Protein AF-0000000075732328 (afdb_homodimer)

Secondary structure (DSSP, 8-state):
---PPP-TTTTT-BTTTB-HHHHHHIIIIIIHHHHHHHHHHHTTSTTTTS-HHHHHHH--HHHHHHHHHHHHHHHHHHTB-SS--PPPHHHHHHHHHHHSSHHHHHHHHHHHHHH--SSEEEEEEE-TTT--EEEEEEETT--GGGGT-EEEEEEE-SGGGTHHHHTT-HHHHHHHHTTSB-HHHHHHHHHHHHT----------------------/---PPP-TTTTT-BTTTB-HHHHHHIIIIIIHHHHHHHHHHHTTSTTTTS-HHHHHHH--HHHHHHHHHHHHHHHHHHTB-SS--PPPHHHHHHHHHHHSSHHHHHHHHHHHHHH--SSEEEEEEE-TTT--EEEEEEETT--GGGGT-EEEEEEE-SGGGTHHHHTT-HHHHHHHHTTSB-HHHHHHHHHHHHT----------------------

Nearest PDB structures (foldseek):
  3cei-assembly1_B  TM=9.603E-01  e=2.614E-21  Helicobacter pylori
  2bkb-assembly1_A  TM=9.572E-01  e=1.253E-20  Escherichia coli
  3tqj-assembly1_B  TM=9.616E-01  e=2.452E-20  Coxiella burnetii
  1za5-assembly1_B  TM=9.565E-01  e=3.627E-20  Escherichia coli
  1isc-assembly1_B  TM=9.568E-01  e=5.367E-20  Escherichia coli

InterPro domains:
  IPR001189 Manganese/iron superoxide dismutase [PIRSF000349] (4-195)
  IPR001189 Manganese/iron superoxide dismutase [PR01703] (26-39)
  IPR001189 Manganese/iron superoxide dismutase [PR01703] (64-77)
  IPR001189 Manganese/iron superoxide dismutase [PR01703] (116-124)
  IPR001189 Manganese/iron superoxide dismutase [PR01703] (154-166)
  IPR019831 Manganese/iron superoxide dismutase, N-terminal [PF00081] (4-81)
  IPR019832 Manganese/iron superoxide dismutase, C-terminal [PF02777] (90-188)
  IPR036314 Manganese/iron superoxide dismutase, C-terminal domain superfamily [G3DSA:3.55.40.20] (82-210)
  IPR036314 Manganese/iron superoxide dismutase, C-terminal domain superfamily [SSF54719] (88-195)
  IPR036324 Manganese/iron superoxide dismutase, N-terminal domain superfamily [G3DSA:1.10.287.990] (20-81)
  IPR036324 Manganese/iron superoxide dismutase, N-terminal domain superfamily [SSF46609] (3-81)

Structure (mmCIF, N/CA/C/O backbone):
data_AF-0000000075732328-model_v1
#
loop_
_entity.id
_entity.type
_entity.pdbx_description
1 polymer 'Superoxide dismutase'
#
loop_
_atom_site.group_PDB
_atom_site.id
_atom_site.type_symbol
_atom_site.label_atom_id
_atom_site.label_alt_id
_atom_site.label_comp_id
_atom_site.label_asym_id
_atom_site.label_entity_id
_atom_site.label_seq_id
_atom_site.pdbx_PDB_ins_code
_atom_site.Cartn_x
_atom_site.Cartn_y
_atom_site.Cartn_z
_atom_site.occupancy
_atom_site.B_iso_or_equiv
_atom_site.auth_seq_id
_atom_site.auth_comp_id
_atom_site.auth_asym_id
_atom_site.auth_atom_id
_atom_site.pdbx_PDB_model_num
ATOM 1 N N . MET A 1 1 ? -21.906 12.523 11.375 1 89.44 1 MET A N 1
ATOM 2 C CA . MET A 1 1 ? -21.5 11.984 10.07 1 89.44 1 MET A CA 1
ATOM 3 C C . MET A 1 1 ? -20.25 12.68 9.555 1 89.44 1 MET A C 1
ATOM 5 O O . MET A 1 1 ? -20.109 13.898 9.688 1 89.44 1 MET A O 1
ATOM 9 N N . LEU A 1 2 ? -19.375 11.906 9.07 1 97.31 2 LEU A N 1
ATOM 10 C CA . LEU A 1 2 ? -18.141 12.469 8.516 1 97.31 2 LEU A CA 1
ATOM 11 C C . LEU A 1 2 ? -18.375 13.016 7.113 1 97.31 2 LEU A C 1
ATOM 13 O O . LEU A 1 2 ? -19.141 12.438 6.336 1 97.31 2 LEU A O 1
ATOM 17 N N . THR A 1 3 ? -17.734 14.172 6.832 1 97.75 3 THR A N 1
ATOM 18 C CA . THR A 1 3 ? -17.891 14.805 5.531 1 97.75 3 THR A CA 1
ATOM 19 C C . THR A 1 3 ? -16.531 15.219 4.965 1 97.75 3 THR A C 1
ATOM 21 O O . THR A 1 3 ? -15.555 15.32 5.703 1 97.75 3 THR A O 1
ATOM 24 N N . MET A 1 4 ? -16.562 15.414 3.707 1 98.31 4 MET A N 1
ATOM 25 C CA . MET A 1 4 ? -15.344 15.875 3.027 1 98.31 4 MET A CA 1
ATOM 26 C C . MET A 1 4 ? -15.047 17.328 3.381 1 98.31 4 MET A C 1
ATOM 28 O O . MET A 1 4 ? -15.953 18.156 3.43 1 98.31 4 MET A O 1
ATOM 32 N N . ILE A 1 5 ? -13.805 17.625 3.594 1 97.62 5 ILE A N 1
ATOM 33 C CA . ILE A 1 5 ? -13.398 19.016 3.785 1 97.62 5 ILE A CA 1
ATOM 34 C C . ILE A 1 5 ? -13.258 19.703 2.43 1 97.62 5 ILE A C 1
ATOM 36 O O . ILE A 1 5 ? -13.242 19.031 1.389 1 97.62 5 ILE A O 1
ATOM 40 N N . THR A 1 6 ? -13.109 20.984 2.506 1 97.5 6 THR A N 1
ATOM 41 C CA . THR A 1 6 ? -12.828 21.719 1.276 1 97.5 6 THR A CA 1
ATOM 42 C C . THR A 1 6 ? -11.367 21.547 0.864 1 97.5 6 THR A C 1
ATOM 44 O O . THR A 1 6 ? -10.461 21.766 1.67 1 97.5 6 THR A O 1
ATOM 47 N N . VAL A 1 7 ? -11.211 21.156 -0.324 1 98.19 7 VAL A N 1
ATOM 48 C CA . VAL A 1 7 ? -9.883 21.078 -0.93 1 98.19 7 VAL A CA 1
ATOM 49 C C . VAL A 1 7 ? -9.727 22.156 -1.985 1 98.19 7 VAL A C 1
ATOM 51 O O . VAL A 1 7 ? -10.25 22.031 -3.098 1 98.19 7 VAL A O 1
ATOM 54 N N . PRO A 1 8 ? -9.055 23.219 -1.655 1 96.75 8 PRO A N 1
ATOM 55 C CA . PRO A 1 8 ? -9.062 24.422 -2.479 1 96.75 8 PRO A CA 1
ATOM 56 C C . PRO A 1 8 ? -8.547 24.172 -3.895 1 96.75 8 PRO A C 1
ATOM 58 O O . PRO A 1 8 ? -8.891 24.922 -4.82 1 96.75 8 PRO A O 1
ATOM 61 N N . TYR A 1 9 ? -7.805 23.219 -4.152 1 97.94 9 TYR A N 1
ATOM 62 C CA . TYR A 1 9 ? -7.191 22.953 -5.449 1 97.94 9 TYR A CA 1
ATOM 63 C C . TYR A 1 9 ? -7.809 21.734 -6.121 1 97.94 9 TYR A C 1
ATOM 65 O O . TYR A 1 9 ? -7.195 21.125 -6.996 1 97.94 9 TYR A O 1
ATOM 73 N N . LEU A 1 10 ? -9.008 21.328 -5.73 1 98 10 LEU A N 1
ATOM 74 C CA . LEU A 1 10 ? -9.711 20.172 -6.285 1 98 10 LEU A CA 1
ATOM 75 C C . LEU A 1 10 ? -9.922 20.344 -7.789 1 98 10 LEU A C 1
ATOM 77 O O . LEU A 1 10 ? -9.805 19.375 -8.547 1 98 10 LEU A O 1
ATOM 81 N N . ASN A 1 11 ? -10.148 21.594 -8.219 1 97.06 11 ASN A N 1
ATOM 82 C CA . ASN A 1 11 ? -10.492 21.812 -9.617 1 97.06 11 ASN A CA 1
ATOM 83 C C . ASN A 1 11 ? -9.289 22.328 -10.414 1 97.06 11 ASN A C 1
ATOM 85 O O . ASN A 1 11 ? -9.383 22.531 -11.625 1 97.06 11 ASN A O 1
ATOM 89 N N . THR A 1 12 ? -8.125 22.516 -9.75 1 97.56 12 THR A N 1
ATOM 90 C CA . THR A 1 12 ? -6.98 23.078 -10.453 1 97.56 12 THR A CA 1
ATOM 91 C C . THR A 1 12 ? -5.77 22.156 -10.352 1 97.56 12 THR A C 1
ATOM 93 O O . THR A 1 12 ? -4.828 22.266 -11.141 1 97.56 12 THR A O 1
ATOM 96 N N . GLY A 1 13 ? -5.859 21.281 -9.398 1 98.06 13 GLY A N 1
ATOM 97 C CA . GLY A 1 13 ? -4.625 20.594 -9.047 1 98.06 13 GLY A CA 1
ATOM 98 C C . GLY A 1 13 ? -3.619 21.484 -8.352 1 98.06 13 GLY A C 1
ATOM 99 O O . GLY A 1 13 ? -3.965 22.578 -7.895 1 98.06 13 GLY A O 1
ATOM 100 N N . LEU A 1 14 ? -2.486 20.953 -8.141 1 98.38 14 LEU A N 1
ATOM 101 C CA . LEU A 1 14 ? -1.318 21.672 -7.645 1 98.38 14 LEU A CA 1
ATOM 102 C C . LEU A 1 14 ? -0.257 21.797 -8.734 1 98.38 14 LEU A C 1
ATOM 104 O O . LEU A 1 14 ? 0.604 20.922 -8.875 1 98.38 14 LEU A O 1
ATOM 108 N N . PRO A 1 15 ? -0.322 22.953 -9.445 1 96.56 15 PRO A N 1
ATOM 109 C CA . PRO A 1 15 ? 0.607 23.094 -10.562 1 96.56 15 PRO A CA 1
ATOM 110 C C . PRO A 1 15 ? 2.057 22.828 -10.172 1 96.56 15 PRO A C 1
ATOM 112 O O . PRO A 1 15 ? 2.551 23.391 -9.188 1 96.56 15 PRO A O 1
ATOM 115 N N . GLY A 1 16 ? 2.715 21.922 -10.938 1 96.12 16 GLY A N 1
ATOM 116 C CA . GLY A 1 16 ? 4.102 21.578 -10.664 1 96.12 16 GLY A CA 1
ATOM 117 C C . GLY A 1 16 ? 4.246 20.391 -9.734 1 96.12 16 GLY A C 1
ATOM 118 O O . GLY A 1 16 ? 5.355 19.906 -9.523 1 96.12 16 GLY A O 1
ATOM 119 N N . PHE A 1 17 ? 3.066 19.859 -9.25 1 97.94 17 PHE A N 1
ATOM 120 C CA . PHE A 1 17 ? 3.131 18.766 -8.281 1 97.94 17 PHE A CA 1
ATOM 121 C C . PHE A 1 17 ? 2.104 17.688 -8.609 1 97.94 17 PHE A C 1
ATOM 123 O O . PHE A 1 17 ? 2.451 16.641 -9.148 1 97.94 17 PHE A O 1
ATOM 130 N N . LEU A 1 18 ? 0.825 17.953 -8.469 1 98.56 18 LEU A N 1
ATOM 131 C CA . LEU A 1 18 ? -0.246 17 -8.781 1 98.56 18 LEU A CA 1
ATOM 132 C C . LEU A 1 18 ? -1.21 17.609 -9.805 1 98.56 18 LEU A C 1
ATOM 134 O O . LEU A 1 18 ? -1.697 18.719 -9.625 1 98.56 18 LEU A O 1
ATOM 138 N N . THR A 1 19 ? -1.489 16.844 -10.805 1 98.62 19 THR A N 1
ATOM 139 C CA . THR A 1 19 ? -2.477 17.281 -11.781 1 98.62 19 THR A CA 1
ATOM 140 C C . THR A 1 19 ? -3.871 17.312 -11.164 1 98.62 19 THR A C 1
ATOM 142 O O . THR A 1 19 ? -4.117 16.688 -10.133 1 98.62 19 THR A O 1
ATOM 145 N N . GLN A 1 20 ? -4.707 18.062 -11.828 1 98.56 20 GLN A N 1
ATOM 146 C CA . GLN A 1 20 ? -6.094 18.125 -11.375 1 98.56 20 GLN A CA 1
ATOM 147 C C . GLN A 1 20 ? -6.73 16.734 -11.352 1 98.56 20 GLN A C 1
ATOM 149 O O . GLN A 1 20 ? -7.48 16.406 -10.43 1 98.56 20 GLN A O 1
ATOM 154 N N . HIS A 1 21 ? -6.445 15.961 -12.328 1 98.69 21 HIS A N 1
ATOM 155 C CA . HIS A 1 21 ? -6.98 14.609 -12.398 1 98.69 21 HIS A CA 1
ATOM 156 C C . HIS A 1 21 ? -6.531 13.773 -11.203 1 98.69 21 HIS A C 1
ATOM 158 O O . HIS A 1 21 ? -7.34 13.07 -10.586 1 98.69 21 HIS A O 1
ATOM 164 N N . ALA A 1 22 ? -5.281 13.836 -10.836 1 98.56 22 ALA A N 1
ATOM 165 C CA . ALA A 1 22 ? -4.746 13.102 -9.695 1 98.56 22 ALA A CA 1
ATOM 166 C C . ALA A 1 22 ? -5.441 13.508 -8.398 1 98.56 22 ALA A C 1
ATOM 168 O O . ALA A 1 22 ? -5.836 12.656 -7.605 1 98.56 22 ALA A O 1
ATOM 169 N N . VAL A 1 23 ? -5.629 14.805 -8.242 1 98.81 23 VAL A N 1
ATOM 170 C CA . VAL A 1 23 ? -6.277 15.305 -7.035 1 98.81 23 VAL A CA 1
ATOM 171 C C . VAL A 1 23 ? -7.738 14.859 -7.008 1 98.81 23 VAL A C 1
ATOM 173 O O . VAL A 1 23 ? -8.234 14.414 -5.973 1 98.81 23 VAL A O 1
ATOM 176 N N . GLU A 1 24 ? -8.359 14.969 -8.125 1 98.75 24 GLU A N 1
ATOM 177 C CA . GLU A 1 24 ? -9.773 14.617 -8.219 1 98.75 24 GLU A CA 1
ATOM 178 C C . GLU A 1 24 ? -10 13.148 -7.855 1 98.75 24 GLU A C 1
ATOM 180 O O . GLU A 1 24 ? -10.875 12.828 -7.047 1 98.75 24 GLU A O 1
ATOM 185 N N . ILE A 1 25 ? -9.234 12.227 -8.422 1 98.75 25 ILE A N 1
ATOM 186 C CA . ILE A 1 25 ? -9.367 10.797 -8.141 1 98.75 25 ILE A CA 1
ATOM 187 C C . ILE A 1 25 ? -9.055 10.531 -6.668 1 98.75 25 ILE A C 1
ATOM 189 O O . ILE A 1 25 ? -9.766 9.773 -6 1 98.75 25 ILE A O 1
ATOM 193 N N . HIS A 1 26 ? -8.023 11.148 -6.16 1 98.88 26 HIS A N 1
ATOM 194 C CA . HIS A 1 26 ? -7.59 10.969 -4.781 1 98.88 26 HIS A CA 1
ATOM 195 C C . HIS A 1 26 ? -8.656 11.43 -3.799 1 98.88 26 HIS A C 1
ATOM 197 O O . HIS A 1 26 ? -8.945 10.742 -2.816 1 98.88 26 HIS A O 1
ATOM 203 N N . VAL A 1 27 ? -9.344 12.531 -4.102 1 98.81 27 VAL A N 1
ATOM 204 C CA . VAL A 1 27 ? -10.336 13.125 -3.211 1 98.81 27 VAL A CA 1
ATOM 205 C C . VAL A 1 27 ? -11.688 12.438 -3.418 1 98.81 27 VAL A C 1
ATOM 207 O O . VAL A 1 27 ? -12.258 11.891 -2.475 1 98.81 27 VAL A O 1
ATOM 210 N N . LYS A 1 28 ? -12.117 12.352 -4.602 1 98.62 28 LYS A N 1
ATOM 211 C CA . LYS A 1 28 ? -13.5 11.984 -4.895 1 98.62 28 LYS A CA 1
ATOM 212 C C . LYS A 1 28 ? -13.68 10.469 -4.918 1 98.62 28 LYS A C 1
ATOM 214 O O . LYS A 1 28 ? -14.805 9.969 -4.844 1 98.62 28 LYS A O 1
ATOM 219 N N . LYS A 1 29 ? -12.586 9.789 -5.074 1 98.62 29 LYS A N 1
ATOM 220 C CA . LYS A 1 29 ? -12.711 8.336 -5.121 1 98.62 29 LYS A CA 1
ATOM 221 C C . LYS A 1 29 ? -12.094 7.691 -3.881 1 98.62 29 LYS A C 1
ATOM 223 O O . LYS A 1 29 ? -12.805 7.078 -3.078 1 98.62 29 LYS A O 1
ATOM 228 N N . HIS A 1 30 ? -10.836 7.914 -3.607 1 98.69 30 HIS A N 1
ATOM 229 C CA . HIS A 1 30 ? -10.18 7.25 -2.49 1 98.69 30 HIS A CA 1
ATOM 230 C C . HIS A 1 30 ? -10.633 7.828 -1.156 1 98.69 30 HIS A C 1
ATOM 232 O O . HIS A 1 30 ? -11.188 7.109 -0.32 1 98.69 30 HIS A O 1
ATOM 238 N N . HIS A 1 31 ? -10.453 9.148 -0.95 1 98.88 31 HIS A N 1
ATOM 239 C CA . HIS A 1 31 ? -10.852 9.758 0.312 1 98.88 31 HIS A CA 1
ATOM 240 C C . HIS A 1 31 ? -12.352 9.617 0.542 1 98.88 31 HIS A C 1
ATOM 242 O O . HIS A 1 31 ? -12.789 9.258 1.64 1 98.88 31 HIS A O 1
ATOM 248 N N . GLN A 1 32 ? -13.133 9.844 -0.498 1 98.81 32 GLN A N 1
ATOM 249 C CA . GLN A 1 32 ? -14.586 9.734 -0.375 1 98.81 32 GLN A CA 1
ATOM 250 C C . GLN A 1 32 ? -15 8.328 0.051 1 98.81 32 GLN A C 1
ATOM 252 O O . GLN A 1 32 ? -15.938 8.164 0.833 1 98.81 32 GLN A O 1
ATOM 257 N N . ALA A 1 33 ? -14.336 7.352 -0.489 1 98.44 33 ALA A N 1
ATOM 258 C CA . ALA A 1 33 ? -14.664 5.977 -0.116 1 98.44 33 ALA A CA 1
ATOM 259 C C . ALA A 1 33 ? -14.461 5.754 1.38 1 98.44 33 ALA A C 1
ATOM 261 O O . ALA A 1 33 ? -15.266 5.07 2.025 1 98.44 33 ALA A O 1
ATOM 262 N N . TYR A 1 34 ? -13.383 6.301 1.96 1 98.69 34 TYR A N 1
ATOM 263 C CA . TYR A 1 34 ? -13.156 6.172 3.395 1 98.69 34 TYR A CA 1
ATOM 264 C C . TYR A 1 34 ? -14.266 6.84 4.188 1 98.69 34 TYR A C 1
ATOM 266 O O . TYR A 1 34 ? -14.695 6.324 5.223 1 98.69 34 TYR A O 1
ATOM 274 N N . ILE A 1 35 ? -14.734 7.992 3.701 1 98.75 35 ILE A N 1
ATOM 275 C CA . ILE A 1 35 ? -15.82 8.711 4.359 1 98.75 35 ILE A CA 1
ATOM 276 C C . ILE A 1 35 ? -17.094 7.859 4.332 1 98.75 35 ILE A C 1
ATOM 278 O O . ILE A 1 35 ? -17.734 7.664 5.363 1 98.75 35 ILE A O 1
ATOM 282 N N . ASP A 1 36 ? -17.438 7.363 3.146 1 98.69 36 ASP A N 1
ATOM 283 C CA . ASP A 1 36 ? -18.641 6.566 2.982 1 98.69 36 ASP A CA 1
ATOM 284 C C . ASP A 1 36 ? -18.609 5.328 3.871 1 98.69 36 ASP A C 1
ATOM 286 O O . ASP A 1 36 ? -19.578 5.035 4.574 1 98.69 36 ASP A O 1
ATOM 290 N N . ASN A 1 37 ? -17.516 4.66 3.857 1 98.44 37 ASN A N 1
ATOM 291 C CA . ASN A 1 37 ? -17.375 3.453 4.668 1 98.44 37 ASN A CA 1
ATOM 292 C C . ASN A 1 37 ? -17.391 3.775 6.16 1 98.44 37 ASN A C 1
ATOM 294 O O . ASN A 1 37 ? -18 3.049 6.945 1 98.44 37 ASN A O 1
ATOM 298 N N . ALA A 1 38 ? -16.734 4.828 6.551 1 98.62 38 ALA A N 1
ATOM 299 C CA . ALA A 1 38 ? -16.75 5.242 7.953 1 98.62 38 ALA A CA 1
ATOM 300 C C . ALA A 1 38 ? -18.156 5.539 8.422 1 98.62 38 ALA A C 1
ATOM 302 O O . ALA A 1 38 ? -18.578 5.09 9.5 1 98.62 38 ALA A O 1
ATOM 303 N N . ASN A 1 39 ? -18.859 6.289 7.629 1 98.69 39 ASN A N 1
ATOM 304 C CA . ASN A 1 39 ? -20.234 6.652 7.996 1 98.69 39 ASN A CA 1
ATOM 305 C C . ASN A 1 39 ? -21.125 5.418 8.117 1 98.69 39 ASN A C 1
ATOM 307 O O . ASN A 1 39 ? -21.953 5.332 9.031 1 98.69 39 ASN A O 1
ATOM 311 N N . LYS A 1 40 ? -20.969 4.465 7.238 1 98.31 40 LYS A N 1
ATOM 312 C CA . LYS A 1 40 ? -21.719 3.215 7.316 1 98.31 40 LYS A CA 1
ATOM 313 C C . LYS A 1 40 ? -21.406 2.475 8.617 1 98.31 40 LYS A C 1
ATOM 315 O O . LYS A 1 40 ? -22.328 1.985 9.281 1 98.31 40 LYS A O 1
ATOM 320 N N . LEU A 1 41 ? -20.172 2.445 9.008 1 98.12 41 LEU A N 1
ATOM 321 C CA . LEU A 1 41 ? -19.734 1.693 10.18 1 98.12 41 LEU A CA 1
ATOM 322 C C . LEU A 1 41 ? -20.094 2.428 11.461 1 98.12 41 LEU A C 1
ATOM 324 O O . LEU A 1 41 ? -20.328 1.801 12.5 1 98.12 41 LEU A O 1
ATOM 328 N N . LEU A 1 42 ? -20.172 3.734 11.391 1 97.94 42 LEU A N 1
ATOM 329 C CA . LEU A 1 42 ? -20.469 4.555 12.562 1 97.94 42 LEU A CA 1
ATOM 330 C C . LEU A 1 42 ? -21.953 4.504 12.898 1 97.94 42 LEU A C 1
ATOM 332 O O . LEU A 1 42 ? -22.328 4.598 14.07 1 97.94 42 LEU A O 1
ATOM 336 N N . ASN A 1 43 ? -22.703 4.363 11.867 1 97.12 43 ASN A N 1
ATOM 337 C CA . ASN A 1 43 ? -24.156 4.359 12.07 1 97.12 43 ASN A CA 1
ATOM 338 C C . ASN A 1 43 ? -24.578 3.246 13.023 1 97.12 43 ASN A C 1
ATOM 340 O O . ASN A 1 43 ? -24.359 2.066 12.75 1 97.12 43 ASN A O 1
ATOM 344 N N . GLY A 1 44 ? -25.109 3.605 14.172 1 95.75 44 GLY A N 1
ATOM 345 C CA . GLY A 1 44 ? -25.609 2.643 15.148 1 95.75 44 GLY A CA 1
ATOM 346 C C . GLY A 1 44 ? -24.5 2.096 16.047 1 95.75 44 GLY A C 1
ATOM 347 O O . GLY A 1 44 ? -24.766 1.239 16.891 1 95.75 44 GLY A O 1
ATOM 348 N N . SER A 1 45 ? -23.344 2.531 15.898 1 96.56 45 SER A N 1
ATOM 349 C CA . SER A 1 45 ? -22.234 2.049 16.719 1 96.56 45 SER A CA 1
ATOM 350 C C . SER A 1 45 ? -22.125 2.846 18.016 1 96.56 45 SER A C 1
ATOM 352 O O . SER A 1 45 ? -22.766 3.887 18.172 1 96.56 45 SER A O 1
ATOM 354 N N . ASP A 1 46 ? -21.266 2.41 18.859 1 96.56 46 ASP A N 1
ATOM 355 C CA . ASP A 1 46 ? -21 3.084 20.125 1 96.56 46 ASP A CA 1
ATOM 356 C C . ASP A 1 46 ? -20.188 4.363 19.922 1 96.56 46 ASP A C 1
ATOM 358 O O . ASP A 1 46 ? -20.078 5.191 20.828 1 96.56 46 ASP A O 1
ATOM 362 N N . TYR A 1 47 ? -19.734 4.492 18.703 1 97.31 47 TYR A N 1
ATOM 363 C CA . TYR A 1 47 ? -18.828 5.613 18.438 1 97.31 47 TYR A CA 1
ATOM 364 C C . TYR A 1 47 ? -19.562 6.73 17.703 1 97.31 47 TYR A C 1
ATOM 366 O O . TYR A 1 47 ? -18.969 7.773 17.406 1 97.31 47 TYR A O 1
ATOM 374 N N . GLU A 1 48 ? -20.75 6.527 17.406 1 95.88 48 GLU A N 1
ATOM 375 C CA . GLU A 1 48 ? -21.531 7.543 16.703 1 95.88 48 GLU A CA 1
ATOM 376 C C . GLU A 1 48 ? -21.562 8.852 17.484 1 95.88 48 GLU A C 1
ATOM 378 O O . GLU A 1 48 ? -21.844 8.867 18.688 1 95.88 48 GLU A O 1
ATOM 383 N N . GLY A 1 49 ? -21.141 9.945 16.859 1 94.56 49 GLY A N 1
ATOM 384 C CA . GLY A 1 49 ? -21.188 11.266 17.469 1 94.56 49 GLY A CA 1
ATOM 385 C C . GLY A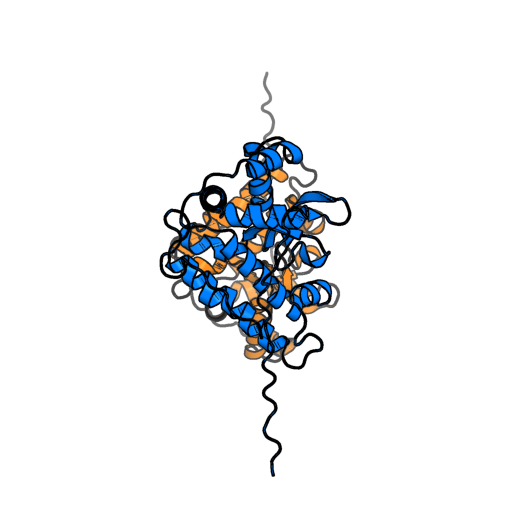 1 49 ? -19.938 11.602 18.25 1 94.56 49 GLY A C 1
ATOM 386 O O . GLY A 1 49 ? -19.766 12.734 18.703 1 94.56 49 GLY A O 1
ATOM 387 N N . LYS A 1 50 ? -19.125 10.641 18.469 1 96.75 50 LYS A N 1
ATOM 388 C CA . LYS A 1 50 ? -17.891 10.898 19.203 1 96.75 50 LYS A CA 1
ATOM 389 C C . LYS A 1 50 ? -16.891 11.664 18.328 1 96.75 50 LYS A C 1
ATOM 391 O O . LYS A 1 50 ? -16.938 11.594 17.109 1 96.75 50 LYS A O 1
ATOM 396 N N . PRO A 1 51 ? -15.945 12.367 19.016 1 97.19 51 PRO A N 1
ATOM 397 C CA . PRO A 1 51 ? -14.898 13.047 18.25 1 97.19 51 PRO A CA 1
ATOM 398 C C . PRO A 1 51 ? -14 12.07 17.484 1 97.19 51 PRO A C 1
ATOM 400 O O . PRO A 1 51 ? -13.711 10.977 17.969 1 97.19 51 PRO A O 1
ATOM 403 N N . ILE A 1 52 ? -13.57 12.484 16.344 1 97.94 52 ILE A N 1
ATOM 404 C CA . ILE A 1 52 ? -12.766 11.648 15.445 1 97.94 52 ILE A CA 1
ATOM 405 C C . ILE A 1 52 ? -11.516 11.164 16.172 1 97.94 52 ILE A C 1
ATOM 407 O O . ILE A 1 52 ? -11.109 10.008 16.031 1 97.94 52 ILE A O 1
ATOM 411 N N . THR A 1 53 ? -10.898 12.008 16.953 1 97.81 53 THR A N 1
ATOM 412 C CA . THR A 1 53 ? -9.672 11.656 17.656 1 97.81 53 THR A CA 1
ATOM 413 C C . THR A 1 53 ? -9.938 10.539 18.656 1 97.81 53 THR A C 1
ATOM 415 O O . THR A 1 53 ? -9.102 9.641 18.844 1 97.81 53 THR A O 1
ATOM 418 N N . GLN A 1 54 ? -11.102 10.602 19.312 1 98 54 GLN A N 1
ATOM 419 C CA . GLN A 1 54 ? -11.469 9.547 20.25 1 98 54 GLN A CA 1
ATOM 420 C C . GLN A 1 54 ? -11.68 8.219 19.531 1 98 54 GLN A C 1
ATOM 422 O O . GLN A 1 54 ? -11.266 7.168 20.031 1 98 54 GLN A O 1
ATOM 427 N N . ILE A 1 55 ? -12.328 8.289 18.438 1 98.5 55 ILE A N 1
ATOM 428 C CA . ILE A 1 55 ? -12.578 7.078 17.656 1 98.5 55 ILE A CA 1
ATOM 429 C C . ILE A 1 55 ? -11.242 6.453 17.25 1 98.5 55 ILE A C 1
ATOM 431 O O . ILE A 1 55 ? -11.047 5.242 17.391 1 98.5 55 ILE A O 1
ATOM 435 N N . ILE A 1 56 ? -10.305 7.223 16.781 1 98.69 56 ILE A N 1
ATOM 436 C CA . ILE A 1 56 ? -8.992 6.746 16.359 1 98.69 56 ILE A CA 1
ATOM 437 C C . ILE A 1 56 ? -8.273 6.09 17.531 1 98.69 56 ILE A C 1
ATOM 439 O O . ILE A 1 56 ? -7.641 5.043 17.391 1 98.69 56 ILE A O 1
ATOM 443 N N . GLN A 1 57 ? -8.422 6.637 18.688 1 98.62 57 GLN A N 1
ATOM 444 C CA . GLN A 1 57 ? -7.711 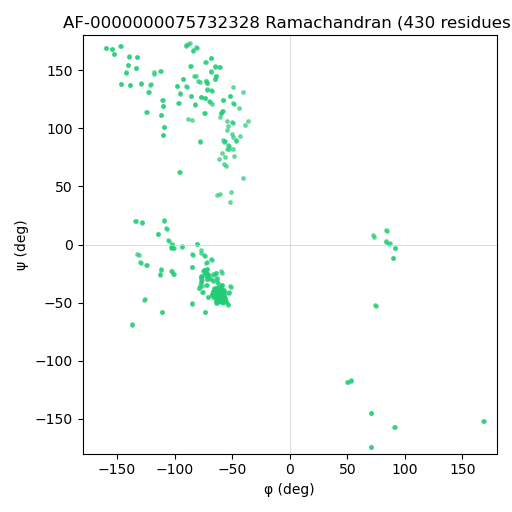6.148 19.859 1 98.62 57 GLN A CA 1
ATOM 445 C C . GLN A 1 57 ? -8.344 4.863 20.391 1 98.62 57 GLN A C 1
ATOM 447 O O . GLN A 1 57 ? -7.648 4 20.938 1 98.62 57 GLN A O 1
ATOM 452 N N . GLU A 1 58 ? -9.648 4.66 20.156 1 98.25 58 GLU A N 1
ATOM 453 C CA . GLU A 1 58 ? -10.344 3.611 20.891 1 98.25 58 GLU A CA 1
ATOM 454 C C . GLU A 1 58 ? -10.766 2.475 19.969 1 98.25 58 GLU A C 1
ATOM 456 O O . GLU A 1 58 ? -10.984 1.35 20.422 1 98.25 58 GLU A O 1
ATOM 461 N N . SER A 1 59 ? -10.93 2.795 18.75 1 97.94 59 SER A N 1
ATOM 462 C CA . SER A 1 59 ? -11.469 1.775 17.859 1 97.94 59 SER A CA 1
ATOM 463 C C . SER A 1 59 ? -10.359 0.949 17.219 1 97.94 59 SER A C 1
ATOM 465 O O . SER A 1 59 ? -9.172 1.213 17.453 1 97.94 59 SER A O 1
ATOM 467 N N . SER A 1 60 ? -10.781 -0.099 16.547 1 97.56 60 SER A N 1
ATOM 468 C CA . SER A 1 60 ? -9.898 -0.996 15.797 1 97.56 60 SER A CA 1
ATOM 469 C C . SER A 1 60 ? -10.594 -1.554 14.562 1 97.56 60 SER A C 1
ATOM 471 O O . SER A 1 60 ? -11.766 -1.246 14.305 1 97.56 60 SER A O 1
ATOM 473 N N . GLY A 1 61 ? -9.82 -2.217 13.719 1 97.06 61 GLY A N 1
ATOM 474 C CA . GLY A 1 61 ? -10.414 -2.881 12.57 1 97.06 61 GLY A CA 1
ATOM 475 C C . GLY A 1 61 ? -10.914 -1.913 11.516 1 97.06 61 GLY A C 1
ATOM 476 O O . GLY A 1 61 ? -10.297 -0.875 11.273 1 97.06 61 GLY A O 1
ATOM 477 N N . ALA A 1 62 ? -12 -2.303 10.906 1 97.81 62 ALA A N 1
ATOM 478 C CA . ALA A 1 62 ? -12.492 -1.573 9.742 1 97.81 62 ALA A CA 1
ATOM 479 C C . ALA A 1 62 ? -12.906 -0.154 10.117 1 97.81 62 ALA A C 1
ATOM 481 O O . ALA A 1 62 ? -12.68 0.789 9.352 1 97.81 62 ALA A O 1
ATOM 482 N N . LEU A 1 63 ? -13.508 -0.021 11.289 1 98.38 63 LEU A N 1
ATOM 483 C CA . LEU A 1 63 ? -13.922 1.313 11.711 1 98.38 63 LEU A CA 1
ATOM 484 C C . LEU A 1 63 ? -12.703 2.223 11.898 1 98.38 63 LEU A C 1
ATOM 486 O O . LEU A 1 63 ? -12.68 3.342 11.375 1 98.38 63 LEU A O 1
ATOM 490 N N . PHE A 1 64 ? -11.68 1.76 12.617 1 98.69 64 PHE A N 1
ATOM 491 C CA . PHE A 1 64 ? -10.445 2.51 12.789 1 98.69 64 PHE A CA 1
ATOM 492 C C . PHE A 1 64 ? -9.844 2.885 11.438 1 98.69 64 PHE A C 1
ATOM 494 O O . PHE A 1 64 ? -9.516 4.051 11.203 1 98.69 64 PHE A O 1
ATOM 501 N N . ASN A 1 65 ? -9.75 1.889 10.562 1 98.81 65 ASN A N 1
ATOM 502 C CA . ASN A 1 65 ? -9.117 2.088 9.266 1 98.81 65 ASN A CA 1
ATOM 503 C C . ASN A 1 65 ? -9.766 3.225 8.484 1 98.81 65 ASN A C 1
ATOM 505 O O . ASN A 1 65 ? -9.078 4.098 7.953 1 98.81 65 ASN A O 1
ATOM 509 N N . ASN A 1 66 ? -11.047 3.254 8.438 1 98.81 66 ASN A N 1
ATOM 510 C CA . ASN A 1 66 ? -11.742 4.215 7.59 1 98.81 66 ASN A CA 1
ATOM 511 C C . ASN A 1 66 ? -11.789 5.598 8.234 1 98.81 66 ASN A C 1
ATOM 513 O O . ASN A 1 66 ? -11.633 6.609 7.551 1 98.81 66 ASN A O 1
ATOM 517 N N . VAL A 1 67 ? -11.961 5.648 9.539 1 98.81 67 VAL A N 1
ATOM 518 C CA . VAL A 1 67 ? -12 6.934 10.227 1 98.81 67 VAL A CA 1
ATOM 519 C C . VAL A 1 67 ? -10.602 7.559 10.234 1 98.81 67 VAL A C 1
ATOM 521 O O . VAL A 1 67 ? -10.445 8.75 9.953 1 98.81 67 VAL A O 1
ATOM 524 N N . ALA A 1 68 ? -9.609 6.75 10.555 1 98.88 68 ALA A N 1
ATOM 525 C CA . ALA A 1 68 ? -8.234 7.246 10.586 1 98.88 68 ALA A CA 1
ATOM 526 C C . ALA A 1 68 ? -7.789 7.711 9.203 1 98.88 68 ALA A C 1
ATOM 528 O O . ALA A 1 68 ? -7.09 8.719 9.078 1 98.88 68 ALA A O 1
ATOM 529 N N . GLN A 1 69 ? -8.188 6.977 8.172 1 98.94 69 GLN A N 1
ATOM 530 C CA . GLN A 1 69 ? -7.836 7.379 6.816 1 98.94 69 GLN A CA 1
ATOM 531 C C . GLN A 1 69 ? -8.516 8.695 6.438 1 98.94 69 GLN A C 1
ATOM 533 O O . GLN A 1 69 ? -7.934 9.508 5.719 1 98.94 69 GLN A O 1
ATOM 538 N N . HIS A 1 70 ? -9.75 8.891 6.867 1 98.94 70 HIS A N 1
ATOM 539 C CA . HIS A 1 70 ? -10.383 10.195 6.672 1 98.94 70 HIS A CA 1
ATOM 540 C C . HIS A 1 70 ? -9.586 11.305 7.336 1 98.94 70 HIS A C 1
ATOM 542 O O . HIS A 1 70 ? -9.305 12.336 6.715 1 98.94 70 HIS A O 1
ATOM 548 N N . TYR A 1 71 ? -9.188 11.07 8.586 1 98.88 71 TYR A N 1
ATOM 549 C CA . TYR A 1 71 ? -8.391 12.047 9.312 1 98.88 71 TYR A CA 1
ATOM 550 C C . TYR A 1 71 ? -7.082 12.336 8.594 1 98.88 71 TYR A C 1
ATOM 552 O O . TYR A 1 71 ? -6.723 13.5 8.375 1 98.88 71 TYR A O 1
ATOM 560 N N . ASN A 1 72 ? -6.387 11.258 8.227 1 98.94 72 ASN A N 1
ATOM 561 C CA . ASN A 1 72 ? -5.094 11.383 7.555 1 98.94 72 ASN A CA 1
ATOM 562 C C . ASN A 1 72 ? -5.207 12.203 6.277 1 98.94 72 ASN A C 1
ATOM 564 O O . ASN A 1 72 ? -4.367 13.07 6.016 1 98.94 72 ASN A O 1
ATOM 568 N N . HIS A 1 73 ? -6.219 11.891 5.496 1 98.94 73 HIS A N 1
ATOM 569 C CA . HIS A 1 73 ? -6.375 12.594 4.227 1 98.94 73 HIS A CA 1
ATOM 570 C C . HIS A 1 73 ? -6.719 14.062 4.449 1 98.94 73 HIS A C 1
ATOM 572 O O . HIS A 1 73 ? -6.191 14.938 3.758 1 98.94 73 HIS A O 1
ATOM 578 N N . CYS A 1 74 ? -7.602 14.359 5.387 1 98.81 74 CYS A N 1
ATOM 579 C CA . CYS A 1 74 ? -7.906 15.75 5.703 1 98.81 74 CYS A CA 1
ATOM 580 C C . CYS A 1 74 ? -6.645 16.5 6.09 1 98.81 74 CYS A C 1
ATOM 582 O O . CYS A 1 74 ? -6.41 17.609 5.609 1 98.81 74 CYS A O 1
ATOM 584 N N . PHE A 1 75 ? -5.895 15.875 6.969 1 98.88 75 PHE A N 1
ATOM 585 C CA . PHE A 1 75 ? -4.66 16.5 7.418 1 98.88 75 PHE A CA 1
ATOM 586 C C . PHE A 1 75 ? -3.701 16.719 6.254 1 98.88 75 PHE A C 1
ATOM 588 O O . PHE A 1 75 ? -3.107 17.781 6.113 1 98.88 75 PHE A O 1
ATOM 595 N N . PHE A 1 76 ? -3.592 15.781 5.359 1 98.94 76 PHE A N 1
ATOM 596 C CA . PHE A 1 76 ? -2.709 15.82 4.199 1 98.94 76 PHE A CA 1
ATOM 597 C C . PHE A 1 76 ? -3.109 16.953 3.254 1 98.94 76 PHE A C 1
ATOM 599 O O . PHE A 1 76 ? -2.256 17.703 2.787 1 98.94 76 PHE A O 1
ATOM 606 N N . TRP A 1 77 ? -4.422 17.016 2.951 1 98.88 77 TRP A N 1
ATOM 607 C CA . TRP A 1 77 ? -4.875 18.078 2.062 1 98.88 77 TRP A CA 1
ATOM 608 C C . TRP A 1 77 ? -4.508 19.453 2.623 1 98.88 77 TRP A C 1
ATOM 610 O O . TRP A 1 77 ? -4.113 20.344 1.876 1 98.88 77 TRP A O 1
ATOM 620 N N . ASN A 1 78 ? -4.629 19.578 3.92 1 98.69 78 ASN A N 1
ATOM 621 C CA . ASN A 1 78 ? -4.316 20.859 4.551 1 98.69 78 ASN A CA 1
ATOM 622 C C . ASN A 1 78 ? -2.814 21.141 4.559 1 98.69 78 ASN A C 1
ATOM 624 O O . ASN A 1 78 ? -2.389 22.281 4.676 1 98.69 78 ASN A O 1
ATOM 628 N N . CYS A 1 79 ? -2.023 20.125 4.43 1 98.75 79 CYS A N 1
ATOM 629 C CA . CYS A 1 79 ? -0.57 20.266 4.422 1 98.75 79 CYS A CA 1
ATOM 630 C C . CYS A 1 79 ? -0.078 20.781 3.078 1 98.75 79 CYS A C 1
ATOM 632 O O . CYS A 1 79 ? 1.103 21.109 2.926 1 98.75 79 CYS A O 1
ATOM 634 N N . LEU A 1 80 ? -0.944 20.938 2.117 1 98.75 80 LEU A N 1
ATOM 635 C CA . LEU A 1 80 ? -0.532 21.281 0.763 1 98.75 80 LEU A CA 1
ATOM 636 C C . LEU A 1 80 ? -1.012 22.688 0.395 1 98.75 80 LEU A C 1
ATOM 638 O O . LEU A 1 80 ? -2.057 23.125 0.872 1 98.75 80 LEU A O 1
ATOM 642 N N . SER A 1 81 ? -0.208 23.297 -0.453 1 97.38 81 SER A N 1
ATOM 643 C CA . SER A 1 81 ? -0.554 24.609 -0.971 1 97.38 81 SER A CA 1
ATOM 644 C C . SER A 1 81 ? -0.234 24.734 -2.459 1 97.38 81 SER A C 1
ATOM 646 O O . SER A 1 81 ? 0.806 24.25 -2.912 1 97.38 81 SER A O 1
ATOM 648 N N . ALA A 1 82 ? -1.117 25.312 -3.211 1 94.94 82 ALA A N 1
ATOM 649 C CA . ALA A 1 82 ? -0.887 25.562 -4.629 1 94.94 82 ALA A CA 1
ATOM 650 C C . ALA A 1 82 ? 0.135 26.688 -4.828 1 94.94 82 ALA A C 1
ATOM 652 O O . ALA A 1 82 ? 0.789 26.75 -5.871 1 94.94 82 ALA A O 1
ATOM 653 N N . LYS A 1 83 ? 0.228 27.531 -3.84 1 94 83 LYS A N 1
ATOM 654 C CA . LYS A 1 83 ? 1.203 28.625 -3.871 1 94 83 LYS A CA 1
ATOM 655 C C . LYS A 1 83 ? 2.461 28.25 -3.088 1 94 83 LYS A C 1
ATOM 657 O O . LYS A 1 83 ? 2.377 27.656 -2.014 1 94 83 LYS A O 1
ATOM 662 N N . ILE A 1 84 ? 3.525 28.578 -3.693 1 92.56 84 ILE A N 1
ATOM 663 C CA . ILE A 1 84 ? 4.781 28.359 -2.979 1 92.56 84 ILE A CA 1
ATOM 664 C C . ILE A 1 84 ? 4.863 29.312 -1.793 1 92.56 84 ILE A C 1
ATOM 666 O O . ILE A 1 84 ? 4.59 30.516 -1.931 1 92.56 84 ILE A O 1
ATOM 670 N N . GLN A 1 85 ? 5.215 28.766 -0.677 1 95.06 85 GLN A N 1
ATOM 671 C CA . GLN A 1 85 ? 5.316 29.562 0.541 1 95.06 85 GLN A CA 1
ATOM 672 C C . GLN A 1 85 ? 6.742 29.562 1.088 1 95.06 85 GLN A C 1
ATOM 674 O O . GLN A 1 85 ? 7.449 28.562 0.971 1 95.06 85 GLN A O 1
ATOM 679 N N . GLN A 1 86 ? 7.051 30.703 1.673 1 95.56 86 GLN A N 1
ATOM 680 C CA . GLN A 1 86 ? 8.297 30.75 2.436 1 95.56 86 GLN A CA 1
ATOM 681 C C . GLN A 1 86 ? 8.109 30.156 3.826 1 95.56 86 GLN A C 1
ATOM 683 O O . GLN A 1 86 ? 7.055 30.312 4.441 1 95.56 86 GLN A O 1
ATOM 688 N N . ILE A 1 87 ? 9.156 29.516 4.273 1 97.31 87 ILE A N 1
ATOM 689 C CA . ILE A 1 87 ? 9.125 28.969 5.621 1 97.31 87 ILE A CA 1
ATOM 690 C C . ILE A 1 87 ? 9.164 30.094 6.645 1 97.31 87 ILE A C 1
ATOM 692 O O . ILE A 1 87 ? 10.078 30.922 6.641 1 97.31 87 ILE A O 1
ATOM 696 N N . PRO A 1 88 ? 8.211 30.172 7.512 1 97 88 PRO A N 1
ATOM 697 C CA . PRO A 1 88 ? 8.234 31.203 8.562 1 97 88 PRO A CA 1
ATOM 698 C C . PRO A 1 88 ? 9.445 31.078 9.477 1 97 88 PRO A C 1
ATOM 700 O O . PRO A 1 88 ? 9.93 29.969 9.727 1 97 88 PRO A O 1
ATOM 703 N N . MET A 1 89 ? 9.859 32.188 10.039 1 95.88 89 MET A N 1
ATOM 704 C CA . MET A 1 89 ? 11.055 32.25 10.867 1 95.88 89 MET A CA 1
ATOM 705 C C . MET A 1 89 ? 10.93 31.312 12.07 1 95.88 89 MET A C 1
ATOM 707 O O . MET A 1 89 ? 11.891 30.641 12.445 1 95.88 89 MET A O 1
ATOM 711 N N . ASP A 1 90 ? 9.758 31.281 12.633 1 95.62 90 ASP A N 1
ATOM 712 C CA . ASP A 1 90 ? 9.523 30.438 13.797 1 95.62 90 ASP A CA 1
ATOM 713 C C . ASP A 1 90 ? 9.789 28.969 13.461 1 95.62 90 ASP A C 1
ATOM 715 O O . ASP A 1 90 ? 10.32 28.219 14.289 1 95.62 90 ASP A O 1
ATOM 719 N N . LEU A 1 91 ? 9.461 28.578 12.266 1 97.62 91 LEU A N 1
ATOM 720 C CA . LEU A 1 91 ? 9.68 27.188 11.852 1 97.62 91 LEU A CA 1
ATOM 721 C C . LEU A 1 91 ? 11.148 26.953 11.516 1 97.62 91 LEU A C 1
ATOM 723 O O . LEU A 1 91 ? 11.664 25.859 11.742 1 97.62 91 LEU A O 1
ATOM 727 N N . GLU A 1 92 ? 11.75 27.938 10.977 1 96.56 92 GLU A N 1
ATOM 728 C CA . GLU A 1 92 ? 13.188 27.797 10.75 1 96.56 92 GLU A CA 1
ATOM 729 C C . GLU A 1 92 ? 13.93 27.5 12.047 1 96.56 92 GLU A C 1
ATOM 731 O O . GLU A 1 92 ? 14.797 26.625 12.086 1 96.56 92 GLU A O 1
ATOM 736 N N . GLU A 1 93 ? 13.617 28.266 13 1 96.38 93 GLU A N 1
ATOM 737 C CA . GLU A 1 93 ? 14.211 28.047 14.32 1 96.38 93 GLU A CA 1
ATOM 738 C C . GLU A 1 93 ? 13.859 26.672 14.867 1 96.38 93 GLU A C 1
ATOM 740 O O . GLU A 1 93 ? 14.711 26 15.453 1 96.38 93 GLU A O 1
ATOM 745 N N . PHE A 1 94 ? 12.617 26.312 14.648 1 97.12 94 PHE A N 1
ATOM 746 C CA . PHE A 1 94 ? 12.148 25 15.078 1 97.12 94 PHE A CA 1
ATOM 747 C C . PHE A 1 94 ? 12.992 23.906 14.445 1 97.12 94 PHE A C 1
ATOM 749 O O . PHE A 1 94 ? 13.453 23 15.148 1 97.12 94 PHE A O 1
ATOM 756 N N . PHE A 1 95 ? 13.211 23.922 13.117 1 98.12 95 PHE A N 1
ATOM 757 C CA . PHE A 1 95 ? 13.984 22.906 12.43 1 98.12 95 PHE A CA 1
ATOM 758 C C . PHE A 1 95 ? 15.438 22.906 12.898 1 98.12 95 PHE A C 1
ATOM 760 O O . PHE A 1 95 ? 16.047 21.844 13.07 1 98.12 95 PHE A O 1
ATOM 767 N N . THR A 1 96 ? 15.961 24.109 13.133 1 97.31 96 THR A N 1
ATOM 768 C CA . THR A 1 96 ? 17.328 24.219 13.609 1 97.31 96 THR A CA 1
ATOM 769 C C . THR A 1 96 ? 17.469 23.609 15 1 97.31 96 THR A C 1
ATOM 771 O O . THR A 1 96 ? 18.406 22.844 15.266 1 97.31 96 THR A O 1
ATOM 774 N N . ASN A 1 97 ? 16.562 23.828 15.859 1 96.94 97 ASN A N 1
ATOM 775 C CA . ASN A 1 97 ? 16.625 23.406 17.266 1 96.94 97 ASN A CA 1
ATOM 776 C C . ASN A 1 97 ? 16.359 21.922 17.422 1 96.94 97 ASN A C 1
ATOM 778 O O . ASN A 1 97 ? 16.891 21.281 18.328 1 96.94 97 ASN A O 1
ATOM 782 N N . ASN A 1 98 ? 15.555 21.391 16.531 1 97.5 98 ASN A N 1
ATOM 783 C CA . ASN A 1 98 ? 15.094 20.016 16.766 1 97.5 98 ASN A CA 1
ATOM 784 C C . ASN A 1 98 ? 15.672 19.047 15.75 1 97.5 98 ASN A C 1
ATOM 786 O O . ASN A 1 98 ? 15.711 17.844 15.992 1 97.5 98 ASN A O 1
ATOM 790 N N . PHE A 1 99 ? 16.125 19.562 14.57 1 98.19 99 PHE A N 1
ATOM 791 C CA . PHE A 1 99 ? 16.578 18.672 13.508 1 98.19 99 PHE A CA 1
ATOM 792 C C . PHE A 1 99 ? 17.891 19.172 12.922 1 98.19 99 PHE A C 1
ATOM 794 O O . PHE A 1 99 ? 18.25 18.812 11.797 1 98.19 99 PHE A O 1
ATOM 801 N N . LYS A 1 100 ? 18.625 20.016 13.672 1 97.88 100 LYS A N 1
ATOM 802 C CA . LYS A 1 100 ? 19.906 20.609 13.312 1 97.88 100 LYS A CA 1
ATOM 803 C C . LYS A 1 100 ? 19.734 21.703 12.266 1 97.88 100 LYS A C 1
ATOM 805 O O . LYS A 1 100 ? 20.281 22.812 12.414 1 97.88 100 LYS A O 1
ATOM 810 N N . SER A 1 101 ? 19.031 21.453 11.109 1 97.88 101 SER A N 1
ATOM 811 C CA . SER A 1 101 ? 18.719 22.422 10.07 1 97.88 101 SER A CA 1
ATOM 812 C C . SER A 1 101 ? 17.469 22.016 9.289 1 97.88 101 SER A C 1
ATOM 814 O O . SER A 1 101 ? 17 20.875 9.398 1 97.88 101 SER A O 1
ATOM 816 N N . TYR A 1 102 ? 17.016 22.984 8.523 1 97.81 102 TYR A N 1
ATOM 817 C CA . TYR A 1 102 ? 15.891 22.656 7.645 1 97.81 102 TYR A CA 1
ATOM 818 C C . TYR A 1 102 ? 16.281 21.578 6.637 1 97.81 102 TYR A C 1
ATOM 820 O O . TYR A 1 102 ? 15.5 20.672 6.367 1 97.81 102 TYR A O 1
ATOM 828 N N . ASP A 1 103 ? 17.422 21.719 6.07 1 98.06 103 ASP A N 1
ATOM 829 C CA . ASP A 1 103 ? 17.891 20.75 5.078 1 98.06 103 ASP A CA 1
ATOM 830 C C . ASP A 1 103 ? 17.984 19.359 5.68 1 98.06 103 ASP A C 1
ATOM 832 O O . ASP A 1 103 ? 17.641 18.375 5.023 1 98.06 103 ASP A O 1
ATOM 836 N N . ASN A 1 104 ? 18.453 19.281 6.883 1 98.5 104 ASN A N 1
ATOM 837 C CA . ASN A 1 104 ? 18.531 18 7.562 1 98.5 104 ASN A CA 1
ATOM 838 C C . ASN A 1 104 ? 17.141 17.422 7.836 1 98.5 104 ASN A C 1
ATOM 840 O O . ASN A 1 104 ? 16.922 16.219 7.68 1 98.5 104 ASN A O 1
ATOM 844 N N . PHE A 1 105 ? 16.25 18.297 8.336 1 98.75 105 PHE A N 1
ATOM 845 C CA . PHE A 1 105 ? 14.867 17.891 8.539 1 98.75 105 PHE A CA 1
ATOM 846 C C . PHE A 1 105 ? 14.281 17.312 7.262 1 98.75 105 PHE A C 1
ATOM 848 O O . PHE A 1 105 ? 13.711 16.219 7.27 1 98.75 105 PHE A O 1
ATOM 855 N N . LYS A 1 106 ? 14.398 18.031 6.16 1 98.5 106 LYS A N 1
ATOM 856 C CA . LYS A 1 106 ? 13.867 17.625 4.859 1 98.5 106 LYS A CA 1
ATOM 857 C C . LYS A 1 106 ? 14.422 16.266 4.438 1 98.5 106 LYS A C 1
ATOM 859 O O . LYS A 1 106 ? 13.664 15.391 4.031 1 98.5 106 LYS A O 1
ATOM 864 N N . ALA A 1 107 ? 15.672 16.094 4.578 1 98.5 107 ALA A N 1
ATOM 865 C CA . ALA A 1 107 ? 16.328 14.852 4.195 1 98.5 107 ALA A CA 1
ATOM 866 C C . ALA A 1 107 ? 15.805 13.68 5.023 1 98.5 107 ALA A C 1
ATOM 868 O O . ALA A 1 107 ? 15.5 12.617 4.48 1 98.5 107 ALA A O 1
ATOM 869 N N . GLU A 1 108 ? 15.711 13.891 6.297 1 98.62 108 GLU A N 1
ATOM 870 C CA . GLU A 1 108 ? 15.219 12.844 7.184 1 98.62 108 GLU A CA 1
ATOM 871 C C . GLU A 1 108 ? 13.766 12.492 6.867 1 98.62 108 GLU A C 1
ATOM 873 O O . GLU A 1 108 ? 13.398 11.312 6.832 1 98.62 108 GLU A O 1
ATOM 878 N N . PHE A 1 109 ? 12.961 13.539 6.691 1 98.81 109 PHE A N 1
ATOM 879 C CA . PHE A 1 109 ? 11.547 13.344 6.391 1 98.81 109 PHE A CA 1
ATOM 880 C C . PHE A 1 109 ? 11.367 12.562 5.098 1 98.81 109 PHE A C 1
ATOM 882 O O . PHE A 1 109 ? 10.617 11.586 5.055 1 98.81 109 PHE A O 1
ATOM 889 N N . ILE A 1 110 ? 12.094 12.906 4.047 1 98.56 110 ILE A N 1
ATOM 890 C CA . ILE A 1 110 ? 12 12.242 2.752 1 98.56 110 ILE A CA 1
ATOM 891 C C . ILE A 1 110 ? 12.492 10.797 2.873 1 98.56 110 ILE A C 1
ATOM 893 O O . ILE A 1 110 ? 11.898 9.883 2.295 1 98.56 110 ILE A O 1
ATOM 897 N N . ASN A 1 111 ? 13.539 10.641 3.621 1 98.31 111 ASN A N 1
ATOM 898 C CA . ASN A 1 111 ? 14.062 9.297 3.822 1 98.31 111 ASN A CA 1
ATOM 899 C C . ASN A 1 111 ? 13.039 8.383 4.492 1 98.31 111 ASN A C 1
ATOM 901 O O . ASN A 1 111 ? 12.805 7.266 4.039 1 98.31 111 ASN A O 1
ATOM 905 N N . LYS A 1 112 ? 12.391 8.875 5.559 1 98.5 112 LYS A N 1
ATOM 906 C CA . LYS A 1 112 ? 11.375 8.094 6.258 1 98.5 112 LYS A CA 1
ATOM 907 C C . LYS A 1 112 ? 10.188 7.805 5.352 1 98.5 112 LYS A C 1
ATOM 909 O O . LYS A 1 112 ? 9.703 6.672 5.297 1 98.5 112 LYS A O 1
ATOM 914 N N . ALA A 1 113 ? 9.805 8.805 4.66 1 98.5 113 ALA A N 1
ATOM 915 C CA . ALA A 1 113 ? 8.664 8.633 3.764 1 98.5 113 ALA A CA 1
ATOM 916 C C . ALA A 1 113 ? 8.977 7.617 2.668 1 98.5 113 ALA A C 1
ATOM 918 O O . ALA A 1 113 ? 8.164 6.73 2.387 1 98.5 113 ALA A O 1
ATOM 919 N N . SER A 1 114 ? 10.148 7.684 2.09 1 97.06 114 SER A N 1
ATOM 920 C CA . SER A 1 114 ? 10.523 6.887 0.928 1 97.06 114 SER A CA 1
ATOM 921 C C . SER A 1 114 ? 10.773 5.43 1.314 1 97.06 114 SER A C 1
ATOM 923 O O . SER A 1 114 ? 10.625 4.531 0.486 1 97.06 114 SER A O 1
ATOM 925 N N . THR A 1 115 ? 11.109 5.25 2.574 1 96.94 115 THR A N 1
ATOM 926 C CA . THR A 1 115 ? 11.539 3.908 2.953 1 96.94 115 THR A CA 1
ATOM 927 C C . THR A 1 115 ? 10.406 3.16 3.654 1 96.94 115 THR A C 1
ATOM 929 O O . THR A 1 115 ? 10.586 2.02 4.086 1 96.94 115 THR A O 1
ATOM 932 N N . LEU A 1 116 ? 9.312 3.826 3.857 1 97.94 116 LEU A N 1
ATOM 933 C CA . LEU A 1 116 ? 8.164 3.09 4.367 1 97.94 116 LEU A CA 1
ATOM 934 C C . LEU A 1 116 ? 7.77 1.969 3.41 1 97.94 116 LEU A C 1
ATOM 936 O O . LEU A 1 116 ? 7.387 2.227 2.266 1 97.94 116 LEU A O 1
ATOM 940 N N . PHE A 1 117 ? 7.938 0.744 3.852 1 97.88 117 PHE A N 1
ATOM 941 C CA . PHE A 1 117 ? 7.602 -0.406 3.021 1 97.88 117 PHE A CA 1
ATOM 942 C C . PHE A 1 117 ? 6.109 -0.705 3.086 1 97.88 117 PHE A C 1
ATOM 944 O O . PHE A 1 117 ? 5.566 -0.954 4.164 1 97.88 117 PHE A O 1
ATOM 951 N N . GLY A 1 118 ? 5.492 -0.64 1.915 1 97.69 118 GLY A N 1
ATOM 952 C CA . GLY A 1 118 ? 4.047 -0.804 1.878 1 97.69 118 GLY A CA 1
ATOM 953 C C . GLY A 1 118 ? 3.297 0.508 1.998 1 97.69 118 GLY A C 1
ATOM 954 O O . GLY A 1 118 ? 3.824 1.566 1.654 1 97.69 118 GLY A O 1
ATOM 955 N N . SER A 1 119 ? 2.049 0.459 2.438 1 98.5 119 SER A N 1
ATOM 956 C CA . SER A 1 119 ? 1.168 1.621 2.506 1 98.5 119 SER A CA 1
ATOM 957 C C . SER A 1 119 ? 1.238 2.287 3.877 1 98.5 119 SER A C 1
ATOM 959 O O . SER A 1 119 ? 1.331 1.605 4.898 1 98.5 119 SER A O 1
ATOM 961 N N . GLY A 1 120 ? 1.18 3.596 3.84 1 98.75 120 GLY A N 1
ATOM 962 C CA . GLY A 1 120 ? 1.143 4.301 5.113 1 98.75 120 GLY A CA 1
ATOM 963 C C . GLY A 1 120 ? 1.347 5.797 4.973 1 98.75 120 GLY A C 1
ATOM 964 O O . GLY A 1 120 ? 0.886 6.402 4 1 98.75 120 GLY A O 1
ATOM 965 N N . TRP A 1 121 ? 1.896 6.355 6.047 1 98.94 121 TRP A N 1
ATOM 966 C CA . TRP A 1 121 ? 2.07 7.801 6.176 1 98.94 121 TRP A CA 1
ATOM 967 C C . TRP A 1 121 ? 3.385 8.133 6.871 1 98.94 121 TRP A C 1
ATOM 969 O O . TRP A 1 121 ? 3.857 7.363 7.715 1 98.94 121 TRP A O 1
ATOM 979 N N . CYS A 1 122 ? 3.951 9.203 6.516 1 98.94 122 CYS A N 1
ATOM 980 C CA . CYS A 1 122 ? 5.062 9.781 7.262 1 98.94 122 CYS A CA 1
ATOM 981 C C . CYS A 1 122 ? 4.645 11.07 7.957 1 98.94 122 CYS A C 1
ATOM 983 O O . CYS A 1 122 ? 4.109 11.984 7.316 1 98.94 122 CYS A O 1
ATOM 985 N N . TYR A 1 123 ? 4.84 11.109 9.266 1 98.94 123 TYR A N 1
ATOM 986 C CA . TYR A 1 123 ? 4.406 12.266 10.047 1 98.94 123 TYR A CA 1
ATOM 987 C C . TYR A 1 123 ? 5.582 12.906 10.773 1 98.94 123 TYR A C 1
ATOM 989 O O . TYR A 1 123 ? 6.453 12.211 11.297 1 98.94 123 TYR A O 1
ATOM 997 N N . LEU A 1 124 ? 5.613 14.203 10.75 1 98.94 124 LEU A N 1
ATOM 998 C CA . LEU A 1 124 ? 6.195 15 11.82 1 98.94 124 LEU A CA 1
ATOM 999 C C . LEU A 1 124 ? 5.176 15.258 12.93 1 98.94 124 LEU A C 1
ATOM 1001 O O . LEU A 1 124 ? 4.051 15.688 12.656 1 98.94 124 LEU A O 1
ATOM 1005 N N . TYR A 1 125 ? 5.531 14.969 14.141 1 98.81 125 TYR A N 1
ATOM 1006 C CA . TYR A 1 125 ? 4.566 15.109 15.227 1 98.81 125 TYR A CA 1
ATOM 1007 C C . TYR A 1 125 ? 5.27 15.375 16.547 1 98.81 125 TYR A C 1
ATOM 1009 O O . TYR A 1 125 ? 6.488 15.234 16.656 1 98.81 125 TYR A O 1
ATOM 1017 N N . LYS A 1 126 ? 4.531 15.836 17.5 1 98.62 126 LYS A N 1
ATOM 1018 C CA . LYS A 1 126 ? 5.02 15.969 18.875 1 98.62 126 LYS A CA 1
ATOM 1019 C C . LYS A 1 126 ? 4.609 14.766 19.719 1 98.62 126 LYS A C 1
ATOM 1021 O O . LYS A 1 126 ? 3.42 14.453 19.828 1 98.62 126 LYS A O 1
ATOM 1026 N N . ASP A 1 127 ? 5.574 14.086 20.266 1 98.31 127 ASP A N 1
ATOM 1027 C CA . ASP A 1 127 ? 5.32 13.039 21.25 1 98.31 127 ASP A CA 1
ATOM 1028 C C . ASP A 1 127 ? 4.922 13.648 22.594 1 98.31 127 ASP A C 1
ATOM 1030 O O . ASP A 1 127 ? 5.75 14.258 23.281 1 98.31 127 ASP A O 1
ATOM 1034 N N . THR A 1 128 ? 3.742 13.438 22.969 1 97.12 128 THR A N 1
ATOM 1035 C CA . THR A 1 128 ? 3.219 14.117 24.141 1 97.12 128 THR A CA 1
ATOM 1036 C C . THR A 1 128 ? 3.785 13.508 25.422 1 97.12 128 THR A C 1
ATOM 1038 O O . THR A 1 128 ? 3.766 14.141 26.484 1 97.12 128 THR A O 1
ATOM 1041 N N . LYS A 1 129 ? 4.203 12.359 25.375 1 97.06 129 LYS A N 1
ATOM 1042 C CA . LYS A 1 129 ? 4.781 11.711 26.547 1 97.06 129 LYS A CA 1
ATOM 1043 C C . LYS A 1 129 ? 6.191 12.227 26.828 1 97.06 129 LYS A C 1
ATOM 1045 O O . LYS A 1 129 ? 6.527 12.539 27.969 1 97.06 129 LYS A O 1
ATOM 1050 N N . THR A 1 130 ? 6.969 12.414 25.812 1 97.06 130 THR A N 1
ATOM 1051 C CA . THR A 1 130 ? 8.367 12.805 25.969 1 97.06 130 THR A CA 1
ATOM 1052 C C . THR A 1 130 ? 8.539 14.305 25.734 1 97.06 130 THR A C 1
ATOM 1054 O O . THR A 1 130 ? 9.531 14.891 26.156 1 97.06 130 THR A O 1
ATOM 1057 N N . GLY A 1 131 ? 7.66 14.859 24.984 1 96.38 131 GLY A N 1
ATOM 1058 C CA . GLY A 1 131 ? 7.762 16.266 24.609 1 96.38 131 GLY A CA 1
ATOM 1059 C C . GLY A 1 131 ? 8.617 16.484 23.375 1 96.38 131 GLY A C 1
ATOM 1060 O O . GLY A 1 131 ? 8.75 17.625 22.906 1 96.38 131 GLY A O 1
ATOM 1061 N N . GLU A 1 132 ? 9.109 15.43 22.844 1 97.62 132 GLU A N 1
ATOM 1062 C CA . GLU A 1 132 ? 10.016 15.531 21.703 1 97.62 132 GLU A CA 1
ATOM 1063 C C . GLU A 1 132 ? 9.25 15.594 20.391 1 97.62 132 GLU A C 1
ATOM 1065 O O . GLU A 1 132 ? 8.117 15.117 20.297 1 97.62 132 GLU A O 1
ATOM 1070 N N . PHE A 1 133 ? 9.891 16.219 19.406 1 98.62 133 PHE A N 1
ATOM 1071 C CA . PHE A 1 133 ? 9.398 16.203 18.031 1 98.62 133 PHE A CA 1
ATOM 1072 C C . PHE A 1 133 ? 10.078 15.094 17.234 1 98.62 133 PHE A C 1
ATOM 1074 O O . PHE A 1 133 ? 11.297 14.961 17.266 1 98.62 133 PHE A O 1
ATOM 1081 N N . LYS A 1 134 ? 9.195 14.305 16.562 1 98.62 134 LYS A N 1
ATOM 1082 C CA . LYS A 1 134 ? 9.711 13.117 15.891 1 98.62 134 LYS A CA 1
ATOM 1083 C C . LYS A 1 134 ? 9.164 13.008 14.469 1 98.62 134 LYS A C 1
ATOM 1085 O O . LYS A 1 134 ? 8.117 13.57 14.156 1 98.62 134 LYS A O 1
ATOM 1090 N N . ILE A 1 135 ? 9.906 12.391 13.625 1 98.88 135 ILE A N 1
ATOM 1091 C CA . ILE A 1 135 ? 9.469 11.945 12.312 1 98.88 135 ILE A CA 1
ATOM 1092 C C . ILE A 1 135 ? 9.391 10.414 12.281 1 98.88 135 ILE A C 1
ATOM 1094 O O . ILE A 1 135 ? 10.391 9.734 12.516 1 98.88 135 ILE A O 1
ATOM 1098 N N . ASP A 1 136 ? 8.195 9.891 12.031 1 98.81 136 ASP A N 1
ATOM 1099 C CA . ASP A 1 136 ? 8.07 8.43 12.016 1 98.81 136 ASP A CA 1
ATOM 1100 C C . ASP A 1 136 ? 7.156 7.969 10.891 1 98.81 136 ASP A C 1
ATOM 1102 O O . ASP A 1 136 ? 6.445 8.773 10.281 1 98.81 136 ASP A O 1
ATOM 1106 N N . GLN A 1 137 ? 7.32 6.719 10.602 1 98.81 137 GLN A N 1
ATOM 1107 C CA . GLN A 1 137 ? 6.469 6.016 9.648 1 98.81 137 GLN A CA 1
ATOM 1108 C C . GLN A 1 137 ? 5.258 5.402 10.344 1 98.81 137 GLN A C 1
ATOM 1110 O O . GLN A 1 137 ? 5.375 4.855 11.438 1 98.81 137 GLN A O 1
ATOM 1115 N N . PHE A 1 138 ? 4.137 5.551 9.758 1 98.81 138 PHE A N 1
ATOM 1116 C CA . PHE A 1 138 ? 2.902 4.961 10.258 1 98.81 138 PHE A CA 1
ATOM 1117 C C . PHE A 1 138 ? 2.246 4.09 9.195 1 98.81 138 PHE A C 1
ATOM 1119 O O . PHE A 1 138 ? 1.764 4.598 8.18 1 98.81 138 PHE A O 1
ATOM 1126 N N . THR A 1 139 ? 2.193 2.809 9.461 1 98.5 139 THR A N 1
ATOM 1127 C CA . THR A 1 139 ? 1.721 1.844 8.477 1 98.5 139 THR A CA 1
ATOM 1128 C C . THR A 1 139 ? 0.208 1.946 8.297 1 98.5 139 THR A C 1
ATOM 1130 O O . THR A 1 139 ? -0.525 2.109 9.281 1 98.5 139 THR A O 1
ATOM 1133 N N . ASN A 1 140 ? -0.225 1.824 7.082 1 98.5 140 ASN A N 1
ATOM 1134 C CA . ASN A 1 140 ? -1.642 1.813 6.73 1 98.5 140 ASN A CA 1
ATOM 1135 C C . ASN A 1 140 ? -2.367 3.033 7.289 1 98.5 140 ASN A C 1
ATOM 1137 O O . ASN A 1 140 ? -1.985 4.172 7.008 1 98.5 140 ASN A O 1
ATOM 1141 N N . ALA A 1 141 ? -3.309 2.809 8.156 1 98.81 141 ALA A N 1
ATOM 1142 C CA . ALA A 1 141 ? -4.148 3.926 8.578 1 98.81 141 ALA A CA 1
ATOM 1143 C C . ALA A 1 141 ? -3.6 4.574 9.852 1 98.81 141 ALA A C 1
ATOM 1145 O O . ALA A 1 141 ? -4.129 5.59 10.312 1 98.81 141 ALA A O 1
ATOM 1146 N N . ASN A 1 142 ? -2.539 4.043 10.367 1 98.88 142 ASN A N 1
ATOM 1147 C CA . ASN A 1 142 ? -2.014 4.531 11.641 1 98.88 142 ASN A CA 1
ATOM 1148 C C . ASN A 1 142 ? -1.536 5.977 11.531 1 98.88 142 ASN A C 1
ATOM 1150 O O . ASN A 1 142 ? -1.189 6.441 10.445 1 98.88 142 ASN A O 1
ATOM 1154 N N . ASN A 1 143 ? -1.578 6.633 12.617 1 98.88 143 ASN A N 1
ATOM 1155 C CA . ASN A 1 143 ? -1.117 8.016 12.727 1 98.88 143 ASN A CA 1
ATOM 1156 C C . ASN A 1 143 ? -0.817 8.383 14.18 1 98.88 143 ASN A C 1
ATOM 1158 O O . ASN A 1 143 ? -1.112 7.617 15.094 1 98.88 143 ASN A O 1
ATOM 1162 N N . PRO A 1 144 ? -0.204 9.492 14.422 1 98.81 144 PRO A N 1
ATOM 1163 C CA . PRO A 1 144 ? 0.228 9.844 15.773 1 98.81 144 PRO A CA 1
ATOM 1164 C C . PRO A 1 144 ? -0.943 10.023 16.734 1 98.81 144 PRO A C 1
ATOM 1166 O O . PRO A 1 144 ? -0.777 9.867 17.953 1 98.81 144 PRO A O 1
ATOM 1169 N N . VAL A 1 145 ? -2.115 10.328 16.281 1 98.62 145 VAL A N 1
ATOM 1170 C CA . VAL A 1 145 ? -3.277 10.609 17.125 1 98.62 145 VAL A CA 1
ATOM 1171 C C . VAL A 1 145 ? -3.648 9.367 17.922 1 98.62 145 VAL A C 1
ATOM 1173 O O . VAL A 1 145 ? -4.129 9.477 19.062 1 98.62 145 VAL A O 1
ATOM 1176 N N . LYS A 1 146 ? -3.404 8.195 17.328 1 98.5 146 LYS A N 1
ATOM 1177 C CA . LYS A 1 146 ? -3.752 6.926 17.953 1 98.5 146 LYS A CA 1
ATOM 1178 C C . LYS A 1 146 ? -3.193 6.852 19.375 1 98.5 146 LYS A C 1
ATOM 1180 O O . LYS A 1 146 ? -3.861 6.359 20.297 1 98.5 146 LYS A O 1
ATOM 1185 N N . ASP A 1 147 ? -1.993 7.422 19.594 1 97.94 147 ASP A N 1
ATOM 1186 C CA . ASP A 1 147 ? -1.324 7.336 20.891 1 97.94 147 ASP A CA 1
ATOM 1187 C C . ASP A 1 147 ? -1.377 8.68 21.609 1 97.94 147 ASP A C 1
ATOM 1189 O O . ASP A 1 147 ? -0.573 8.93 22.516 1 97.94 147 ASP A O 1
ATOM 1193 N N . GLY A 1 148 ? -2.211 9.578 21.141 1 97.81 148 GLY A N 1
ATOM 1194 C CA . GLY A 1 148 ? -2.402 10.852 21.812 1 97.81 148 GLY A CA 1
ATOM 1195 C C . GLY A 1 148 ? -1.359 11.891 21.438 1 97.81 148 GLY A C 1
ATOM 1196 O O . GLY A 1 148 ? -1.215 12.906 22.125 1 97.81 148 GLY A O 1
ATOM 1197 N N . ASN A 1 149 ? -0.607 11.633 20.422 1 98.5 149 ASN A N 1
ATOM 1198 C CA . ASN A 1 149 ? 0.408 12.578 19.969 1 98.5 149 ASN A CA 1
ATOM 1199 C C . ASN A 1 149 ? -0.186 13.641 19.047 1 98.5 149 ASN A C 1
ATOM 1201 O O . ASN A 1 149 ? -1.335 13.523 18.625 1 98.5 149 ASN A O 1
ATOM 1205 N N . ILE A 1 150 ? 0.556 14.695 18.781 1 98.44 150 ILE A N 1
ATOM 1206 C CA . ILE A 1 150 ? 0.025 15.852 18.078 1 98.44 150 ILE A CA 1
ATOM 1207 C C . ILE A 1 150 ? 0.676 15.961 16.703 1 98.44 150 ILE A C 1
ATOM 1209 O O . ILE A 1 150 ? 1.865 16.266 16.594 1 98.44 150 ILE A O 1
ATOM 1213 N N . PRO A 1 151 ? -0.057 15.742 15.625 1 98.81 151 PRO A N 1
ATOM 1214 C CA . PRO A 1 151 ? 0.495 15.844 14.273 1 98.81 151 PRO A CA 1
ATOM 1215 C C . PRO A 1 151 ? 0.863 17.281 13.891 1 98.81 151 PRO A C 1
ATOM 1217 O O . PRO A 1 151 ? 0.18 18.219 14.297 1 98.81 151 PRO A O 1
ATOM 1220 N N . ILE A 1 152 ? 1.928 17.422 13.023 1 98.88 152 ILE A N 1
ATOM 1221 C CA . ILE A 1 152 ? 2.385 18.734 12.594 1 98.88 152 ILE A CA 1
ATOM 1222 C C . ILE A 1 152 ? 2.42 18.797 11.07 1 98.8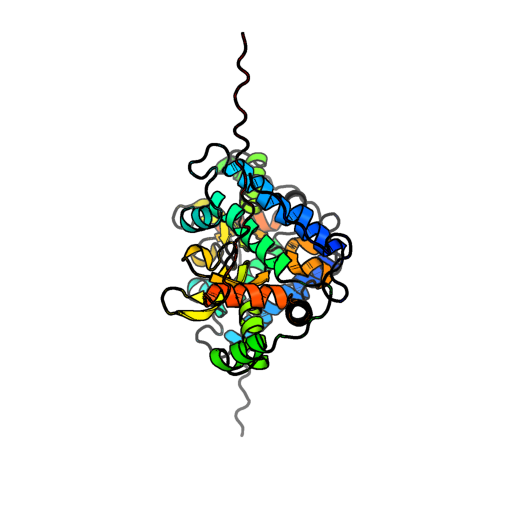8 152 ILE A C 1
ATOM 1224 O O . ILE A 1 152 ? 1.955 19.766 10.469 1 98.88 152 ILE A O 1
ATOM 1228 N N . LEU A 1 153 ? 2.977 17.812 10.414 1 98.94 153 LEU A N 1
ATOM 1229 C CA . LEU A 1 153 ? 3.121 17.672 8.969 1 98.94 153 LEU A CA 1
ATOM 1230 C C . LEU A 1 153 ? 3.029 16.203 8.547 1 98.94 153 LEU A C 1
ATOM 1232 O O . LEU A 1 153 ? 3.539 15.32 9.242 1 98.94 153 LEU A O 1
ATOM 1236 N N . THR A 1 154 ? 2.311 15.922 7.434 1 98.94 154 THR A N 1
ATOM 1237 C CA . THR A 1 154 ? 2.258 14.539 6.965 1 98.94 154 THR A CA 1
ATOM 1238 C C . THR A 1 154 ? 2.338 14.484 5.441 1 98.94 154 THR A C 1
ATOM 1240 O O . THR A 1 154 ? 2.025 15.469 4.762 1 98.94 154 THR A O 1
ATOM 1243 N N . VAL A 1 155 ? 2.818 13.375 4.941 1 98.94 155 VAL A N 1
ATOM 1244 C CA . VAL A 1 155 ? 2.73 13.07 3.52 1 98.94 155 VAL A CA 1
ATOM 1245 C C . VAL A 1 155 ? 2.139 11.672 3.326 1 98.94 155 VAL A C 1
ATOM 1247 O O . VAL A 1 155 ? 2.404 10.766 4.113 1 98.94 155 VAL A O 1
ATOM 1250 N N . ASP A 1 156 ? 1.271 11.609 2.336 1 98.88 156 ASP A N 1
ATOM 1251 C CA . ASP A 1 156 ? 0.664 10.344 1.933 1 98.88 156 ASP A CA 1
ATOM 1252 C C . ASP A 1 156 ? 1.664 9.469 1.181 1 98.88 156 ASP A C 1
ATOM 1254 O O . ASP A 1 156 ? 2.254 9.898 0.189 1 98.88 156 ASP A O 1
ATOM 1258 N N . THR A 1 157 ? 1.826 8.234 1.661 1 98.62 157 THR A N 1
ATOM 1259 C CA . THR A 1 157 ? 2.777 7.34 1.003 1 98.62 157 THR A CA 1
ATOM 1260 C C . THR A 1 157 ? 2.059 6.152 0.375 1 98.62 157 THR A C 1
ATOM 1262 O O . THR A 1 157 ? 2.686 5.141 0.051 1 98.62 157 THR A O 1
ATOM 1265 N N . TRP A 1 158 ? 0.727 6.156 0.333 1 98.62 158 TRP A N 1
ATOM 1266 C CA . TRP A 1 158 ? 0.003 5.215 -0.511 1 98.62 158 TRP A CA 1
ATOM 1267 C C . TRP A 1 158 ? 0.29 5.469 -1.986 1 98.62 158 TRP A C 1
ATOM 1269 O O . TRP A 1 158 ? 0.323 6.621 -2.428 1 98.62 158 TRP A O 1
ATOM 1279 N N . GLU A 1 159 ? 0.389 4.414 -2.766 1 98.25 159 GLU A N 1
ATOM 1280 C CA . GLU A 1 159 ? 0.846 4.562 -4.145 1 98.25 159 GLU A CA 1
ATOM 1281 C C . GLU A 1 159 ? -0.122 5.414 -4.957 1 98.25 159 GLU A C 1
ATOM 1283 O O . GLU A 1 159 ? 0.292 6.137 -5.867 1 98.25 159 GLU A O 1
ATOM 1288 N N . HIS A 1 160 ? -1.374 5.395 -4.609 1 98.56 160 HIS A N 1
ATOM 1289 C CA . HIS A 1 160 ? -2.33 6.16 -5.402 1 98.56 160 HIS A CA 1
ATOM 1290 C C . HIS A 1 160 ? -2.1 7.66 -5.246 1 98.56 160 HIS A C 1
ATOM 1292 O O . HIS A 1 160 ? -2.627 8.461 -6.027 1 98.56 160 HIS A O 1
ATOM 1298 N N . SER A 1 161 ? -1.301 8.078 -4.273 1 98.44 161 SER A N 1
ATOM 1299 C CA . SER A 1 161 ? -1.084 9.5 -4.035 1 98.44 161 SER A CA 1
ATOM 1300 C C . SER A 1 161 ? -0.18 10.109 -5.105 1 98.44 161 SER A C 1
ATOM 1302 O O . SER A 1 161 ? -0.183 11.328 -5.309 1 98.44 161 SER A O 1
ATOM 1304 N N . TRP A 1 162 ? 0.632 9.227 -5.777 1 98.19 162 TRP A N 1
ATOM 1305 C CA . TRP A 1 162 ? 1.551 9.836 -6.734 1 98.19 162 TRP A CA 1
ATOM 1306 C C . TRP A 1 162 ? 1.492 9.125 -8.078 1 98.19 162 TRP A C 1
ATOM 1308 O O . TRP A 1 162 ? 2.01 9.625 -9.078 1 98.19 162 TRP A O 1
ATOM 1318 N N . TYR A 1 163 ? 0.791 7.98 -8.164 1 98.12 163 TYR A N 1
ATOM 1319 C CA . TYR A 1 163 ? 1.043 7.062 -9.266 1 98.12 163 TYR A CA 1
ATOM 1320 C C . TYR A 1 163 ? 0.514 7.629 -10.578 1 98.12 163 TYR A C 1
ATOM 1322 O O . TYR A 1 163 ? 1.063 7.355 -11.648 1 98.12 163 TYR A O 1
ATOM 1330 N N . ILE A 1 164 ? -0.531 8.422 -10.516 1 98.19 164 ILE A N 1
ATOM 1331 C CA . ILE A 1 164 ? -1.079 9.016 -11.734 1 98.19 164 ILE A CA 1
ATOM 1332 C C . ILE A 1 164 ? -0.035 9.922 -12.375 1 98.19 164 ILE A C 1
ATOM 1334 O O . ILE A 1 164 ? 0.117 9.938 -13.602 1 98.19 164 ILE A O 1
ATOM 1338 N N . ASP A 1 165 ? 0.727 10.609 -11.609 1 98.44 165 ASP A N 1
ATOM 1339 C CA . ASP A 1 165 ? 1.599 11.648 -12.141 1 98.44 165 ASP A CA 1
ATOM 1340 C C . ASP A 1 165 ? 3.043 11.164 -12.234 1 98.44 165 ASP A C 1
ATOM 1342 O O . ASP A 1 165 ? 3.805 11.625 -13.086 1 98.44 165 ASP A O 1
ATOM 1346 N N . TYR A 1 166 ? 3.375 10.148 -11.438 1 98.38 166 TYR A N 1
ATOM 1347 C CA . TYR A 1 166 ? 4.805 9.883 -11.297 1 98.38 166 TYR A CA 1
ATOM 1348 C C . TYR A 1 166 ? 5.109 8.414 -11.531 1 98.38 166 TYR A C 1
ATOM 1350 O O . TYR A 1 166 ? 6.27 8.031 -11.719 1 98.38 166 TYR A O 1
ATOM 1358 N N . GLU A 1 167 ? 4.07 7.52 -11.508 1 97.56 167 GLU A N 1
ATOM 1359 C CA . GLU A 1 167 ? 4.273 6.078 -11.625 1 97.56 167 GLU A CA 1
ATOM 1360 C C . GLU A 1 167 ? 5.34 5.59 -10.656 1 97.56 167 GLU A C 1
ATOM 1362 O O . GLU A 1 167 ? 5.219 5.789 -9.445 1 97.56 167 GLU A O 1
ATOM 1367 N N . ASN A 1 168 ? 6.449 5.02 -11.148 1 97.19 168 ASN A N 1
ATOM 1368 C CA . ASN A 1 168 ? 7.445 4.402 -10.281 1 97.19 168 ASN A CA 1
ATOM 1369 C C . ASN A 1 168 ? 8.367 5.449 -9.656 1 97.19 168 ASN A C 1
ATOM 1371 O O . ASN A 1 168 ? 9.227 5.113 -8.836 1 97.19 168 ASN A O 1
ATOM 1375 N N . ARG A 1 169 ? 8.172 6.715 -9.945 1 97.56 169 ARG A N 1
ATOM 1376 C CA . ARG A 1 169 ? 9.109 7.762 -9.547 1 97.56 169 ARG A CA 1
ATOM 1377 C C . ARG A 1 169 ? 8.664 8.422 -8.242 1 97.56 169 ARG A C 1
ATOM 1379 O O . ARG A 1 169 ? 8.477 9.641 -8.195 1 97.56 169 ARG A O 1
ATOM 1386 N N . LYS A 1 170 ? 8.609 7.652 -7.199 1 96.56 170 LYS A N 1
ATOM 1387 C CA . LYS A 1 170 ? 8.133 8.148 -5.91 1 96.56 170 LYS A CA 1
ATOM 1388 C C . LYS A 1 170 ? 9.094 9.188 -5.336 1 96.56 170 LYS A C 1
ATOM 1390 O O . LYS A 1 170 ? 8.664 10.109 -4.637 1 96.56 170 LYS A O 1
ATOM 1395 N N . ALA A 1 171 ? 10.398 9.047 -5.652 1 96.12 171 ALA A N 1
ATOM 1396 C CA . ALA A 1 171 ? 11.375 10.008 -5.168 1 96.12 171 ALA A CA 1
ATOM 1397 C C . ALA A 1 171 ? 11.055 11.414 -5.664 1 96.12 171 ALA A C 1
ATOM 1399 O O . ALA A 1 171 ? 11.172 12.391 -4.914 1 96.12 171 ALA A O 1
ATOM 1400 N N . GLU A 1 172 ? 10.664 11.508 -6.875 1 97.75 172 GLU A N 1
ATOM 1401 C CA . GLU A 1 172 ? 10.289 12.797 -7.445 1 97.75 172 GLU A CA 1
ATOM 1402 C C . GLU A 1 172 ? 9.062 13.375 -6.738 1 97.75 172 GLU A C 1
ATOM 1404 O O . GLU A 1 172 ? 9 14.578 -6.473 1 97.75 172 GLU A O 1
ATOM 1409 N N . TYR A 1 173 ? 8.117 12.562 -6.434 1 98.56 173 TYR A N 1
ATOM 1410 C CA . TYR A 1 173 ? 6.914 12.945 -5.707 1 98.56 173 TYR A CA 1
ATOM 1411 C C . TYR A 1 173 ? 7.266 13.562 -4.355 1 98.56 173 TYR A C 1
ATOM 1413 O O . TYR A 1 173 ? 6.789 14.641 -4.016 1 98.56 173 TYR A O 1
ATOM 1421 N N . PHE A 1 174 ? 8.156 12.969 -3.607 1 98.25 174 PHE A N 1
ATOM 1422 C CA . PHE A 1 174 ? 8.484 13.445 -2.268 1 98.25 174 PHE A CA 1
ATOM 1423 C C . PHE A 1 174 ? 9.297 14.734 -2.336 1 98.25 174 PHE A C 1
ATOM 1425 O O . PHE A 1 174 ? 9.133 15.617 -1.492 1 98.25 174 PHE A O 1
ATOM 1432 N N . ASN A 1 175 ? 10.125 14.836 -3.332 1 97 175 ASN A N 1
ATOM 1433 C CA . ASN A 1 175 ? 10.883 16.078 -3.492 1 97 175 ASN A CA 1
ATOM 1434 C C . ASN A 1 175 ? 9.969 17.25 -3.844 1 97 175 ASN A C 1
ATOM 1436 O O . ASN A 1 175 ? 10.102 18.328 -3.281 1 97 175 ASN A O 1
ATOM 1440 N N . LYS A 1 176 ? 9.055 17.016 -4.738 1 97.44 176 LYS A N 1
ATOM 1441 C CA . LYS A 1 176 ? 8.125 18.078 -5.156 1 97.44 176 LYS A CA 1
ATOM 1442 C C . LYS A 1 176 ? 7.156 18.422 -4.035 1 97.44 176 LYS A C 1
ATOM 1444 O O . LYS A 1 176 ? 6.695 19.562 -3.941 1 97.44 176 LYS A O 1
ATOM 1449 N N . PHE A 1 177 ? 6.879 17.453 -3.221 1 98.56 177 PHE A N 1
ATOM 1450 C CA . PHE A 1 177 ? 6.023 17.672 -2.059 1 98.56 177 PHE A CA 1
ATOM 1451 C C . PHE A 1 177 ? 6.535 18.844 -1.221 1 98.56 177 PHE A C 1
ATOM 1453 O O . PHE A 1 177 ? 5.758 19.703 -0.815 1 98.56 177 PHE A O 1
ATOM 1460 N N . PHE A 1 178 ? 7.812 18.953 -1.025 1 97.81 178 PHE A N 1
ATOM 1461 C CA . PHE A 1 178 ? 8.398 19.953 -0.145 1 97.81 178 PHE A CA 1
ATOM 1462 C C . PHE A 1 178 ? 8.305 21.344 -0.771 1 97.81 178 PHE A C 1
ATOM 1464 O O . PHE A 1 178 ? 8.469 22.359 -0.083 1 97.81 178 PHE A O 1
ATOM 1471 N N . GLU A 1 179 ? 8.031 21.406 -2.039 1 96.44 179 GLU A N 1
ATOM 1472 C CA . GLU A 1 179 ? 7.844 22.688 -2.707 1 96.44 179 GLU A CA 1
ATOM 1473 C C . GLU A 1 179 ? 6.41 23.172 -2.559 1 96.44 179 GLU A C 1
ATOM 1475 O O . GLU A 1 179 ? 6.113 24.344 -2.842 1 96.44 179 GLU A O 1
ATOM 1480 N N . HIS A 1 180 ? 5.586 22.344 -2.041 1 98.25 180 HIS A N 1
ATOM 1481 C CA . HIS A 1 180 ? 4.16 22.656 -2.047 1 98.25 180 HIS A CA 1
ATOM 1482 C C . HIS A 1 180 ? 3.562 22.531 -0.65 1 98.25 180 HIS A C 1
ATOM 1484 O O . HIS A 1 180 ? 2.348 22.359 -0.504 1 98.25 180 HIS A O 1
ATOM 1490 N N . ILE A 1 181 ? 4.387 22.547 0.348 1 98.62 181 ILE A N 1
ATOM 1491 C CA . ILE A 1 181 ? 3.912 22.453 1.725 1 98.62 181 ILE A CA 1
ATOM 1492 C C . ILE A 1 181 ? 3.23 23.766 2.123 1 98.62 181 ILE A C 1
ATOM 1494 O O . ILE A 1 181 ? 3.727 24.844 1.815 1 98.62 181 ILE A O 1
ATOM 1498 N N . ASN A 1 182 ? 2.105 23.625 2.719 1 98.62 182 ASN A N 1
ATOM 1499 C CA . ASN A 1 182 ? 1.41 24.734 3.361 1 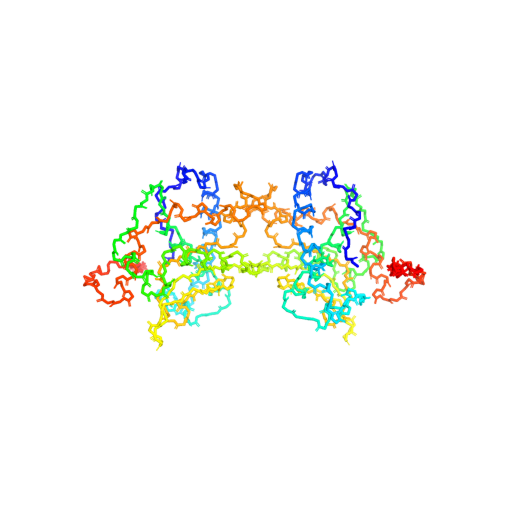98.62 182 ASN A CA 1
ATOM 1500 C C . ASN A 1 182 ? 2.027 25.078 4.715 1 98.62 182 ASN A C 1
ATOM 1502 O O . ASN A 1 182 ? 1.511 24.672 5.758 1 98.62 182 ASN A O 1
ATOM 1506 N N . TRP A 1 183 ? 3.018 25.953 4.695 1 98.5 183 TRP A N 1
ATOM 1507 C CA . TRP A 1 183 ? 3.803 26.234 5.895 1 98.5 183 TRP A CA 1
ATOM 1508 C C . TRP A 1 183 ? 2.98 27 6.918 1 98.5 183 TRP A C 1
ATOM 1510 O O . TRP A 1 183 ? 3.27 26.969 8.117 1 98.5 183 TRP A O 1
ATOM 1520 N N . LYS A 1 184 ? 1.998 27.734 6.445 1 97.62 184 LYS A N 1
ATOM 1521 C CA . LYS A 1 184 ? 1.098 28.391 7.387 1 97.62 184 LYS A CA 1
ATOM 1522 C C . LYS A 1 184 ? 0.368 27.375 8.258 1 97.62 184 LYS A C 1
ATOM 1524 O O . LYS A 1 184 ? 0.276 27.547 9.477 1 97.62 184 LYS A O 1
ATOM 1529 N N . PHE A 1 185 ? -0.108 26.344 7.645 1 98.12 185 PHE A N 1
ATOM 1530 C CA . PHE A 1 185 ? -0.791 25.281 8.367 1 98.12 185 PHE A CA 1
ATOM 1531 C C . PHE A 1 185 ? 0.174 24.562 9.305 1 98.12 185 PHE A C 1
ATOM 1533 O O . PHE A 1 185 ? -0.179 24.25 10.438 1 98.12 185 PHE A O 1
ATOM 1540 N N . VAL A 1 186 ? 1.413 24.297 8.828 1 98.62 186 VAL A N 1
ATOM 1541 C CA . VAL A 1 186 ? 2.428 23.625 9.648 1 98.62 186 VAL A CA 1
ATOM 1542 C C . VAL A 1 186 ? 2.721 24.469 10.891 1 98.62 186 VAL A C 1
ATOM 1544 O O . VAL A 1 186 ? 2.824 23.938 11.992 1 98.62 186 VAL A O 1
ATOM 1547 N N . LEU A 1 187 ? 2.783 25.781 10.688 1 98.12 187 LEU A N 1
ATOM 1548 C CA . LEU A 1 187 ? 3.045 26.688 11.797 1 98.12 187 LEU A CA 1
ATOM 1549 C C . LEU A 1 187 ? 1.913 26.641 12.82 1 98.12 187 LEU A C 1
ATOM 1551 O O . LEU A 1 187 ? 2.16 26.625 14.023 1 98.12 187 LEU A O 1
ATOM 1555 N N . GLU A 1 188 ? 0.696 26.656 12.328 1 97.44 188 GLU A N 1
ATOM 1556 C CA . GLU A 1 188 ? -0.462 26.578 13.211 1 97.44 188 GLU A CA 1
ATOM 1557 C C . GLU A 1 188 ? -0.409 25.312 14.07 1 97.44 188 GLU A C 1
ATOM 1559 O O . GLU A 1 188 ? -0.673 25.359 15.273 1 97.44 188 GLU A O 1
ATOM 1564 N N . ASN A 1 189 ? -0.061 24.203 13.469 1 98 189 ASN A N 1
ATOM 1565 C CA . ASN A 1 189 ? 0.038 22.953 14.195 1 98 189 ASN A CA 1
ATOM 1566 C C . ASN A 1 189 ? 1.175 22.969 15.219 1 98 189 ASN A C 1
ATOM 1568 O O . ASN A 1 189 ? 1.037 22.453 16.328 1 98 189 ASN A O 1
ATOM 1572 N N . TYR A 1 190 ? 2.285 23.547 14.781 1 97.38 190 TYR A N 1
ATOM 1573 C CA . TYR A 1 190 ? 3.418 23.688 15.688 1 97.38 190 TYR A CA 1
ATOM 1574 C C . TYR A 1 190 ? 3.035 24.531 16.906 1 97.38 190 TYR A C 1
ATOM 1576 O O . TYR A 1 190 ? 3.367 24.172 18.031 1 97.38 190 TYR A O 1
ATOM 1584 N N . ASN A 1 191 ? 2.326 25.609 16.672 1 96.12 191 ASN A N 1
ATOM 1585 C CA . ASN A 1 191 ? 1.878 26.469 17.766 1 96.12 191 ASN A CA 1
ATOM 1586 C C . ASN A 1 191 ? 0.929 25.734 18.703 1 96.12 191 ASN A C 1
ATOM 1588 O O . ASN A 1 191 ? 1.014 25.875 19.922 1 96.12 191 ASN A O 1
ATOM 1592 N N . THR A 1 192 ? 0.085 24.953 18.109 1 93.25 192 THR A N 1
ATOM 1593 C CA . THR A 1 192 ? -0.816 24.141 18.922 1 93.25 192 THR A CA 1
ATOM 1594 C C . THR A 1 192 ? -0.031 23.141 19.766 1 93.25 192 THR A C 1
ATOM 1596 O O . THR A 1 192 ? -0.303 22.984 20.953 1 93.25 192 THR A O 1
ATOM 1599 N N . ALA A 1 193 ? 0.931 22.531 19.172 1 94.31 193 ALA A N 1
ATOM 1600 C CA . ALA A 1 193 ? 1.723 21.5 19.844 1 94.31 193 ALA A CA 1
ATOM 1601 C C . ALA A 1 193 ? 2.549 22.094 20.984 1 94.31 193 ALA A C 1
ATOM 1603 O O . ALA A 1 193 ? 2.879 21.406 21.938 1 94.31 193 ALA A O 1
ATOM 1604 N N . THR A 1 194 ? 2.857 23.359 20.891 1 92.75 194 THR A N 1
ATOM 1605 C CA . THR A 1 194 ? 3.73 23.969 21.891 1 92.75 194 THR A CA 1
ATOM 1606 C C . THR A 1 194 ? 2.928 24.859 22.828 1 92.75 194 THR A C 1
ATOM 1608 O O . THR A 1 194 ? 3.488 25.453 23.766 1 92.75 194 THR A O 1
ATOM 1611 N N . GLY A 1 195 ? 1.598 24.891 22.656 1 86.56 195 GLY A N 1
ATOM 1612 C CA . GLY A 1 195 ? 0.745 25.688 23.516 1 86.56 195 GLY A CA 1
ATOM 1613 C C . GLY A 1 195 ? 0.868 27.172 23.266 1 86.56 195 GLY A C 1
ATOM 1614 O O . GLY A 1 195 ? 0.494 28 24.109 1 86.56 195 GLY A O 1
ATOM 1615 N N . ARG A 1 196 ? 1.529 27.688 22.297 1 71.31 196 ARG A N 1
ATOM 1616 C CA . ARG A 1 196 ? 1.727 29.109 21.984 1 71.31 196 ARG A CA 1
ATOM 1617 C C . ARG A 1 196 ? 0.45 29.719 21.438 1 71.31 196 ARG A C 1
ATOM 1619 O O . ARG A 1 196 ? 0.298 30.953 21.438 1 71.31 196 ARG A O 1
ATOM 1626 N N . VAL A 1 197 ? -0.569 29.062 20.766 1 61.38 197 VAL A N 1
ATOM 1627 C CA . VAL A 1 197 ? -1.765 29.688 20.203 1 61.38 197 VAL A CA 1
ATOM 1628 C C . VAL A 1 197 ? -2.865 29.734 21.266 1 61.38 197 VAL A C 1
ATOM 1630 O O . VAL A 1 197 ? -3.137 28.734 21.922 1 61.38 197 VAL A O 1
ATOM 1633 N N . GLN A 1 198 ? -3.209 30.906 21.844 1 45.81 198 GLN A N 1
ATOM 1634 C CA . GLN A 1 198 ? -4.508 31.141 22.469 1 45.81 198 GLN A CA 1
ATOM 1635 C C . GLN A 1 198 ? -5.645 30.766 21.516 1 45.81 198 GLN A C 1
ATOM 1637 O O . GLN A 1 198 ? -6.156 31.625 20.797 1 45.81 198 GLN A O 1
ATOM 1642 N N . LYS A 1 199 ? -5.652 29.828 20.719 1 42.47 199 LYS A N 1
ATOM 1643 C CA . LYS A 1 199 ? -6.656 29.641 19.672 1 42.47 199 LYS A CA 1
ATOM 1644 C C . LYS A 1 199 ? -8.023 29.328 20.266 1 42.47 199 LYS A C 1
ATOM 1646 O O . LYS A 1 199 ? -8.125 28.578 21.25 1 42.47 199 LYS A O 1
ATOM 1651 N N . GLU A 1 200 ? -8.977 30.172 19.953 1 34.97 200 GLU A N 1
ATOM 1652 C CA . GLU A 1 200 ? -10.391 29.812 19.812 1 34.97 200 GLU A CA 1
ATOM 1653 C C . GLU A 1 200 ? -10.57 28.688 18.797 1 34.97 200 GLU A C 1
ATOM 1655 O O . GLU A 1 200 ? -10.281 28.859 17.609 1 34.97 200 GLU A O 1
ATOM 1660 N N . LYS A 1 201 ? -10.172 27.594 19 1 37.31 201 LYS A N 1
ATOM 1661 C CA . LYS A 1 201 ? -10.203 26.391 18.172 1 37.31 201 LYS A CA 1
ATOM 1662 C C . LYS A 1 201 ? -11.602 26.141 17.609 1 37.31 201 LYS A C 1
ATOM 1664 O O . LYS A 1 201 ? -12.539 25.906 18.375 1 37.31 201 LYS A O 1
ATOM 1669 N N . ASN A 1 202 ? -11.992 26.781 16.531 1 33.53 202 ASN A N 1
ATOM 1670 C CA . ASN A 1 202 ? -13.18 26.438 15.766 1 33.53 202 ASN A CA 1
ATOM 1671 C C . ASN A 1 202 ? -13.102 25.016 15.211 1 33.53 202 ASN A C 1
ATOM 1673 O O . ASN A 1 202 ? -12.5 24.781 14.164 1 33.53 202 ASN A O 1
ATOM 1677 N N . LEU A 1 203 ? -12.688 24.047 15.898 1 35.84 203 LEU A N 1
ATOM 1678 C CA . LEU A 1 203 ? -12.859 22.719 15.32 1 35.84 203 LEU A CA 1
ATOM 1679 C C . LEU A 1 203 ? -14.281 22.531 14.797 1 35.84 203 LEU A C 1
ATOM 1681 O O . LEU A 1 203 ? -15.242 22.938 15.445 1 35.84 203 LEU A O 1
ATOM 1685 N N . PRO A 1 204 ? -14.438 22.266 13.562 1 34.44 204 PRO A N 1
ATOM 1686 C CA . PRO A 1 204 ? -15.812 22.141 13.07 1 34.44 204 PRO A CA 1
ATOM 1687 C C . PRO A 1 204 ? -16.672 21.219 13.938 1 34.44 204 PRO A C 1
ATOM 1689 O O . PRO A 1 204 ? -16.25 20.109 14.25 1 34.44 204 PRO A O 1
ATOM 1692 N N . LYS A 1 205 ? -17.359 21.938 14.938 1 33.97 205 LYS A N 1
ATOM 1693 C CA . LYS A 1 205 ? -18.406 21.219 15.664 1 33.97 205 LYS A CA 1
ATOM 1694 C C . LYS A 1 205 ? -19.312 20.469 14.711 1 33.97 205 LYS A C 1
ATOM 1696 O O . LYS A 1 205 ? -19.953 21.062 13.844 1 33.97 205 LYS A O 1
ATOM 1701 N N . VAL A 1 206 ? -19 19.234 14.383 1 31.61 206 VAL A N 1
ATOM 1702 C CA . VAL A 1 206 ? -19.984 18.422 13.688 1 31.61 206 VAL A CA 1
ATOM 1703 C C . VAL A 1 206 ? -21.234 18.25 14.547 1 31.61 206 VAL A C 1
ATOM 1705 O O . VAL A 1 206 ? -21.188 17.641 15.617 1 31.61 206 VAL A O 1
ATOM 1708 N N . GLU A 1 207 ? -22.031 19.359 14.648 1 30.59 207 GLU A N 1
ATOM 1709 C CA . GLU A 1 207 ? -23.297 19.266 15.344 1 30.59 207 GLU A CA 1
ATOM 1710 C C . GLU A 1 207 ? -24.172 18.156 14.773 1 30.59 207 GLU A C 1
ATOM 1712 O O . GLU A 1 207 ? -24.422 18.125 13.562 1 30.59 207 GLU A O 1
ATOM 1717 N N . PRO A 1 208 ? -24.125 17.094 15.422 1 28.83 208 PRO A N 1
ATOM 1718 C CA . PRO A 1 208 ? -25.062 16.062 14.953 1 28.83 208 PRO A CA 1
ATOM 1719 C C . PRO A 1 208 ? -26.516 16.547 14.938 1 28.83 208 PRO A C 1
ATOM 1721 O O . PRO A 1 208 ? -27.016 17.062 15.938 1 28.83 208 PRO A O 1
ATOM 1724 N N . LYS A 1 209 ? -26.984 17.141 13.859 1 32.03 209 LYS A N 1
ATOM 1725 C CA . LYS A 1 209 ? -28.422 17.438 13.805 1 32.03 209 LYS A CA 1
ATOM 1726 C C . LYS A 1 209 ? -29.25 16.188 14.086 1 32.03 209 LYS A C 1
ATOM 1728 O O . LYS A 1 209 ? -29.172 15.211 13.336 1 32.03 209 LYS A O 1
ATOM 1733 N N . ILE A 1 210 ? -29.484 15.781 15.25 1 29.69 210 ILE A N 1
ATOM 1734 C CA . ILE A 1 210 ? -30.438 14.758 15.633 1 29.69 210 ILE A CA 1
ATOM 1735 C C . ILE A 1 210 ? -31.844 15.156 15.172 1 29.69 210 ILE A C 1
ATOM 1737 O O . ILE A 1 210 ? -32.375 16.203 15.594 1 29.69 210 ILE A O 1
ATOM 1741 N N . LYS A 1 211 ? -32.281 14.773 13.914 1 30.58 211 LYS A N 1
ATOM 1742 C CA . LYS A 1 211 ? -33.656 14.883 13.477 1 30.58 211 LYS A CA 1
ATOM 1743 C C . LYS A 1 211 ? -34.594 14.203 14.453 1 30.58 211 LYS A C 1
ATOM 1745 O O . LYS A 1 211 ? -34.5 13 14.688 1 30.58 211 LYS A O 1
ATOM 1750 N N . ARG A 1 212 ? -35 14.898 15.484 1 36.12 212 ARG A N 1
ATOM 1751 C CA . ARG A 1 212 ? -36.094 14.398 16.297 1 36.12 212 ARG A CA 1
ATOM 1752 C C . ARG A 1 212 ? -37.344 14.172 15.453 1 36.12 212 ARG A C 1
ATOM 1754 O O . ARG A 1 212 ? -37.781 15.078 14.742 1 36.12 212 ARG A O 1
ATOM 1761 N N . HIS A 1 213 ? -37.5 12.969 14.852 1 32.12 213 HIS A N 1
ATOM 1762 C CA . HIS A 1 213 ? -38.781 12.664 14.211 1 32.12 213 HIS A CA 1
ATOM 1763 C C . HIS A 1 213 ? -39.938 13.164 15.039 1 32.12 213 HIS A C 1
ATOM 1765 O O . HIS A 1 213 ? -39.906 13.086 16.266 1 32.12 213 HIS A O 1
ATOM 1771 N N . PRO A 1 214 ? -40.875 13.883 14.391 1 35.09 214 PRO A N 1
ATOM 1772 C CA . PRO A 1 214 ? -42.125 14.484 14.836 1 35.09 214 PRO A CA 1
ATOM 1773 C C . PRO A 1 214 ? -43.031 13.508 15.602 1 35.09 214 PRO A C 1
ATOM 1775 O O . PRO A 1 214 ? -43.062 12.32 15.258 1 35.09 214 PRO A O 1
ATOM 1778 N N . GLN A 1 215 ? -43.125 13.633 16.922 1 29.7 215 GLN A N 1
ATOM 1779 C CA . GLN A 1 215 ? -44.156 12.961 17.719 1 29.7 215 GLN A CA 1
ATOM 1780 C C . GLN A 1 215 ? -45.531 13.039 17.047 1 29.7 215 GLN A C 1
ATOM 1782 O O . GLN A 1 215 ? -45.969 14.117 16.641 1 29.7 215 GLN A O 1
ATOM 1787 N N . ASN A 1 216 ? -45.906 12.039 16.266 1 28.39 216 ASN A N 1
ATOM 1788 C CA . ASN A 1 216 ? -47.281 11.875 15.797 1 28.39 216 ASN A CA 1
ATOM 1789 C C . ASN A 1 216 ? -48.281 12.234 16.875 1 28.39 216 ASN A C 1
ATOM 1791 O O . ASN A 1 216 ? -48.281 11.641 17.969 1 28.39 216 ASN A O 1
ATOM 1795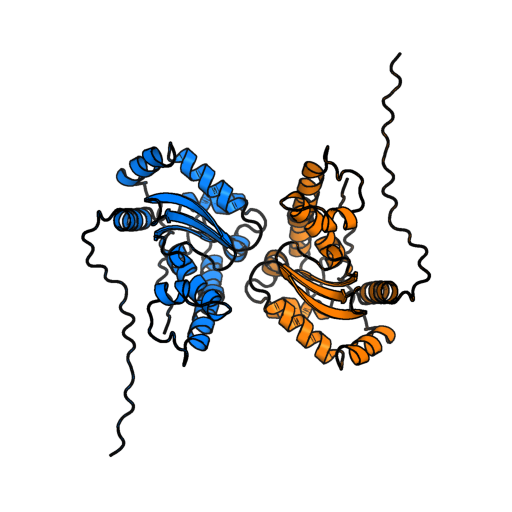 N N . LYS A 1 217 ? -48.906 13.438 16.797 1 21.89 217 LYS A N 1
ATOM 1796 C CA . LYS A 1 217 ? -50.25 13.617 17.328 1 21.89 217 LYS A CA 1
ATOM 1797 C C . LYS A 1 217 ? -51.25 12.734 16.578 1 21.89 217 LYS A C 1
ATOM 1799 O O . LYS A 1 217 ? -51.188 12.609 15.359 1 21.89 217 LYS A O 1
ATOM 1804 N N . MET B 1 1 ? 22.969 -14.969 -7.484 1 89.69 1 MET B N 1
ATOM 1805 C CA . MET B 1 1 ? 22.344 -13.68 -7.785 1 89.69 1 MET B CA 1
ATOM 1806 C C . MET B 1 1 ? 20.953 -13.867 -8.352 1 89.69 1 MET B C 1
ATOM 1808 O O . MET B 1 1 ? 20.719 -14.766 -9.156 1 89.69 1 MET B O 1
ATOM 1812 N N . LEU B 1 2 ? 20.062 -13.102 -7.867 1 97.31 2 LEU B N 1
ATOM 1813 C CA . LEU B 1 2 ? 18.703 -13.172 -8.359 1 97.31 2 LEU B CA 1
ATOM 1814 C C . LEU B 1 2 ? 18.562 -12.445 -9.695 1 97.31 2 LEU B C 1
ATOM 1816 O O . LEU B 1 2 ? 19.203 -11.414 -9.906 1 97.31 2 LEU B O 1
ATOM 1820 N N . THR B 1 3 ? 17.781 -13.055 -10.602 1 97.75 3 THR B N 1
ATOM 1821 C CA . THR B 1 3 ? 17.578 -12.469 -11.922 1 97.75 3 THR B CA 1
ATOM 1822 C C . THR B 1 3 ? 16.109 -12.453 -12.289 1 97.75 3 THR B C 1
ATOM 1824 O O . THR B 1 3 ? 15.297 -13.172 -11.695 1 97.75 3 THR B O 1
ATOM 1827 N N . MET B 1 4 ? 15.812 -11.633 -13.227 1 98.31 4 MET B N 1
ATOM 1828 C CA . MET B 1 4 ? 14.445 -11.547 -13.727 1 98.31 4 MET B CA 1
ATOM 1829 C C . MET B 1 4 ? 14.078 -12.781 -14.539 1 98.31 4 MET B C 1
ATOM 1831 O O . MET B 1 4 ? 14.883 -13.266 -15.336 1 98.31 4 MET B O 1
ATOM 1835 N N . ILE B 1 5 ? 12.898 -13.258 -14.352 1 97.69 5 ILE B N 1
ATOM 1836 C CA . ILE B 1 5 ? 12.398 -14.344 -15.18 1 97.69 5 ILE B CA 1
ATOM 1837 C C . ILE B 1 5 ? 11.891 -13.789 -16.516 1 97.69 5 ILE B C 1
ATOM 1839 O O . ILE B 1 5 ? 11.711 -12.578 -16.656 1 97.69 5 ILE B O 1
ATOM 1843 N N . THR B 1 6 ? 11.641 -14.711 -17.406 1 97.5 6 THR B N 1
ATOM 1844 C CA . THR B 1 6 ? 11.031 -14.289 -18.672 1 97.5 6 THR B CA 1
ATOM 1845 C C . THR B 1 6 ? 9.539 -14.016 -18.469 1 97.5 6 THR B C 1
ATOM 1847 O O . THR B 1 6 ? 8.812 -14.852 -17.938 1 97.5 6 THR B O 1
ATOM 1850 N N . VAL B 1 7 ? 9.156 -12.875 -18.875 1 98.19 7 VAL B N 1
ATOM 1851 C CA . VAL B 1 7 ? 7.742 -12.5 -18.891 1 98.19 7 VAL B CA 1
ATOM 1852 C C . VAL B 1 7 ? 7.25 -12.43 -20.344 1 98.19 7 VAL B C 1
ATOM 1854 O O . VAL B 1 7 ? 7.523 -11.453 -21.047 1 98.19 7 VAL B O 1
ATOM 1857 N N . PRO B 1 8 ? 6.574 -13.422 -20.781 1 96.81 8 PRO B N 1
ATOM 1858 C CA . PRO B 1 8 ? 6.277 -13.594 -22.203 1 96.81 8 PRO B CA 1
ATOM 1859 C C . PRO B 1 8 ? 5.496 -12.414 -22.781 1 96.81 8 PRO B C 1
ATOM 1861 O O . PRO B 1 8 ? 5.551 -12.164 -23.984 1 96.81 8 PRO B O 1
ATOM 1864 N N . TYR B 1 9 ? 4.801 -11.68 -22.062 1 97.94 9 TYR B N 1
ATOM 1865 C CA . TYR B 1 9 ? 3.945 -10.602 -22.547 1 97.94 9 TYR B CA 1
ATOM 1866 C C . TYR B 1 9 ? 4.527 -9.234 -22.172 1 97.94 9 TYR B C 1
ATOM 1868 O O . TYR B 1 9 ? 3.805 -8.242 -22.125 1 97.94 9 TYR B O 1
ATOM 1876 N N . LEU B 1 10 ? 5.824 -9.148 -21.891 1 98 10 LEU B N 1
ATOM 1877 C CA . LEU B 1 10 ? 6.508 -7.91 -21.516 1 98 10 LEU B CA 1
ATOM 1878 C C . LEU B 1 10 ? 6.367 -6.867 -22.625 1 98 10 LEU B C 1
ATOM 1880 O O . LEU B 1 10 ? 6.195 -5.68 -22.344 1 98 10 LEU B O 1
ATOM 1884 N N . ASN B 1 11 ? 6.367 -7.332 -23.875 1 97.06 11 ASN B N 1
ATOM 1885 C CA . ASN B 1 11 ? 6.371 -6.387 -24.984 1 97.06 11 ASN B CA 1
ATOM 1886 C C . ASN B 1 11 ? 4.984 -6.242 -25.609 1 97.06 11 ASN B C 1
ATOM 1888 O O . ASN B 1 11 ? 4.789 -5.457 -26.531 1 97.06 11 ASN B O 1
ATOM 1892 N N . THR B 1 12 ? 3.975 -6.984 -25.062 1 97.62 12 THR B N 1
ATOM 1893 C CA . THR B 1 12 ? 2.652 -6.941 -25.688 1 97.62 12 THR B CA 1
ATOM 1894 C C . THR B 1 12 ? 1.594 -6.543 -24.656 1 97.62 12 THR B C 1
ATOM 1896 O O . THR B 1 12 ? 0.499 -6.109 -25.031 1 97.62 12 THR B O 1
ATOM 1899 N N . GLY B 1 13 ? 1.977 -6.676 -23.422 1 98.06 13 GLY B N 1
ATOM 1900 C CA . GLY B 1 13 ? 0.925 -6.609 -22.422 1 98.06 13 GLY B CA 1
ATOM 1901 C C . GLY B 1 13 ? 0.006 -7.816 -22.438 1 98.06 13 GLY B C 1
ATOM 1902 O O . GLY B 1 13 ? 0.326 -8.836 -23.062 1 98.06 13 GLY B O 1
ATOM 1903 N N . LEU B 1 14 ? -0.983 -7.73 -21.656 1 98.38 14 LEU B N 1
ATOM 1904 C CA . LEU B 1 14 ? -2.082 -8.688 -21.641 1 98.38 14 LEU B CA 1
ATOM 1905 C C . LEU B 1 14 ? -3.361 -8.062 -22.188 1 98.38 14 LEU B C 1
ATOM 1907 O O . LEU B 1 14 ? -4.137 -7.477 -21.422 1 98.38 14 LEU B O 1
ATOM 1911 N N . PRO B 1 15 ? -3.576 -8.281 -23.516 1 96.5 15 PRO B N 1
ATOM 1912 C CA . PRO B 1 15 ? -4.742 -7.629 -24.109 1 96.5 15 PRO B CA 1
ATOM 1913 C C . PRO B 1 15 ? -6.031 -7.895 -23.344 1 96.5 15 PRO B C 1
ATOM 1915 O O . PRO B 1 15 ? -6.352 -9.047 -23.047 1 96.5 15 PRO B O 1
ATOM 1918 N N . GLY B 1 16 ? -6.754 -6.789 -23 1 96.06 16 GLY B N 1
ATOM 1919 C CA . GLY B 1 16 ? -8 -6.918 -22.266 1 96.06 16 GLY B CA 1
ATOM 1920 C C . GLY B 1 16 ? -7.816 -6.852 -20.766 1 96.06 16 GLY B C 1
ATOM 1921 O O . GLY B 1 16 ? -8.797 -6.801 -20.016 1 96.06 16 GLY B O 1
ATOM 1922 N N . PHE B 1 17 ? -6.508 -6.754 -20.312 1 97.94 17 PHE B N 1
ATOM 1923 C CA . PHE B 1 17 ? -6.25 -6.781 -18.875 1 97.94 17 PHE B CA 1
ATOM 1924 C C . PHE B 1 17 ? -5.215 -5.727 -18.5 1 97.94 17 PHE B C 1
ATOM 1926 O O . PHE B 1 17 ? -5.562 -4.672 -17.969 1 97.94 17 PHE B O 1
ATOM 1933 N N . LEU B 1 18 ? -3.971 -5.875 -18.875 1 98.56 18 LEU B N 1
ATOM 1934 C CA . LEU B 1 18 ? -2.904 -4.922 -18.609 1 98.56 18 LEU B CA 1
ATOM 1935 C C . LEU B 1 18 ? -2.252 -4.445 -19.906 1 98.56 18 LEU B C 1
ATOM 1937 O O . LEU B 1 18 ? -1.857 -5.262 -20.734 1 98.56 18 LEU B O 1
ATOM 1941 N N . THR B 1 19 ? -2.119 -3.166 -20.016 1 98.62 19 THR B N 1
ATOM 1942 C CA . THR B 1 19 ? -1.42 -2.613 -21.172 1 98.62 19 THR B CA 1
ATOM 1943 C C . THR B 1 19 ? 0.065 -2.961 -21.125 1 98.62 19 THR B C 1
ATOM 1945 O O . THR B 1 19 ? 0.592 -3.311 -20.062 1 98.62 19 THR B O 1
ATOM 1948 N N . GLN B 1 20 ? 0.66 -2.867 -22.281 1 98.62 20 GLN B N 1
ATOM 1949 C CA . GLN B 1 20 ? 2.098 -3.105 -22.344 1 98.62 20 GLN B CA 1
ATOM 1950 C C . GLN B 1 20 ? 2.859 -2.156 -21.422 1 98.62 20 GLN B C 1
ATOM 1952 O O . GLN B 1 20 ? 3.824 -2.559 -20.766 1 98.62 20 GLN B O 1
ATOM 1957 N N . HIS B 1 21 ? 2.449 -0.939 -21.391 1 98.69 21 HIS B N 1
ATOM 1958 C CA . HIS B 1 21 ? 3.09 0.051 -20.531 1 98.69 21 HIS B CA 1
ATOM 1959 C C . HIS B 1 21 ? 3.004 -0.354 -19.062 1 98.69 21 HIS B C 1
ATOM 1961 O O . HIS B 1 21 ? 3.996 -0.28 -18.328 1 98.69 21 HIS B O 1
ATOM 1967 N N . ALA B 1 22 ? 1.865 -0.804 -18.609 1 98.56 22 ALA B N 1
ATOM 1968 C CA . ALA B 1 22 ? 1.672 -1.236 -17.234 1 98.56 22 ALA B CA 1
ATOM 1969 C C . ALA B 1 22 ? 2.588 -2.408 -16.891 1 98.56 22 ALA B C 1
ATOM 1971 O O . ALA B 1 22 ? 3.234 -2.414 -15.836 1 98.56 22 ALA B O 1
ATOM 1972 N N . VAL B 1 23 ? 2.668 -3.344 -17.797 1 98.81 23 VAL B N 1
ATOM 1973 C CA . VAL B 1 23 ? 3.508 -4.516 -17.562 1 98.81 23 VAL B CA 1
ATOM 1974 C C . VAL B 1 23 ? 4.977 -4.102 -17.531 1 98.81 23 VAL B C 1
ATOM 1976 O O . VAL B 1 23 ? 5.734 -4.539 -16.672 1 98.81 23 VAL B O 1
ATOM 1979 N N . GLU B 1 24 ? 5.332 -3.268 -18.453 1 98.75 24 GLU B N 1
ATOM 1980 C CA . GLU B 1 24 ? 6.723 -2.83 -18.547 1 98.75 24 GLU B CA 1
ATOM 1981 C C . GLU B 1 24 ? 7.168 -2.123 -17.266 1 98.75 24 GLU B C 1
ATOM 1983 O O . GLU B 1 24 ? 8.227 -2.434 -16.719 1 98.75 24 GLU B O 1
ATOM 1988 N N . ILE B 1 25 ? 6.398 -1.174 -16.766 1 98.75 25 ILE B N 1
ATOM 1989 C CA . ILE B 1 25 ? 6.734 -0.442 -15.547 1 98.75 25 ILE B CA 1
ATOM 1990 C C . ILE B 1 25 ? 6.777 -1.403 -14.359 1 98.75 25 ILE B C 1
ATOM 1992 O O . ILE B 1 25 ? 7.691 -1.342 -13.531 1 98.75 25 ILE B O 1
ATOM 1996 N N . HIS B 1 26 ? 5.828 -2.293 -14.289 1 98.88 26 HIS B N 1
ATOM 1997 C CA . HIS B 1 26 ? 5.723 -3.254 -13.195 1 98.88 26 HIS B CA 1
ATOM 1998 C C . HIS B 1 26 ? 6.93 -4.191 -13.172 1 98.88 26 HIS B C 1
ATOM 2000 O O . HIS B 1 26 ? 7.496 -4.453 -12.109 1 98.88 26 HIS B O 1
ATOM 2006 N N . VAL B 1 27 ? 7.41 -4.613 -14.336 1 98.81 27 VAL B N 1
ATOM 2007 C CA . VAL B 1 27 ? 8.508 -5.57 -14.438 1 98.81 27 VAL B CA 1
ATOM 2008 C C . VAL B 1 27 ? 9.844 -4.832 -14.352 1 98.81 27 VAL B C 1
ATOM 2010 O O . VAL B 1 27 ? 10.664 -5.129 -13.484 1 98.81 27 VAL B O 1
ATOM 2013 N N . LYS B 1 28 ? 10.008 -3.836 -15.117 1 98.62 28 LYS B N 1
ATOM 2014 C CA . LYS B 1 28 ? 11.32 -3.24 -15.328 1 98.62 28 LYS B CA 1
ATOM 2015 C C . LYS B 1 28 ? 11.641 -2.217 -14.242 1 98.62 28 LYS B C 1
ATOM 2017 O O . LYS B 1 28 ? 12.797 -1.829 -14.062 1 98.62 28 LYS B O 1
ATOM 2022 N N . LYS B 1 29 ? 10.617 -1.771 -13.586 1 98.62 29 LYS B N 1
ATOM 2023 C CA . LYS B 1 29 ? 10.875 -0.777 -12.547 1 98.62 29 LYS B CA 1
ATOM 2024 C C . LYS B 1 29 ? 10.617 -1.355 -11.156 1 98.62 29 LYS B C 1
ATOM 2026 O O . LYS B 1 29 ? 11.547 -1.5 -10.352 1 98.62 29 LYS B O 1
ATOM 2031 N N . HIS B 1 30 ? 9.438 -1.837 -10.867 1 98.69 30 HIS B N 1
ATOM 2032 C CA . HIS B 1 30 ? 9.102 -2.312 -9.531 1 98.69 30 HIS B CA 1
ATOM 2033 C C . HIS B 1 30 ? 9.781 -3.646 -9.242 1 98.69 30 HIS B C 1
ATOM 2035 O O . HIS B 1 30 ? 10.578 -3.752 -8.305 1 98.69 30 HIS B O 1
ATOM 2041 N N . HIS B 1 31 ? 9.516 -4.672 -10.07 1 98.88 31 HIS B N 1
ATOM 2042 C CA . HIS B 1 31 ? 10.125 -5.98 -9.836 1 98.88 31 HIS B CA 1
ATOM 2043 C C . HIS B 1 31 ? 11.641 -5.906 -9.914 1 98.88 31 HIS B C 1
ATOM 2045 O O . HIS B 1 31 ? 12.344 -6.457 -9.055 1 98.88 31 HIS B O 1
ATOM 2051 N N . GLN B 1 32 ? 12.148 -5.195 -10.906 1 98.81 32 GLN B N 1
ATOM 2052 C CA . GLN B 1 32 ? 13.594 -5.07 -11.062 1 98.81 32 GLN B CA 1
ATOM 2053 C C . GLN B 1 32 ? 14.227 -4.43 -9.836 1 98.81 32 GLN B C 1
ATOM 2055 O O . GLN B 1 32 ? 15.328 -4.812 -9.43 1 98.81 32 GLN B O 1
ATOM 2060 N N . ALA B 1 33 ? 13.562 -3.449 -9.289 1 98.44 33 ALA B N 1
ATOM 2061 C CA . ALA B 1 33 ? 14.102 -2.801 -8.094 1 98.44 33 ALA B CA 1
ATOM 2062 C C . ALA B 1 33 ? 14.258 -3.799 -6.949 1 98.44 33 ALA B C 1
ATOM 2064 O O . ALA B 1 33 ? 15.242 -3.758 -6.207 1 98.44 33 ALA B O 1
ATOM 2065 N N . TYR B 1 34 ? 13.281 -4.695 -6.762 1 98.69 34 TYR B N 1
ATOM 2066 C CA . TYR B 1 34 ? 13.383 -5.715 -5.723 1 98.69 34 TYR B CA 1
ATOM 2067 C C . TYR B 1 34 ? 14.562 -6.637 -5.977 1 98.69 34 TYR B C 1
ATOM 2069 O O . TYR B 1 34 ? 15.266 -7.035 -5.039 1 98.69 34 TYR B O 1
ATOM 2077 N N . ILE B 1 35 ? 14.797 -6.973 -7.246 1 98.75 35 ILE B N 1
ATOM 2078 C CA . ILE B 1 35 ? 15.922 -7.824 -7.613 1 98.75 35 ILE B CA 1
ATOM 2079 C C . ILE B 1 35 ? 17.234 -7.125 -7.27 1 98.75 35 ILE B C 1
ATOM 2081 O O . ILE B 1 35 ? 18.109 -7.711 -6.621 1 98.75 35 ILE B O 1
ATOM 2085 N N . ASP B 1 36 ? 17.359 -5.879 -7.707 1 98.69 36 ASP B N 1
ATOM 2086 C CA . ASP B 1 36 ? 18.578 -5.117 -7.477 1 98.69 36 ASP B CA 1
ATOM 2087 C C . ASP B 1 36 ? 18.875 -4.98 -5.984 1 98.69 36 ASP B C 1
ATOM 2089 O O . ASP B 1 36 ? 20 -5.219 -5.539 1 98.69 36 ASP B O 1
ATOM 2093 N N . ASN B 1 37 ? 17.875 -4.641 -5.2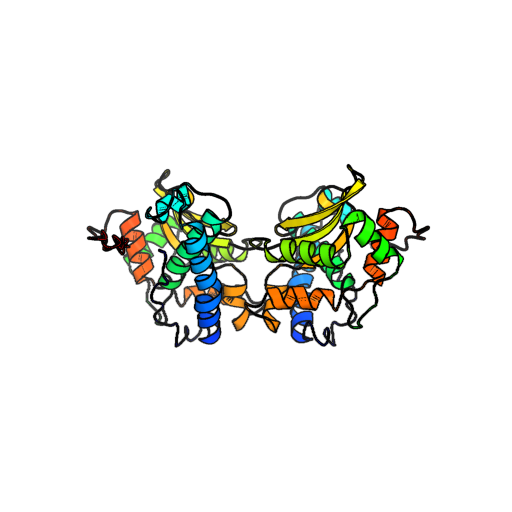54 1 98.5 37 ASN B N 1
ATOM 2094 C CA . ASN B 1 37 ? 18.047 -4.477 -3.812 1 98.5 37 ASN B CA 1
ATOM 2095 C C . ASN B 1 37 ? 18.359 -5.805 -3.129 1 98.5 37 ASN B C 1
ATOM 2097 O O . ASN B 1 37 ? 19.188 -5.863 -2.229 1 98.5 37 ASN B O 1
ATOM 2101 N N . ALA B 1 38 ? 17.688 -6.855 -3.529 1 98.62 38 ALA B N 1
ATOM 2102 C CA . ALA B 1 38 ? 17.953 -8.18 -2.971 1 98.62 38 ALA B CA 1
ATOM 2103 C C . ALA B 1 38 ? 19.406 -8.586 -3.213 1 98.62 38 ALA B C 1
ATOM 2105 O O . ALA B 1 38 ? 20.078 -9.062 -2.297 1 98.62 38 ALA B O 1
ATOM 2106 N N . ASN B 1 39 ? 19.844 -8.406 -4.426 1 98.69 39 ASN B N 1
ATOM 2107 C CA . ASN B 1 39 ? 21.203 -8.781 -4.766 1 98.69 39 ASN B CA 1
ATOM 2108 C C . ASN B 1 39 ? 22.219 -7.98 -3.955 1 98.69 39 ASN B C 1
ATOM 2110 O O . ASN B 1 39 ? 23.234 -8.523 -3.506 1 98.69 39 ASN B O 1
ATOM 2114 N N . LYS B 1 40 ? 21.969 -6.711 -3.75 1 98.38 40 LYS B N 1
ATOM 2115 C CA . LYS B 1 40 ? 22.844 -5.879 -2.926 1 98.38 40 LYS B CA 1
ATOM 2116 C C . LYS B 1 40 ? 22.906 -6.402 -1.495 1 98.38 40 LYS B C 1
ATOM 2118 O O . LYS B 1 40 ? 23.984 -6.492 -0.912 1 98.38 40 LYS B O 1
ATOM 2123 N N . LEU B 1 41 ? 21.797 -6.812 -0.963 1 98.19 41 LEU B N 1
ATOM 2124 C CA . LEU B 1 41 ? 21.703 -7.246 0.427 1 98.19 41 LEU B CA 1
ATOM 2125 C C . LEU B 1 41 ? 22.266 -8.656 0.594 1 98.19 41 LEU B C 1
ATOM 2127 O O . LEU B 1 41 ? 22.781 -9 1.66 1 98.19 41 LEU B O 1
ATOM 2131 N N . LEU B 1 42 ? 22.188 -9.43 -0.453 1 98 42 LEU B N 1
ATOM 2132 C CA . LEU B 1 42 ? 22.641 -10.812 -0.409 1 98 42 LEU B CA 1
ATOM 2133 C C . LEU B 1 42 ? 24.172 -10.891 -0.486 1 98 42 LEU B C 1
ATOM 2135 O O . LEU B 1 42 ? 24.781 -11.789 0.093 1 98 42 LEU B O 1
ATOM 2139 N N . ASN B 1 43 ? 24.688 -9.961 -1.183 1 97.19 43 ASN B N 1
ATOM 2140 C CA . ASN B 1 43 ? 26.125 -9.961 -1.369 1 97.19 43 ASN B CA 1
ATOM 2141 C C . ASN B 1 43 ? 26.875 -9.906 -0.034 1 97.19 43 ASN B C 1
ATOM 2143 O O . ASN B 1 43 ? 26.703 -8.953 0.731 1 97.19 43 ASN B O 1
ATOM 2147 N N . GLY B 1 44 ? 27.609 -10.945 0.299 1 95.75 44 GLY B N 1
ATOM 2148 C CA . GLY B 1 44 ? 28.391 -11 1.524 1 95.75 44 GLY B CA 1
ATOM 2149 C C . GLY B 1 44 ? 27.578 -11.422 2.732 1 95.75 44 GLY B C 1
ATOM 2150 O O . GLY B 1 44 ? 28.094 -11.477 3.85 1 95.75 44 GLY B O 1
ATOM 2151 N N . SER B 1 45 ? 26.359 -11.734 2.553 1 96.69 45 SER B N 1
ATOM 2152 C CA . SER B 1 45 ? 25.516 -12.148 3.668 1 96.69 45 SER B CA 1
ATOM 2153 C C . SER B 1 45 ? 25.609 -13.648 3.902 1 96.69 45 SER B C 1
ATOM 2155 O O . SER B 1 45 ? 26.156 -14.383 3.078 1 96.69 45 SER B O 1
ATOM 2157 N N . ASP B 1 46 ? 25.016 -14.086 4.953 1 96.62 46 ASP B N 1
ATOM 2158 C CA . ASP B 1 46 ? 24.969 -15.5 5.293 1 96.62 46 ASP B CA 1
ATOM 2159 C C . ASP B 1 46 ? 24 -16.25 4.375 1 96.62 46 ASP B C 1
ATOM 2161 O O . ASP B 1 46 ? 24 -17.484 4.344 1 96.62 46 ASP B O 1
ATOM 2165 N N . TYR B 1 47 ? 23.281 -15.477 3.627 1 97.38 47 TYR B N 1
ATOM 2166 C CA . TYR B 1 47 ? 22.234 -16.094 2.818 1 97.38 47 TYR B CA 1
ATOM 2167 C C . TYR B 1 47 ? 22.672 -16.188 1.359 1 97.38 47 TYR B C 1
ATOM 2169 O O . TYR B 1 47 ? 21.922 -16.719 0.523 1 97.38 47 TYR B O 1
ATOM 2177 N N . GLU B 1 48 ? 23.781 -15.703 1.064 1 96 48 GLU B N 1
ATOM 2178 C CA . GLU B 1 48 ? 24.266 -15.758 -0.306 1 96 48 GLU B CA 1
ATOM 2179 C C . GLU B 1 48 ? 24.344 -17.203 -0.81 1 96 48 GLU B C 1
ATOM 2181 O O . GLU B 1 48 ? 24.891 -18.078 -0.135 1 96 48 GLU B O 1
ATOM 2186 N N . GLY B 1 49 ? 23.688 -17.5 -1.929 1 94.69 49 GLY B N 1
ATOM 2187 C CA . GLY B 1 49 ? 23.734 -18.812 -2.547 1 94.69 49 GLY B CA 1
ATOM 2188 C C . GLY B 1 49 ? 22.656 -19.75 -2.035 1 94.69 49 GLY B C 1
ATOM 2189 O O . GLY B 1 49 ? 22.484 -20.844 -2.566 1 94.69 49 GLY B O 1
ATOM 2190 N N . LYS B 1 50 ? 22.031 -19.359 -1.004 1 96.81 50 LYS B N 1
ATOM 2191 C CA . LYS B 1 50 ? 20.953 -20.203 -0.475 1 96.81 50 LYS B CA 1
ATOM 2192 C C . LYS B 1 50 ? 19.719 -20.156 -1.37 1 96.81 50 LYS B C 1
ATOM 2194 O O . LYS B 1 50 ? 19.516 -19.172 -2.094 1 96.81 50 LYS B O 1
ATOM 2199 N N . PRO B 1 51 ? 18.891 -21.219 -1.271 1 97.31 51 PRO B N 1
ATOM 2200 C CA . PRO B 1 51 ? 17.641 -21.188 -2.029 1 97.31 51 PRO B CA 1
ATOM 2201 C C . PRO B 1 51 ? 16.703 -20.078 -1.575 1 97.31 51 PRO B C 1
ATOM 2203 O O . PRO B 1 51 ? 16.641 -19.766 -0.382 1 97.31 51 PRO B O 1
ATOM 2206 N N . ILE B 1 52 ? 15.984 -19.516 -2.506 1 97.94 52 ILE B N 1
ATOM 2207 C CA . ILE B 1 52 ? 15.086 -18.391 -2.26 1 97.94 52 ILE B CA 1
ATOM 2208 C C . ILE B 1 52 ? 14.094 -18.75 -1.164 1 97.94 52 ILE B C 1
ATOM 2210 O O . ILE B 1 52 ? 13.773 -17.922 -0.301 1 97.94 52 ILE B O 1
ATOM 2214 N N . THR B 1 53 ? 13.57 -19.953 -1.186 1 97.88 53 THR B N 1
ATOM 2215 C CA . THR B 1 53 ? 12.578 -20.375 -0.211 1 97.88 53 THR B CA 1
ATOM 2216 C C . THR B 1 53 ? 13.164 -20.375 1.198 1 97.88 53 THR B C 1
ATOM 2218 O O . THR B 1 53 ? 12.477 -20.016 2.16 1 97.88 53 THR B O 1
ATOM 2221 N N . GLN B 1 54 ? 14.422 -20.781 1.296 1 98 54 GLN B N 1
ATOM 2222 C CA . GLN B 1 54 ? 15.094 -20.766 2.592 1 98 54 GLN B CA 1
ATOM 2223 C C . GLN B 1 54 ? 15.266 -19.344 3.102 1 98 54 GLN B C 1
ATOM 2225 O O . GLN B 1 54 ? 15.086 -19.062 4.293 1 98 54 GLN B O 1
ATOM 2230 N N . ILE B 1 55 ? 15.664 -18.484 2.223 1 98.5 55 ILE B N 1
ATOM 2231 C CA . ILE B 1 55 ? 15.852 -17.094 2.602 1 98.5 55 ILE B CA 1
ATOM 2232 C C . ILE B 1 55 ? 14.531 -16.516 3.102 1 98.5 55 ILE B C 1
ATOM 2234 O O . ILE B 1 55 ? 14.492 -15.852 4.145 1 98.5 55 ILE B O 1
ATOM 2238 N N . ILE B 1 56 ? 13.438 -16.766 2.447 1 98.69 56 ILE B N 1
ATOM 2239 C CA . ILE B 1 56 ? 12.117 -16.281 2.828 1 98.69 56 ILE B CA 1
ATOM 2240 C C . ILE B 1 56 ? 11.75 -16.812 4.211 1 98.69 56 ILE B C 1
ATOM 2242 O O . ILE B 1 56 ? 11.203 -16.078 5.039 1 98.69 56 ILE B O 1
ATOM 2246 N N . GLN B 1 57 ? 12.102 -18 4.484 1 98.62 57 GLN B N 1
ATOM 2247 C CA . GLN B 1 57 ? 11.719 -18.641 5.738 1 98.62 57 GLN B CA 1
ATOM 2248 C C . GLN B 1 57 ? 12.578 -18.141 6.895 1 98.62 57 GLN B C 1
ATOM 2250 O O . GLN B 1 57 ? 12.102 -18.062 8.031 1 98.62 57 GLN B O 1
ATOM 2255 N N . GLU B 1 58 ? 13.789 -17.703 6.617 1 98.25 58 GLU B N 1
ATOM 2256 C CA . GLU B 1 58 ? 14.734 -17.5 7.711 1 98.25 58 GLU B CA 1
ATOM 2257 C C . GLU B 1 58 ? 15.055 -16.016 7.895 1 98.25 58 GLU B C 1
ATOM 2259 O O . GLU B 1 58 ? 15.484 -15.602 8.977 1 98.25 58 GLU B O 1
ATOM 2264 N N . SER B 1 59 ? 14.922 -15.297 6.863 1 97.94 59 SER B N 1
ATOM 2265 C CA . SER B 1 59 ? 15.359 -13.906 6.953 1 97.94 59 SER B CA 1
ATOM 2266 C C . SER B 1 59 ? 14.227 -13 7.422 1 97.94 59 SER B C 1
ATOM 2268 O O . SER B 1 59 ? 13.102 -13.461 7.629 1 97.94 59 SER B O 1
ATOM 2270 N N . SER B 1 60 ? 14.586 -11.766 7.703 1 97.56 60 SER B N 1
ATOM 2271 C CA . SER B 1 60 ? 13.664 -10.711 8.109 1 97.56 60 SER B CA 1
ATOM 2272 C C . SER B 1 60 ? 14.125 -9.344 7.602 1 97.56 60 SER B C 1
ATOM 2274 O O . SER B 1 60 ? 15.172 -9.242 6.961 1 97.56 60 SER B O 1
ATOM 2276 N N . GLY B 1 61 ? 13.266 -8.359 7.746 1 97.06 61 GLY B N 1
ATOM 2277 C CA . GLY B 1 61 ? 13.656 -6.996 7.402 1 97.06 61 GLY B CA 1
ATOM 2278 C C . GLY B 1 61 ? 13.812 -6.785 5.906 1 97.06 61 GLY B C 1
ATOM 2279 O O . GLY B 1 61 ? 13.055 -7.336 5.109 1 97.06 61 GLY B O 1
ATOM 2280 N N . ALA B 1 62 ? 14.766 -5.965 5.59 1 97.81 62 ALA B N 1
ATOM 2281 C CA . ALA B 1 62 ? 14.922 -5.516 4.207 1 97.81 62 ALA B CA 1
ATOM 2282 C C . ALA B 1 62 ? 15.258 -6.684 3.285 1 97.81 62 ALA B C 1
ATOM 2284 O O . ALA B 1 62 ? 14.781 -6.746 2.15 1 97.81 62 ALA B O 1
ATOM 2285 N N . LEU B 1 63 ? 16.078 -7.59 3.777 1 98.44 63 LEU B N 1
ATOM 2286 C CA . LEU B 1 63 ? 16.438 -8.742 2.951 1 98.44 63 LEU B CA 1
ATOM 2287 C C . LEU B 1 63 ? 15.211 -9.586 2.645 1 98.44 63 LEU B C 1
ATOM 2289 O O . LEU B 1 63 ? 14.961 -9.93 1.487 1 98.44 63 LEU B O 1
ATOM 2293 N N . PHE B 1 64 ? 14.43 -9.922 3.67 1 98.69 64 PHE B N 1
ATOM 2294 C CA . PHE B 1 64 ? 13.188 -10.664 3.484 1 98.69 64 PHE B CA 1
ATOM 2295 C C . PHE B 1 64 ? 12.273 -9.953 2.494 1 98.69 64 PHE B C 1
ATOM 2297 O O . PHE B 1 64 ? 11.781 -10.57 1.544 1 98.69 64 PHE B O 1
ATOM 2304 N N . ASN B 1 65 ? 12.086 -8.664 2.715 1 98.81 65 ASN B N 1
ATOM 2305 C CA . ASN B 1 65 ? 11.164 -7.883 1.9 1 98.81 65 ASN B CA 1
ATOM 2306 C C . ASN B 1 65 ? 11.516 -7.969 0.417 1 98.81 65 ASN B C 1
ATOM 2308 O O . ASN B 1 65 ? 10.641 -8.211 -0.417 1 98.81 65 ASN B O 1
ATOM 2312 N N . ASN B 1 66 ? 12.742 -7.824 0.085 1 98.81 66 ASN B N 1
ATOM 2313 C CA . ASN B 1 66 ? 13.133 -7.738 -1.318 1 98.81 66 ASN B CA 1
ATOM 2314 C C . ASN B 1 66 ? 13.18 -9.117 -1.969 1 98.81 66 ASN B C 1
ATOM 2316 O O . ASN B 1 66 ? 12.773 -9.281 -3.119 1 98.81 66 ASN B O 1
ATOM 2320 N N . VAL B 1 67 ? 13.625 -10.117 -1.236 1 98.81 67 VAL B N 1
ATOM 2321 C CA . VAL B 1 67 ? 13.68 -11.461 -1.786 1 98.81 67 VAL B CA 1
ATOM 2322 C C . VAL B 1 67 ? 12.266 -12.016 -1.945 1 98.81 67 VAL B C 1
ATOM 2324 O O . VAL B 1 67 ? 11.93 -12.594 -2.98 1 98.81 67 VAL B O 1
ATOM 2327 N N . ALA B 1 68 ? 11.453 -11.836 -0.922 1 98.88 68 ALA B N 1
ATOM 2328 C CA . ALA B 1 68 ? 10.078 -12.32 -0.973 1 98.88 68 ALA B CA 1
ATOM 2329 C C . ALA B 1 68 ? 9.289 -11.633 -2.084 1 98.88 68 ALA B C 1
ATOM 2331 O O . ALA B 1 68 ? 8.484 -12.266 -2.768 1 98.88 68 ALA B O 1
ATOM 2332 N N . GLN B 1 69 ? 9.523 -10.344 -2.254 1 98.94 69 GLN B N 1
ATOM 2333 C CA . GLN B 1 69 ? 8.844 -9.617 -3.324 1 98.94 69 GLN B CA 1
ATOM 2334 C C . GLN B 1 69 ? 9.289 -10.125 -4.695 1 98.94 69 GLN B C 1
ATOM 2336 O O . GLN B 1 69 ? 8.484 -10.18 -5.629 1 98.94 69 GLN B O 1
ATOM 2341 N N . HIS B 1 70 ? 10.562 -10.453 -4.859 1 98.94 70 HIS B N 1
ATOM 2342 C CA . HIS B 1 70 ? 11.008 -11.086 -6.098 1 98.94 70 HIS B CA 1
ATOM 2343 C C . HIS B 1 70 ? 10.266 -12.391 -6.348 1 98.94 70 HIS B C 1
ATOM 2345 O O . HIS B 1 70 ? 9.75 -12.625 -7.445 1 98.94 70 HIS B O 1
ATOM 2351 N N . TYR B 1 71 ? 10.172 -13.219 -5.301 1 98.88 71 TYR B N 1
ATOM 2352 C CA . TYR B 1 71 ? 9.461 -14.484 -5.41 1 98.88 71 TYR B CA 1
ATOM 2353 C C . TYR B 1 71 ? 8 -14.266 -5.785 1 98.88 71 TYR B C 1
ATOM 2355 O O . TYR B 1 71 ? 7.488 -14.891 -6.715 1 98.88 71 TYR B O 1
ATOM 2363 N N . ASN B 1 72 ? 7.352 -13.352 -5.055 1 98.94 72 ASN B N 1
ATOM 2364 C CA . ASN B 1 72 ? 5.941 -13.062 -5.281 1 98.94 72 ASN B CA 1
ATOM 2365 C C . ASN B 1 72 ? 5.684 -12.625 -6.723 1 98.94 72 ASN B C 1
ATOM 2367 O O . ASN B 1 72 ? 4.723 -13.078 -7.348 1 98.94 72 ASN B O 1
ATOM 2371 N N . HIS B 1 73 ? 6.539 -11.734 -7.191 1 98.94 73 HIS B N 1
ATOM 2372 C CA . HIS B 1 73 ? 6.336 -11.219 -8.547 1 98.94 73 HIS B CA 1
ATOM 2373 C C . HIS B 1 73 ? 6.57 -12.312 -9.586 1 98.94 73 HIS B C 1
ATOM 2375 O O . HIS B 1 73 ? 5.82 -12.414 -10.562 1 98.94 73 HIS B O 1
ATOM 2381 N N . CYS B 1 74 ? 7.609 -13.117 -9.422 1 98.88 74 CYS B N 1
ATOM 2382 C CA . CYS B 1 74 ? 7.832 -14.234 -10.336 1 98.88 74 CYS B CA 1
ATOM 2383 C C . CYS B 1 74 ? 6.613 -15.148 -10.391 1 98.88 74 CYS B C 1
ATOM 2385 O O . 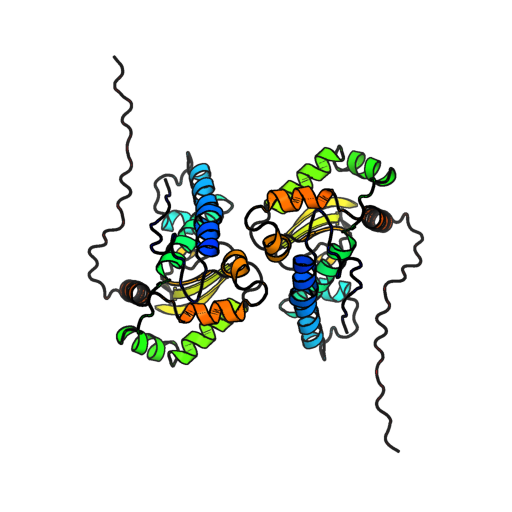CYS B 1 74 ? 6.168 -15.531 -11.469 1 98.88 74 CYS B O 1
ATOM 2387 N N . PHE B 1 75 ? 6.145 -15.469 -9.203 1 98.88 75 PHE B N 1
ATOM 2388 C CA . PHE B 1 75 ? 4.977 -16.344 -9.125 1 98.88 75 PHE B CA 1
ATOM 2389 C C . PHE B 1 75 ? 3.771 -15.695 -9.797 1 98.88 75 PHE B C 1
ATOM 2391 O O . PHE B 1 75 ? 3.059 -16.344 -10.562 1 98.88 75 PHE B O 1
ATOM 2398 N N . PHE B 1 76 ? 3.551 -14.422 -9.633 1 98.94 76 PHE B N 1
ATOM 2399 C CA . PHE B 1 76 ? 2.438 -13.664 -10.188 1 98.94 76 PHE B CA 1
ATOM 2400 C C . PHE B 1 76 ? 2.506 -13.641 -11.711 1 98.94 76 PHE B C 1
ATOM 2402 O O . PHE B 1 76 ? 1.5 -13.875 -12.383 1 98.94 76 PHE B O 1
ATOM 2409 N N . TRP B 1 77 ? 3.721 -13.336 -12.234 1 98.88 77 TRP B N 1
ATOM 2410 C CA . TRP B 1 77 ? 3.857 -13.312 -13.688 1 98.88 77 TRP B CA 1
ATOM 2411 C C . TRP B 1 77 ? 3.484 -14.664 -14.289 1 98.88 77 TRP B C 1
ATOM 2413 O O . TRP B 1 77 ? 2.85 -14.727 -15.344 1 98.88 77 TRP B O 1
ATOM 2423 N N . ASN B 1 78 ? 3.869 -15.719 -13.609 1 98.69 78 ASN B N 1
ATOM 2424 C CA . ASN B 1 78 ? 3.574 -17.062 -14.109 1 98.69 78 ASN B CA 1
ATOM 2425 C C . ASN B 1 78 ? 2.09 -17.391 -13.977 1 98.69 78 ASN B C 1
ATOM 2427 O O . ASN B 1 78 ? 1.584 -18.266 -14.672 1 98.69 78 ASN B O 1
ATOM 2431 N N . CYS B 1 79 ? 1.395 -16.719 -13.133 1 98.75 79 CYS B N 1
ATOM 2432 C CA . CYS B 1 79 ? -0.03 -16.938 -12.914 1 98.75 79 CYS B CA 1
ATOM 2433 C C . CYS B 1 79 ? -0.857 -16.328 -14.039 1 98.75 79 CYS B C 1
ATOM 2435 O O . CYS B 1 79 ? -2.068 -16.531 -14.109 1 98.75 79 CYS B O 1
ATOM 2437 N N . LEU B 1 80 ? -0.241 -15.602 -14.93 1 98.75 80 LEU B N 1
ATOM 2438 C CA . LEU B 1 80 ? -0.974 -14.859 -15.945 1 98.75 80 LEU B CA 1
ATOM 2439 C C . LEU B 1 80 ? -0.737 -15.445 -17.328 1 98.75 80 LEU B C 1
ATOM 2441 O O . LEU B 1 80 ? 0.332 -16 -17.594 1 98.75 80 LEU B O 1
ATOM 2445 N N . SER B 1 81 ? -1.765 -15.289 -18.141 1 97.38 81 SER B N 1
ATOM 2446 C CA . SER B 1 81 ? -1.681 -15.719 -19.531 1 97.38 81 SER B CA 1
ATOM 2447 C C . SER B 1 81 ? -2.32 -14.703 -20.469 1 97.38 81 SER B C 1
ATOM 2449 O O . SER B 1 81 ? -3.375 -14.141 -20.172 1 97.38 81 SER B O 1
ATOM 2451 N N . ALA B 1 82 ? -1.68 -14.43 -21.578 1 94.94 82 ALA B N 1
ATOM 2452 C CA . ALA B 1 82 ? -2.234 -13.547 -22.594 1 94.94 82 ALA B CA 1
ATOM 2453 C C . ALA B 1 82 ? -3.385 -14.227 -23.344 1 94.94 82 ALA B C 1
ATOM 2455 O O . ALA B 1 82 ? -4.246 -13.547 -23.906 1 94.94 82 ALA B O 1
ATOM 2456 N N . LYS B 1 83 ? -3.361 -15.531 -23.344 1 94 83 LYS B N 1
ATOM 2457 C CA . LYS B 1 83 ? -4.43 -16.312 -23.969 1 94 83 LYS B CA 1
ATOM 2458 C C . LYS B 1 83 ? -5.441 -16.781 -22.922 1 94 83 LYS B C 1
ATOM 2460 O O . LYS B 1 83 ? -5.066 -17.188 -21.828 1 94 83 LYS B O 1
ATOM 2465 N N . ILE B 1 84 ? -6.637 -16.641 -23.312 1 92.69 84 ILE B N 1
ATOM 2466 C CA . ILE B 1 84 ? -7.676 -17.172 -22.438 1 92.69 84 ILE B CA 1
ATOM 2467 C C . ILE B 1 84 ? -7.602 -18.688 -22.406 1 92.69 84 ILE B C 1
ATOM 2469 O O . ILE B 1 84 ? -7.488 -19.328 -23.453 1 92.69 84 ILE B O 1
ATOM 2473 N N . GLN B 1 85 ? -7.641 -19.219 -21.219 1 95.19 85 GLN B N 1
ATOM 2474 C CA . GLN B 1 85 ? -7.555 -20.656 -21.047 1 95.19 85 GLN B CA 1
ATOM 2475 C C . GLN B 1 85 ? -8.82 -21.203 -20.391 1 95.19 85 GLN B C 1
ATOM 2477 O O . GLN B 1 85 ? -9.43 -20.547 -19.562 1 95.19 85 GLN B O 1
ATOM 2482 N N . GLN B 1 86 ? -9.094 -22.438 -20.797 1 95.69 86 GLN B N 1
ATOM 2483 C CA . GLN B 1 86 ? -10.141 -23.172 -20.094 1 95.69 86 GLN B CA 1
ATOM 2484 C C . GLN B 1 86 ? -9.594 -23.812 -18.828 1 95.69 86 GLN B C 1
ATOM 2486 O O . GLN B 1 86 ? -8.453 -24.266 -18.797 1 95.69 86 GLN B O 1
ATOM 2491 N N . ILE B 1 87 ? -10.453 -23.828 -17.844 1 97.38 87 ILE B N 1
ATOM 2492 C CA . ILE B 1 87 ? -10.07 -24.484 -16.594 1 97.38 87 ILE B CA 1
ATOM 2493 C C . ILE B 1 87 ? -9.992 -26 -16.812 1 97.38 87 ILE B C 1
ATOM 2495 O O . ILE B 1 87 ? -10.969 -26.625 -17.234 1 97.38 87 ILE B O 1
ATOM 2499 N N . PRO B 1 88 ? -8.883 -26.609 -16.547 1 97.06 88 PRO B N 1
ATOM 2500 C CA . PRO B 1 88 ? -8.781 -28.062 -16.656 1 97.06 88 PRO B CA 1
ATOM 2501 C C . PRO B 1 88 ? -9.75 -28.797 -15.727 1 97.06 88 PRO B C 1
ATOM 2503 O O . PRO B 1 88 ? -10.047 -28.312 -14.633 1 97.06 88 PRO B O 1
ATOM 2506 N N . MET B 1 89 ? -10.133 -29.984 -16.125 1 96 89 MET B N 1
ATOM 2507 C CA . MET B 1 89 ? -11.117 -30.781 -15.383 1 96 89 MET B CA 1
ATOM 2508 C C . MET B 1 89 ? -10.641 -31.062 -13.969 1 96 89 MET B C 1
ATOM 2510 O O . MET B 1 89 ? -11.422 -31 -13.016 1 96 89 MET B O 1
ATOM 2514 N N . ASP B 1 90 ? -9.375 -31.344 -13.844 1 95.75 90 ASP B N 1
ATOM 2515 C CA . ASP B 1 90 ? -8.805 -31.641 -12.531 1 95.75 90 ASP B CA 1
ATOM 2516 C C . ASP B 1 90 ? -8.992 -30.453 -11.578 1 95.75 90 ASP B C 1
ATOM 2518 O O . ASP B 1 90 ? -9.25 -30.656 -10.391 1 95.75 90 ASP B O 1
ATOM 2522 N N . LEU B 1 91 ? -8.883 -29.281 -12.102 1 97.62 91 LEU B N 1
ATOM 2523 C CA . LEU B 1 91 ? -9.047 -28.078 -11.273 1 97.62 91 LEU B CA 1
ATOM 2524 C C . LEU B 1 91 ? -10.516 -27.828 -10.977 1 97.62 91 LEU B C 1
ATOM 2526 O O . LEU B 1 91 ? -10.859 -27.344 -9.898 1 97.62 91 LEU B O 1
ATOM 2530 N N . GLU B 1 92 ? -11.328 -28.125 -11.914 1 96.69 92 GLU B N 1
ATOM 2531 C CA . GLU B 1 92 ? -12.758 -28 -11.648 1 96.69 92 GLU B CA 1
ATOM 2532 C C . GLU B 1 92 ? -13.164 -28.859 -10.453 1 96.69 92 GLU B C 1
ATOM 2534 O O . GLU B 1 92 ? -13.906 -28.406 -9.578 1 96.69 92 GLU B O 1
ATOM 2539 N N . GLU B 1 93 ? -12.734 -30.047 -10.5 1 96.5 93 GLU B N 1
ATOM 2540 C CA . GLU B 1 93 ? -13.008 -30.953 -9.391 1 96.5 93 GLU B CA 1
ATOM 2541 C C . GLU B 1 93 ? -12.406 -30.438 -8.086 1 96.5 93 GLU B C 1
ATOM 2543 O O . GLU B 1 93 ? -13.031 -30.531 -7.027 1 96.5 93 GLU B O 1
ATOM 2548 N N . PHE B 1 94 ? -11.219 -29.922 -8.234 1 97.19 94 PHE B N 1
ATOM 2549 C CA . PHE B 1 94 ? -10.531 -29.344 -7.082 1 97.19 94 PHE B CA 1
ATOM 2550 C C . PHE B 1 94 ? -11.375 -28.234 -6.457 1 97.19 94 PHE B C 1
ATOM 2552 O O . PHE B 1 94 ? -11.586 -28.219 -5.238 1 97.19 94 PHE B O 1
ATOM 2559 N N . PHE B 1 95 ? -11.875 -27.281 -7.254 1 98.12 95 PHE B N 1
ATOM 2560 C CA . PHE B 1 95 ? -12.672 -26.172 -6.742 1 98.12 95 PHE B CA 1
ATOM 2561 C C . PHE B 1 95 ? -13.977 -26.672 -6.141 1 98.12 95 PHE B C 1
ATOM 2563 O O . PHE B 1 95 ? -14.422 -26.172 -5.105 1 98.12 95 PHE B O 1
ATOM 2570 N N . THR B 1 96 ? -14.562 -27.688 -6.773 1 97.31 96 THR B N 1
ATOM 2571 C CA . THR B 1 96 ? -15.805 -28.266 -6.262 1 97.31 96 THR B CA 1
ATOM 2572 C C . THR B 1 96 ? -15.57 -28.922 -4.906 1 97.31 96 THR B C 1
ATOM 2574 O O . THR B 1 96 ? -16.344 -28.719 -3.969 1 97.31 96 THR B O 1
ATOM 2577 N N . ASN B 1 97 ? -14.516 -29.609 -4.73 1 96.94 97 ASN B N 1
ATOM 2578 C CA . ASN B 1 97 ? -14.242 -30.391 -3.535 1 96.94 97 ASN B CA 1
ATOM 2579 C C . ASN B 1 97 ? -13.789 -29.516 -2.373 1 96.94 97 ASN B C 1
ATOM 2581 O O . ASN B 1 97 ? -14.047 -29.828 -1.211 1 96.94 97 ASN B O 1
ATOM 2585 N N . ASN B 1 98 ? -13.156 -28.422 -2.705 1 97.44 98 ASN B N 1
ATOM 2586 C CA . ASN B 1 98 ? -12.516 -27.656 -1.63 1 97.44 98 ASN B CA 1
ATOM 2587 C C . ASN B 1 98 ? -13.203 -26.312 -1.405 1 97.44 98 ASN B C 1
ATOM 2589 O O . ASN B 1 98 ? -13.07 -25.719 -0.334 1 97.44 98 ASN B O 1
ATOM 2593 N N . PHE B 1 99 ? -13.938 -25.797 -2.42 1 98.19 99 PHE B N 1
ATOM 2594 C CA . PHE B 1 99 ? -14.523 -24.469 -2.318 1 98.19 99 PHE B CA 1
ATOM 2595 C C . PHE B 1 99 ? -15.984 -24.484 -2.775 1 98.19 99 PHE B C 1
ATOM 2597 O O . PHE B 1 99 ? -16.531 -23.453 -3.139 1 98.19 99 PHE B O 1
ATOM 2604 N N . LYS B 1 100 ? -16.625 -25.688 -2.787 1 97.88 100 LYS B N 1
ATOM 2605 C CA . LYS B 1 100 ? -18.016 -25.922 -3.176 1 97.88 100 LYS B CA 1
ATOM 2606 C C . LYS B 1 100 ? -18.172 -25.844 -4.691 1 97.88 100 LYS B C 1
ATOM 2608 O O . LYS B 1 100 ? -18.797 -26.719 -5.301 1 97.88 100 LYS B O 1
ATOM 2613 N N . SER B 1 101 ? -17.719 -24.734 -5.371 1 97.88 101 SER B N 1
ATOM 2614 C CA . SER B 1 101 ? -17.734 -24.562 -6.82 1 97.88 101 SER B CA 1
ATOM 2615 C C . SER B 1 101 ? -16.656 -23.578 -7.27 1 97.88 101 SER B C 1
ATOM 2617 O O . SER B 1 101 ? -16.062 -22.875 -6.449 1 97.88 101 SER B O 1
ATOM 2619 N N . TYR B 1 102 ? -16.469 -23.578 -8.57 1 97.75 102 TYR B N 1
ATOM 2620 C CA . TYR B 1 102 ? -15.539 -22.594 -9.125 1 97.75 102 TYR B CA 1
ATOM 2621 C C . TYR B 1 102 ? -16.016 -21.188 -8.852 1 97.75 102 TYR B C 1
ATOM 2623 O O . TYR B 1 102 ? -15.234 -20.297 -8.508 1 97.75 102 TYR B O 1
ATOM 2631 N N . ASP B 1 103 ? -17.281 -20.953 -9.062 1 98.06 103 ASP B N 1
ATOM 2632 C CA . ASP B 1 103 ? -17.844 -19.625 -8.852 1 98.06 103 ASP B CA 1
ATOM 2633 C C . ASP B 1 103 ? -17.672 -19.172 -7.406 1 98.06 103 ASP B C 1
ATOM 2635 O O . ASP B 1 103 ? -17.375 -18 -7.148 1 98.06 103 ASP B O 1
ATOM 2639 N N . ASN B 1 104 ? -17.844 -20.078 -6.496 1 98.5 104 ASN B N 1
ATOM 2640 C CA . ASN B 1 104 ? -17.641 -19.766 -5.09 1 98.5 104 ASN B CA 1
ATOM 2641 C C . ASN B 1 104 ? -16.172 -19.453 -4.793 1 98.5 104 ASN B C 1
ATOM 2643 O O . ASN B 1 104 ? -15.875 -18.531 -4.031 1 98.5 104 ASN B O 1
ATOM 2647 N N . PHE B 1 105 ? -15.297 -20.312 -5.344 1 98.75 105 PHE B N 1
ATOM 2648 C CA . PHE B 1 105 ? -13.867 -20.062 -5.207 1 98.75 105 PHE B CA 1
ATOM 2649 C C . PHE B 1 105 ? -13.516 -18.656 -5.695 1 98.75 105 PHE B C 1
ATOM 2651 O O . PHE B 1 105 ? -12.852 -17.891 -4.988 1 98.75 105 PHE B O 1
ATOM 2658 N N . LYS B 1 106 ? -13.945 -18.312 -6.895 1 98.5 106 LYS B N 1
ATOM 2659 C CA . LYS B 1 106 ? -13.672 -17.016 -7.512 1 98.5 106 LYS B CA 1
ATOM 2660 C C . LYS B 1 106 ? -14.164 -15.867 -6.633 1 98.5 106 LYS B C 1
ATOM 2662 O O . LYS B 1 106 ? -13.43 -14.914 -6.387 1 98.5 106 LYS B O 1
ATOM 2667 N N . ALA B 1 107 ? -15.336 -15.992 -6.141 1 98.5 107 ALA B N 1
ATOM 2668 C CA . ALA B 1 107 ? -15.922 -14.953 -5.301 1 98.5 107 ALA B CA 1
ATOM 2669 C C . ALA B 1 107 ? -15.125 -14.766 -4.016 1 98.5 107 ALA B C 1
ATOM 2671 O O . ALA B 1 107 ? -14.844 -13.633 -3.615 1 98.5 107 ALA B O 1
ATOM 2672 N N . GLU B 1 108 ? -14.773 -15.852 -3.408 1 98.62 108 GLU B N 1
ATOM 2673 C CA . GLU B 1 108 ? -14 -15.781 -2.176 1 98.62 108 GLU B CA 1
ATOM 2674 C C . GLU B 1 108 ? -12.617 -15.172 -2.422 1 98.62 108 GLU B C 1
ATOM 2676 O O . GLU B 1 108 ? -12.156 -14.344 -1.64 1 98.62 108 GLU B O 1
ATOM 2681 N N . PHE B 1 109 ? -11.984 -15.633 -3.494 1 98.81 109 PHE B N 1
ATOM 2682 C CA . PHE B 1 109 ? -10.656 -15.141 -3.846 1 98.81 109 PHE B CA 1
ATOM 2683 C C . PHE B 1 109 ? -10.688 -13.641 -4.098 1 98.81 109 PHE B C 1
ATOM 2685 O O . PHE B 1 109 ? -9.859 -12.898 -3.559 1 98.81 109 PHE B O 1
ATOM 2692 N N . ILE B 1 110 ? -11.648 -13.156 -4.844 1 98.56 110 ILE B N 1
ATOM 2693 C CA . ILE B 1 110 ? -11.773 -11.734 -5.168 1 98.56 110 ILE B CA 1
ATOM 2694 C C . ILE B 1 110 ? -12.086 -10.945 -3.902 1 98.56 110 ILE B C 1
ATOM 2696 O O . ILE B 1 110 ? -11.547 -9.852 -3.699 1 98.56 110 ILE B O 1
ATOM 2700 N N . ASN B 1 111 ? -12.922 -11.508 -3.086 1 98.25 111 ASN B N 1
ATOM 2701 C CA . ASN B 1 111 ? -13.25 -10.836 -1.834 1 98.25 111 ASN B CA 1
ATOM 2702 C C . ASN B 1 111 ? -12.016 -10.648 -0.958 1 98.25 111 ASN B C 1
ATOM 2704 O O . ASN B 1 111 ? -11.773 -9.555 -0.446 1 98.25 111 ASN B O 1
ATOM 2708 N N . LYS B 1 112 ? -11.211 -11.703 -0.807 1 98.44 112 LYS B N 1
ATOM 2709 C CA . LYS B 1 112 ? -9.992 -11.617 -0.005 1 98.44 112 LYS B CA 1
ATOM 2710 C C . LYS B 1 112 ? -9 -10.625 -0.609 1 98.44 112 LYS B C 1
ATOM 2712 O O . LYS B 1 112 ? -8.43 -9.805 0.105 1 98.44 112 LYS B O 1
ATOM 2717 N N . ALA B 1 113 ? -8.883 -10.719 -1.879 1 98.5 113 ALA B N 1
ATOM 2718 C CA . ALA B 1 113 ? -7.953 -9.82 -2.557 1 98.5 113 ALA B CA 1
ATOM 2719 C C . ALA B 1 113 ? -8.383 -8.367 -2.406 1 98.5 113 ALA B C 1
ATOM 2721 O O . ALA B 1 113 ? -7.566 -7.496 -2.092 1 98.5 113 ALA B O 1
ATOM 2722 N N . SER B 1 114 ? -9.656 -8.078 -2.562 1 97.06 114 SER B N 1
ATOM 2723 C CA . SER B 1 114 ? -10.195 -6.727 -2.604 1 97.06 114 SER B CA 1
ATOM 2724 C C . SER B 1 114 ? -10.211 -6.094 -1.216 1 97.06 114 SER B C 1
ATOM 2726 O O . SER B 1 114 ? -10.148 -4.867 -1.084 1 97.06 114 SER B O 1
ATOM 2728 N N . THR B 1 115 ? -10.242 -6.965 -0.224 1 96.94 115 THR B N 1
ATOM 2729 C CA . THR B 1 115 ? -10.438 -6.418 1.114 1 96.94 115 THR B CA 1
ATOM 2730 C C . THR B 1 115 ? -9.109 -6.348 1.867 1 96.94 115 THR B C 1
ATOM 2732 O O . THR B 1 115 ? -9.078 -5.949 3.033 1 96.94 115 THR B O 1
ATOM 2735 N N . LEU B 1 116 ? -8.07 -6.816 1.25 1 97.94 116 LEU B N 1
ATOM 2736 C CA . LEU B 1 116 ? -6.77 -6.602 1.872 1 97.94 116 LEU B CA 1
ATOM 2737 C C . LEU B 1 116 ? -6.48 -5.113 2.035 1 97.94 116 LEU B C 1
ATOM 2739 O O . LEU B 1 116 ? -6.375 -4.387 1.046 1 97.94 116 LEU B O 1
ATOM 2743 N N . PHE B 1 117 ? -6.422 -4.664 3.268 1 97.88 117 PHE B N 1
ATOM 2744 C CA . PHE B 1 117 ? -6.164 -3.258 3.545 1 97.88 117 PHE B CA 1
ATOM 2745 C C . PHE B 1 117 ? -4.668 -2.961 3.484 1 97.88 117 PHE B C 1
ATOM 2747 O O . PHE B 1 117 ? -3.881 -3.572 4.211 1 97.88 117 PHE B O 1
ATOM 2754 N N . GLY B 1 118 ? -4.34 -2.053 2.584 1 97.69 118 GLY B N 1
ATOM 2755 C CA . GLY B 1 118 ? -2.93 -1.774 2.371 1 97.69 118 GLY B CA 1
ATOM 2756 C C . GLY B 1 118 ? -2.305 -2.641 1.294 1 97.69 118 GLY B C 1
ATOM 2757 O O . GLY B 1 118 ? -3 -3.117 0.393 1 97.69 118 GLY B O 1
ATOM 2758 N N . SER B 1 119 ? -1.002 -2.816 1.33 1 98.5 119 SER B N 1
ATOM 2759 C CA . SER B 1 119 ? -0.25 -3.533 0.305 1 98.5 119 SER B CA 1
ATOM 2760 C C . SER B 1 119 ? -0.085 -5.004 0.669 1 98.5 119 SER B C 1
ATOM 2762 O O . SER B 1 119 ? 0.121 -5.34 1.837 1 98.5 119 SER B O 1
ATOM 2764 N N . GLY B 1 120 ? -0.163 -5.82 -0.354 1 98.75 120 GLY B N 1
ATOM 2765 C CA . GLY B 1 120 ? 0.084 -7.23 -0.106 1 98.75 120 GLY B CA 1
ATOM 2766 C C . GLY B 1 120 ? -0.303 -8.117 -1.273 1 98.75 120 GLY B C 1
ATOM 2767 O O . GLY B 1 120 ? -0.14 -7.734 -2.434 1 98.75 120 GLY B O 1
ATOM 2768 N N . TRP B 1 121 ? -0.661 -9.352 -0.901 1 98.94 121 TRP B N 1
ATOM 2769 C CA . TRP B 1 121 ? -0.946 -10.406 -1.869 1 98.94 121 TRP B CA 1
ATOM 2770 C C . TRP B 1 121 ? -2.104 -11.281 -1.397 1 98.94 121 TRP B C 1
ATOM 2772 O O . TRP B 1 121 ? -2.299 -11.469 -0.194 1 98.94 121 TRP B O 1
ATOM 2782 N N . CYS B 1 122 ? -2.834 -11.781 -2.309 1 98.94 122 CYS B N 1
ATOM 2783 C CA . CYS B 1 122 ? -3.809 -12.828 -2.037 1 98.94 122 CYS B CA 1
ATOM 2784 C C . CYS B 1 122 ? -3.379 -14.148 -2.668 1 98.94 122 CYS B C 1
ATOM 2786 O O . CYS B 1 122 ? -3.088 -14.211 -3.863 1 98.94 122 CYS B O 1
ATOM 2788 N N . TYR B 1 123 ? -3.285 -15.18 -1.835 1 98.94 123 TYR B N 1
ATOM 2789 C CA . TYR B 1 123 ? -2.809 -16.469 -2.311 1 98.94 123 TYR B CA 1
ATOM 2790 C C . TYR B 1 123 ? -3.857 -17.547 -2.09 1 98.94 123 TYR B C 1
ATOM 2792 O O . TYR B 1 123 ? -4.516 -17.578 -1.047 1 98.94 123 TYR B O 1
ATOM 2800 N N . LEU B 1 124 ? -4.027 -18.391 -3.066 1 98.94 124 LEU B N 1
ATOM 2801 C CA . LEU B 1 124 ? -4.441 -19.781 -2.881 1 98.94 124 LEU B CA 1
ATOM 2802 C C . LEU B 1 124 ? -3.234 -20.672 -2.609 1 98.94 124 LEU B C 1
ATOM 2804 O O . LEU B 1 124 ? -2.248 -20.625 -3.348 1 98.94 124 LEU B O 1
ATOM 2808 N N . TYR B 1 125 ? -3.285 -21.422 -1.561 1 98.81 125 TYR B N 1
ATOM 2809 C CA . TYR B 1 125 ? -2.125 -22.234 -1.203 1 98.81 125 TYR B CA 1
ATOM 2810 C C . TYR B 1 125 ? -2.545 -23.469 -0.424 1 98.81 125 TYR B C 1
ATOM 2812 O O . TYR B 1 125 ? -3.693 -23.578 0.012 1 98.81 125 TYR B O 1
ATOM 2820 N N . LYS B 1 126 ? -1.675 -24.406 -0.335 1 98.69 126 LYS B N 1
ATOM 2821 C CA . LYS B 1 126 ? -1.864 -25.578 0.523 1 98.69 126 LYS B CA 1
ATOM 2822 C C . LYS B 1 126 ? -1.154 -25.391 1.862 1 98.69 126 LYS B C 1
ATOM 2824 O O . LYS B 1 126 ? 0.053 -25.156 1.902 1 98.69 126 LYS B O 1
ATOM 2829 N N . ASP B 1 127 ? -1.909 -25.469 2.924 1 98.31 127 ASP B N 1
ATOM 2830 C CA . ASP B 1 127 ? -1.338 -25.5 4.266 1 98.31 127 ASP B CA 1
ATOM 2831 C C . ASP B 1 127 ? -0.715 -26.859 4.559 1 98.31 127 ASP B C 1
ATOM 2833 O O . ASP B 1 127 ? -1.426 -27.859 4.703 1 98.31 127 ASP B O 1
ATOM 2837 N N . THR B 1 128 ? 0.549 -26.891 4.691 1 97.19 128 THR B N 1
ATOM 2838 C CA . THR B 1 128 ? 1.247 -28.172 4.797 1 97.19 128 THR B CA 1
ATOM 2839 C C . THR B 1 128 ? 1.035 -28.781 6.176 1 97.19 128 THR B C 1
ATOM 2841 O O . THR B 1 128 ? 1.218 -29.984 6.355 1 97.19 128 THR B O 1
ATOM 2844 N N . LYS B 1 129 ? 0.725 -28.047 7.109 1 97.06 129 LYS B N 1
ATOM 2845 C CA . LYS B 1 129 ? 0.484 -28.562 8.453 1 97.06 129 LYS B CA 1
ATOM 2846 C C . LYS B 1 129 ? -0.874 -29.25 8.547 1 97.06 129 LYS B C 1
ATOM 2848 O O . LYS B 1 129 ? -0.982 -30.344 9.086 1 97.06 129 LYS B O 1
ATOM 2853 N N . THR B 1 130 ? -1.883 -28.688 7.941 1 97.12 130 THR B N 1
ATOM 2854 C CA . THR B 1 130 ? -3.24 -29.219 8.062 1 97.12 130 THR B CA 1
ATOM 2855 C C . THR B 1 130 ? -3.617 -30.031 6.82 1 97.12 130 THR B C 1
ATOM 2857 O O . THR B 1 130 ? -4.559 -30.812 6.855 1 97.12 130 THR B O 1
ATOM 2860 N N . GLY B 1 131 ? -2.99 -29.719 5.727 1 96.5 131 GLY B N 1
ATOM 2861 C CA . GLY B 1 131 ? -3.32 -30.359 4.465 1 96.5 131 GLY B CA 1
ATOM 2862 C C . GLY B 1 131 ? -4.441 -29.672 3.717 1 96.5 131 GLY B C 1
ATOM 2863 O O . GLY B 1 131 ? -4.789 -30.062 2.602 1 96.5 131 GLY B O 1
ATOM 2864 N N . GLU B 1 132 ? -4.914 -28.625 4.289 1 97.62 132 GLU B N 1
ATOM 2865 C CA . GLU B 1 132 ? -6.055 -27.922 3.707 1 97.62 132 GLU B CA 1
ATOM 2866 C C . GLU B 1 132 ? -5.605 -26.906 2.666 1 97.62 132 GLU B C 1
ATOM 2868 O O . GLU B 1 132 ? -4.477 -26.406 2.727 1 97.62 132 GLU B O 1
ATOM 2873 N N . PHE B 1 133 ? -6.5 -26.641 1.731 1 98.62 133 PHE B N 1
ATOM 2874 C CA . PHE B 1 133 ? -6.316 -25.547 0.787 1 98.62 133 PHE B CA 1
ATOM 2875 C C . PHE B 1 133 ? -7.031 -24.281 1.271 1 98.62 133 PHE B C 1
ATOM 2877 O O . PHE B 1 133 ? -8.203 -24.344 1.657 1 98.62 133 PHE B O 1
ATOM 2884 N N . LYS B 1 134 ? -6.25 -23.172 1.247 1 98.62 134 LYS B N 1
ATOM 2885 C CA . LYS B 1 134 ? -6.77 -21.953 1.84 1 98.62 134 LYS B CA 1
ATOM 2886 C C . LYS B 1 134 ? -6.543 -20.75 0.92 1 98.62 134 LYS B C 1
ATOM 2888 O O . LYS B 1 134 ? -5.645 -20.781 0.074 1 98.62 134 LYS B O 1
ATOM 2893 N N . ILE B 1 135 ? -7.383 -19.797 1.019 1 98.88 135 ILE B N 1
ATOM 2894 C CA . ILE B 1 135 ? -7.199 -18.469 0.44 1 98.88 135 ILE B CA 1
ATOM 2895 C C . ILE B 1 135 ? -6.977 -17.453 1.554 1 98.88 135 ILE B C 1
ATOM 2897 O O . ILE B 1 135 ? -7.824 -17.281 2.432 1 98.88 135 ILE B O 1
ATOM 2901 N N . ASP B 1 136 ? -5.816 -16.797 1.532 1 98.81 136 ASP B N 1
ATOM 2902 C CA . ASP B 1 136 ? -5.555 -15.828 2.594 1 98.81 136 ASP B CA 1
ATOM 2903 C C . ASP B 1 136 ? -4.871 -14.578 2.043 1 98.81 136 ASP B C 1
ATOM 2905 O O . ASP B 1 136 ? -4.406 -14.57 0.901 1 98.81 136 ASP B O 1
ATOM 2909 N N . GLN B 1 137 ? -4.953 -13.578 2.844 1 98.81 137 GLN B N 1
ATOM 2910 C CA . GLN B 1 137 ? -4.266 -12.32 2.592 1 98.81 137 GLN B CA 1
ATOM 2911 C C . GLN B 1 137 ? -2.873 -12.32 3.217 1 98.81 137 GLN B C 1
ATOM 2913 O O . GLN B 1 137 ? -2.689 -12.797 4.336 1 98.81 137 GLN B O 1
ATOM 2918 N N . PHE B 1 138 ? -1.934 -11.852 2.502 1 98.81 138 PHE B N 1
ATOM 2919 C CA . PHE B 1 138 ? -0.565 -11.719 2.986 1 98.81 138 PHE B CA 1
ATOM 2920 C C . PHE B 1 138 ? -0.071 -10.289 2.836 1 98.81 138 PHE B C 1
ATOM 2922 O O . PHE B 1 138 ? 0.121 -9.805 1.719 1 98.81 138 PHE B O 1
ATOM 2929 N N . THR B 1 139 ? 0.169 -9.648 3.955 1 98.5 139 THR B N 1
ATOM 2930 C CA . THR B 1 139 ? 0.508 -8.227 3.967 1 98.5 139 THR B CA 1
ATOM 2931 C C . THR B 1 139 ? 1.926 -8.008 3.445 1 98.5 139 THR B C 1
ATOM 2933 O O . THR B 1 139 ? 2.838 -8.773 3.768 1 98.5 139 THR B O 1
ATOM 2936 N N . ASN B 1 140 ? 2.088 -6.961 2.684 1 98.5 140 ASN B N 1
ATOM 2937 C CA . ASN B 1 140 ? 3.385 -6.543 2.164 1 98.5 140 ASN B CA 1
ATOM 2938 C C . ASN B 1 140 ? 4.09 -7.68 1.434 1 98.5 140 ASN B C 1
ATOM 2940 O O . ASN B 1 140 ? 3.549 -8.242 0.482 1 98.5 140 ASN B O 1
ATOM 2944 N N . ALA B 1 141 ? 5.211 -8.102 1.932 1 98.81 141 ALA B N 1
ATOM 2945 C CA . ALA B 1 141 ? 6.008 -9.062 1.169 1 98.81 141 ALA B CA 1
ATOM 2946 C C . ALA B 1 141 ? 5.688 -10.492 1.584 1 98.81 141 ALA B C 1
ATOM 2948 O O . ALA B 1 141 ? 6.195 -11.445 0.991 1 98.81 141 ALA B O 1
ATOM 2949 N N . ASN B 1 142 ? 4.824 -10.656 2.541 1 98.88 142 ASN B N 1
ATOM 2950 C CA . ASN B 1 142 ? 4.547 -11.984 3.078 1 98.88 142 ASN B CA 1
ATOM 2951 C C . ASN B 1 142 ? 3.91 -12.891 2.027 1 98.88 142 ASN B C 1
ATOM 2953 O O . ASN B 1 142 ? 3.293 -12.406 1.076 1 98.88 142 ASN B O 1
ATOM 2957 N N . ASN B 1 143 ? 4.121 -14.125 2.201 1 98.88 143 ASN B N 1
ATOM 2958 C CA . ASN B 1 143 ? 3.561 -15.156 1.336 1 98.88 143 ASN B CA 1
ATOM 2959 C C . ASN B 1 143 ? 3.547 -16.516 2.023 1 98.88 143 ASN B C 1
ATOM 2961 O O . ASN B 1 143 ? 4.109 -16.672 3.107 1 98.88 143 ASN B O 1
ATOM 2965 N N . PRO B 1 144 ? 2.895 -17.484 1.479 1 98.81 144 PRO B N 1
ATOM 2966 C CA . PRO B 1 144 ? 2.736 -18.781 2.148 1 98.81 144 PRO B CA 1
ATOM 2967 C C . PRO B 1 144 ? 4.066 -19.5 2.359 1 98.81 144 PRO B C 1
ATOM 2969 O O . PRO B 1 144 ? 4.184 -20.328 3.266 1 98.81 144 PRO B O 1
ATOM 2972 N N . VAL B 1 145 ? 5.074 -19.25 1.595 1 98.62 145 VAL B N 1
ATOM 2973 C CA . VAL B 1 145 ? 6.355 -19.938 1.65 1 98.62 145 VAL B CA 1
ATOM 2974 C C . VAL B 1 145 ? 7.016 -19.703 3.006 1 98.62 145 VAL B C 1
ATOM 2976 O O . VAL B 1 145 ? 7.715 -20.562 3.525 1 98.62 145 VAL B O 1
ATOM 2979 N N . LYS B 1 146 ? 6.77 -18.5 3.566 1 98.56 146 LYS B N 1
ATOM 2980 C CA . LYS B 1 146 ? 7.379 -18.109 4.836 1 98.56 146 LYS B CA 1
ATOM 2981 C C . LYS B 1 146 ? 7.152 -19.188 5.898 1 98.56 146 LYS B C 1
ATOM 2983 O O . LYS B 1 146 ? 8.047 -19.484 6.688 1 98.56 146 LYS B O 1
ATOM 2988 N N . ASP B 1 147 ? 5.973 -19.844 5.875 1 97.94 147 ASP B N 1
ATOM 2989 C CA . ASP B 1 147 ? 5.617 -20.828 6.891 1 97.94 147 ASP B CA 1
ATOM 2990 C C . ASP B 1 147 ? 5.688 -22.25 6.328 1 97.94 147 ASP B C 1
ATOM 2992 O O . ASP B 1 147 ? 5.086 -23.172 6.875 1 97.94 147 ASP B O 1
ATOM 2996 N N . GLY B 1 148 ? 6.301 -22.391 5.164 1 97.81 148 GLY B N 1
ATOM 2997 C CA . GLY B 1 148 ? 6.508 -23.719 4.586 1 97.81 148 GLY B CA 1
ATOM 2998 C C . GLY B 1 148 ? 5.309 -24.203 3.799 1 97.81 148 GLY B C 1
ATOM 2999 O O . GLY B 1 148 ? 5.215 -25.406 3.486 1 97.81 148 GLY B O 1
ATOM 3000 N N . ASN B 1 149 ? 4.379 -23.359 3.527 1 98.5 149 ASN B N 1
ATOM 3001 C CA . ASN B 1 149 ? 3.199 -23.734 2.758 1 98.5 149 ASN B CA 1
ATOM 3002 C C . ASN B 1 149 ? 3.467 -23.672 1.256 1 98.5 149 ASN B C 1
ATOM 3004 O O . ASN B 1 149 ? 4.5 -23.156 0.824 1 98.5 149 ASN B O 1
ATOM 3008 N N . ILE B 1 150 ? 2.582 -24.234 0.448 1 98.5 150 ILE B N 1
ATOM 3009 C CA . ILE B 1 150 ? 2.824 -24.406 -0.981 1 98.5 150 ILE B CA 1
ATOM 3010 C C . ILE B 1 150 ? 1.88 -23.5 -1.771 1 98.5 150 ILE B C 1
ATOM 3012 O O . ILE B 1 150 ? 0.67 -23.734 -1.812 1 98.5 150 ILE B O 1
ATOM 3016 N N . PRO B 1 151 ? 2.373 -22.484 -2.434 1 98.81 151 PRO B N 1
ATOM 3017 C CA . PRO B 1 151 ? 1.53 -21.578 -3.229 1 98.81 151 PRO B CA 1
ATOM 3018 C C . PRO B 1 151 ? 0.944 -22.266 -4.461 1 98.81 151 PRO B C 1
ATOM 3020 O O . PRO B 1 151 ? 1.598 -23.109 -5.07 1 98.81 151 PRO B O 1
ATOM 3023 N N . ILE B 1 152 ? -0.282 -21.812 -4.887 1 98.88 152 ILE B N 1
ATOM 3024 C CA . ILE B 1 152 ? -0.955 -22.391 -6.043 1 98.88 152 ILE B CA 1
ATOM 3025 C C . ILE B 1 152 ? -1.327 -21.281 -7.031 1 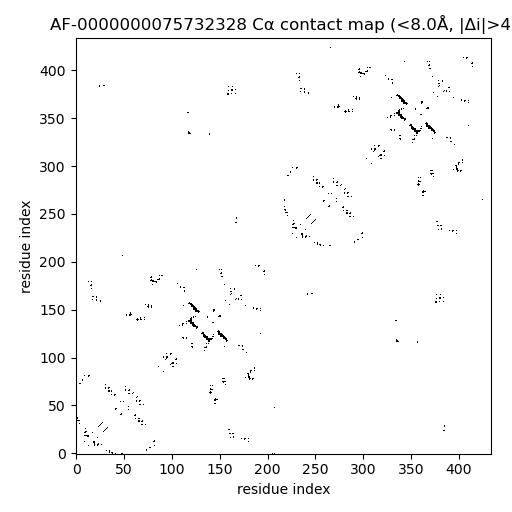98.88 152 ILE B C 1
ATOM 3027 O O . ILE B 1 152 ? -1.106 -21.422 -8.234 1 98.88 152 ILE B O 1
ATOM 3031 N N . LEU B 1 153 ? -1.915 -20.203 -6.566 1 98.94 153 LEU B N 1
ATOM 3032 C CA . LEU B 1 153 ? -2.355 -19.047 -7.332 1 98.94 153 LEU B CA 1
ATOM 3033 C C . LEU B 1 153 ? -2.209 -17.766 -6.512 1 98.94 153 LEU B C 1
ATOM 3035 O O . LEU B 1 153 ? -2.463 -17.766 -5.305 1 98.94 153 LEU B O 1
ATOM 3039 N N . THR B 1 154 ? -1.731 -16.672 -7.148 1 98.94 154 THR B N 1
ATOM 3040 C CA . THR B 1 154 ? -1.639 -15.414 -6.418 1 98.94 154 THR B CA 1
ATOM 3041 C C . THR B 1 154 ? -2.043 -14.242 -7.305 1 98.94 154 THR B C 1
ATOM 3043 O O . THR B 1 154 ? -1.991 -14.336 -8.531 1 98.94 154 THR B O 1
ATOM 3046 N N . VAL B 1 155 ? -2.498 -13.188 -6.672 1 98.94 155 VAL B N 1
ATOM 3047 C CA . VAL B 1 155 ? -2.691 -11.906 -7.344 1 98.94 155 VAL B CA 1
ATOM 3048 C C . VAL B 1 155 ? -2.016 -10.797 -6.547 1 98.94 155 VAL B C 1
ATOM 3050 O O . VAL B 1 155 ? -2.012 -10.82 -5.312 1 98.94 155 VAL B O 1
ATOM 3053 N N . ASP B 1 156 ? -1.385 -9.93 -7.301 1 98.88 156 ASP B N 1
ATOM 3054 C CA . ASP B 1 156 ? -0.754 -8.742 -6.734 1 98.88 156 ASP B CA 1
ATOM 3055 C C . ASP B 1 156 ? -1.801 -7.703 -6.324 1 98.88 156 ASP B C 1
ATOM 3057 O O . ASP B 1 156 ? -2.633 -7.301 -7.141 1 98.88 156 ASP B O 1
ATOM 3061 N N . THR B 1 157 ? -1.73 -7.277 -5.059 1 98.62 157 THR B N 1
ATOM 3062 C CA . THR B 1 157 ? -2.705 -6.297 -4.594 1 98.62 157 THR B CA 1
ATOM 3063 C C . THR B 1 157 ? -2.023 -4.977 -4.25 1 98.62 157 THR B C 1
ATOM 3065 O O . THR B 1 157 ? -2.604 -4.133 -3.564 1 98.62 157 THR B O 1
ATOM 3068 N N . TRP B 1 158 ? -0.743 -4.816 -4.566 1 98.69 158 TRP B N 1
ATOM 3069 C CA . TRP B 1 158 ? -0.125 -3.494 -4.535 1 98.69 158 TRP B CA 1
ATOM 3070 C C . TRP B 1 158 ? -0.747 -2.578 -5.586 1 98.69 158 TRP B C 1
ATOM 3072 O O . TRP B 1 158 ? -0.99 -2.998 -6.719 1 98.69 158 TRP B O 1
ATOM 3082 N N . GLU B 1 159 ? -0.901 -1.319 -5.254 1 98.25 159 GLU B N 1
ATOM 3083 C CA . GLU B 1 159 ? -1.661 -0.426 -6.121 1 98.25 159 GLU B CA 1
ATOM 3084 C C . GLU B 1 159 ? -0.986 -0.272 -7.48 1 98.25 159 GLU B C 1
ATOM 3086 O O . GLU B 1 159 ? -1.66 -0.095 -8.5 1 98.25 159 GLU B O 1
ATOM 3091 N N . HIS B 1 160 ? 0.313 -0.386 -7.516 1 98.62 160 HIS B N 1
ATOM 3092 C CA . HIS B 1 160 ? 0.987 -0.194 -8.797 1 98.62 160 HIS B CA 1
ATOM 3093 C C . HIS B 1 160 ? 0.638 -1.31 -9.773 1 98.62 160 HIS B C 1
ATOM 3095 O O . HIS B 1 160 ? 0.895 -1.19 -10.977 1 98.62 160 HIS B O 1
ATOM 3101 N N . SER B 1 161 ? 0.03 -2.4 -9.305 1 98.44 161 SER B N 1
ATOM 3102 C CA . SER B 1 161 ? -0.279 -3.527 -10.18 1 98.44 161 SER B CA 1
ATOM 3103 C C . SER B 1 161 ? -1.45 -3.207 -11.102 1 98.44 161 SER B C 1
ATOM 3105 O O . SER B 1 161 ? -1.621 -3.846 -12.141 1 98.44 161 SER B O 1
ATOM 3107 N N . TRP B 1 162 ? -2.291 -2.195 -10.688 1 98.19 162 TRP B N 1
ATOM 3108 C CA . TRP B 1 162 ? -3.453 -1.969 -11.547 1 98.19 162 TRP B CA 1
ATOM 3109 C C . TRP B 1 162 ? -3.617 -0.485 -11.852 1 98.19 162 TRP B C 1
ATOM 3111 O O . TRP B 1 162 ? -4.395 -0.112 -12.734 1 98.19 162 TRP B O 1
ATOM 3121 N N . TYR B 1 163 ? -2.84 0.386 -11.203 1 98.19 163 TYR B N 1
ATOM 3122 C CA . TYR B 1 163 ? -3.232 1.79 -11.141 1 98.19 163 TYR B CA 1
ATOM 3123 C C . TYR B 1 163 ? -3.064 2.465 -12.5 1 98.19 163 TYR B C 1
ATOM 3125 O O . TYR B 1 163 ? -3.799 3.396 -12.836 1 98.19 163 TYR B O 1
ATOM 3133 N N . ILE B 1 164 ? -2.113 2.004 -13.289 1 98.19 164 ILE B N 1
ATOM 3134 C CA . ILE B 1 164 ? -1.909 2.584 -14.609 1 98.19 164 ILE B CA 1
ATOM 3135 C C . ILE B 1 164 ? -3.16 2.377 -15.469 1 98.19 164 ILE B C 1
ATOM 3137 O O . ILE B 1 164 ? -3.578 3.279 -16.188 1 98.19 164 ILE B O 1
ATOM 3141 N N . ASP B 1 165 ? -3.805 1.281 -15.328 1 98.44 165 ASP B N 1
ATOM 3142 C CA . ASP B 1 165 ? -4.875 0.912 -16.25 1 98.44 165 ASP B CA 1
ATOM 3143 C C . ASP B 1 165 ? -6.246 1.152 -15.625 1 98.44 165 ASP B C 1
ATOM 3145 O O . ASP B 1 165 ? -7.219 1.416 -16.328 1 98.44 165 ASP B O 1
ATOM 3149 N N . TYR B 1 166 ? -6.285 1.172 -14.297 1 98.38 166 TYR B N 1
ATOM 3150 C CA . TYR B 1 166 ? -7.613 1.096 -13.695 1 98.38 166 TYR B CA 1
ATOM 3151 C C . TYR B 1 166 ? -7.812 2.201 -12.672 1 98.38 166 TYR B C 1
ATOM 3153 O O . TYR B 1 166 ? -8.938 2.469 -12.242 1 98.38 166 TYR B O 1
ATOM 3161 N N . GLU B 1 167 ? -6.707 2.861 -12.203 1 97.56 167 GLU B N 1
ATOM 3162 C CA . GLU B 1 167 ? -6.781 3.869 -11.148 1 97.56 167 GLU B CA 1
ATOM 3163 C C . GLU B 1 167 ? -7.551 3.348 -9.938 1 97.56 167 GLU B C 1
ATOM 3165 O O . GLU B 1 167 ? -7.184 2.322 -9.359 1 97.56 167 GLU B O 1
ATOM 3170 N N . ASN B 1 168 ? -8.688 3.986 -9.586 1 97.25 168 ASN B N 1
ATOM 3171 C CA . ASN B 1 168 ? -9.398 3.631 -8.367 1 97.25 168 ASN B CA 1
ATOM 3172 C C . ASN B 1 168 ? -10.266 2.387 -8.562 1 97.25 168 ASN B C 1
ATOM 3174 O O . ASN B 1 168 ? -10.875 1.894 -7.613 1 97.25 168 ASN B O 1
ATOM 3178 N N . ARG B 1 169 ? -10.266 1.808 -9.742 1 97.56 169 ARG B N 1
ATOM 3179 C CA . ARG B 1 169 ? -11.195 0.732 -10.07 1 97.56 169 ARG B CA 1
ATOM 3180 C C . ARG B 1 169 ? -10.555 -0.634 -9.859 1 97.56 169 ARG B C 1
ATOM 3182 O O . ARG B 1 169 ? -10.484 -1.444 -10.789 1 97.56 169 ARG B O 1
ATOM 3189 N N . LYS B 1 170 ? -10.195 -0.914 -8.648 1 96.56 170 LYS B N 1
ATOM 3190 C CA . LYS B 1 170 ? -9.5 -2.158 -8.328 1 96.56 170 LYS B CA 1
ATOM 3191 C C . LYS B 1 170 ? -10.414 -3.365 -8.547 1 96.56 170 LYS B C 1
ATOM 3193 O O . LYS B 1 170 ? -9.938 -4.449 -8.898 1 96.56 170 LYS B O 1
ATOM 3198 N N . ALA B 1 171 ? -11.742 -3.17 -8.344 1 96.06 171 ALA B N 1
ATOM 3199 C CA . ALA B 1 171 ? -12.68 -4.266 -8.555 1 96.06 171 ALA B CA 1
ATOM 3200 C C . ALA B 1 171 ? -12.617 -4.773 -9.992 1 96.06 171 ALA B C 1
ATOM 3202 O O . ALA B 1 171 ? -12.664 -5.98 -10.234 1 96.06 171 ALA B O 1
ATOM 3203 N N . GLU B 1 172 ? -12.508 -3.875 -10.891 1 97.75 172 GLU B N 1
ATOM 3204 C CA . GLU B 1 172 ? -12.398 -4.25 -12.297 1 97.75 172 GLU B CA 1
ATOM 3205 C C . GLU B 1 172 ? -11.117 -5.035 -12.562 1 97.75 172 GLU B C 1
ATOM 3207 O O . GLU B 1 172 ? -11.125 -6.016 -13.312 1 97.75 172 GLU B O 1
ATOM 3212 N N . TYR B 1 173 ? -10.039 -4.641 -11.977 1 98.56 173 TYR B N 1
ATOM 3213 C CA . TYR B 1 173 ? -8.75 -5.32 -12.078 1 98.56 173 TYR B CA 1
ATOM 3214 C C . TYR B 1 173 ? -8.867 -6.77 -11.625 1 98.56 173 TYR B C 1
ATOM 3216 O O . TYR B 1 173 ? -8.438 -7.684 -12.328 1 98.56 173 TYR B O 1
ATOM 3224 N N . PHE B 1 174 ? -9.508 -7.043 -10.516 1 98.25 174 PHE B N 1
ATOM 3225 C CA . PHE B 1 174 ? -9.586 -8.391 -9.969 1 98.25 174 PHE B CA 1
ATOM 3226 C C . PHE B 1 174 ? -10.508 -9.266 -10.805 1 98.25 174 PHE B C 1
ATOM 3228 O O . PHE B 1 174 ? -10.258 -10.453 -10.984 1 98.25 174 PHE B O 1
ATOM 3235 N N . ASN B 1 175 ? -11.547 -8.648 -11.32 1 97 175 ASN B N 1
ATOM 3236 C CA . ASN B 1 175 ? -12.438 -9.414 -12.18 1 97 175 ASN B CA 1
ATOM 3237 C C . ASN B 1 175 ? -11.75 -9.82 -13.484 1 97 175 ASN B C 1
ATOM 3239 O O . ASN B 1 175 ? -11.875 -10.961 -13.922 1 97 175 ASN B O 1
ATOM 3243 N N . LYS B 1 176 ? -11.039 -8.906 -14.062 1 97.44 176 LYS B N 1
ATOM 3244 C CA . LYS B 1 176 ? -10.336 -9.188 -15.312 1 97.44 176 LYS B CA 1
ATOM 3245 C C . LYS B 1 176 ? -9.188 -10.164 -15.094 1 97.44 176 LYS B C 1
ATOM 3247 O O . LYS B 1 176 ? -8.836 -10.938 -15.992 1 97.44 176 LYS B O 1
ATOM 3252 N N . PHE B 1 177 ? -8.641 -10.117 -13.93 1 98.56 177 PHE B N 1
ATOM 3253 C CA . PHE B 1 177 ? -7.578 -11.047 -13.555 1 98.56 177 PHE B CA 1
ATOM 3254 C C . PHE B 1 177 ? -8.008 -12.492 -13.797 1 98.56 177 PHE B C 1
ATOM 3256 O O . PHE B 1 177 ? -7.258 -13.281 -14.367 1 98.56 177 PHE B O 1
ATOM 3263 N N . PHE B 1 178 ? -9.219 -12.836 -13.484 1 97.88 178 PHE B N 1
ATOM 3264 C CA . PHE B 1 178 ? -9.695 -14.211 -13.562 1 97.88 178 PHE B CA 1
ATOM 3265 C C . PHE B 1 178 ? -9.883 -14.633 -15.016 1 97.88 178 PHE B C 1
ATOM 3267 O O . PHE B 1 178 ? -9.992 -15.828 -15.312 1 97.88 178 PHE B O 1
ATOM 3274 N N . GLU B 1 179 ? -9.914 -13.688 -15.906 1 96.44 179 GLU B N 1
ATOM 3275 C CA . GLU B 1 179 ? -10.008 -14 -17.328 1 96.44 179 GLU B CA 1
ATOM 3276 C C . GLU B 1 179 ? -8.633 -14.297 -17.922 1 96.44 179 GLU B C 1
ATOM 3278 O O . GLU B 1 179 ? -8.523 -14.812 -19.031 1 96.44 179 GLU B O 1
ATOM 3283 N N . HIS B 1 180 ? -7.633 -14.055 -17.141 1 98.31 180 HIS B N 1
ATOM 3284 C CA . HIS B 1 180 ? -6.285 -14.117 -17.688 1 98.31 180 HIS B CA 1
ATOM 3285 C C . HIS B 1 180 ? -5.383 -15.016 -16.859 1 98.31 180 HIS B C 1
ATOM 3287 O O . HIS B 1 180 ? -4.156 -14.898 -16.906 1 98.31 180 HIS B O 1
ATOM 3293 N N . ILE B 1 181 ? -5.957 -15.867 -16.078 1 98.62 181 ILE B N 1
ATOM 3294 C CA . ILE B 1 181 ? -5.188 -16.797 -15.266 1 98.62 181 ILE B CA 1
ATOM 3295 C C . ILE B 1 181 ? -4.57 -17.875 -16.141 1 98.62 181 ILE B C 1
ATOM 3297 O O . ILE B 1 181 ? -5.23 -18.406 -17.047 1 98.62 181 ILE B O 1
ATOM 3301 N N . ASN B 1 182 ? -3.334 -18.125 -15.922 1 98.62 182 ASN B N 1
ATOM 3302 C CA . ASN B 1 182 ? -2.633 -19.266 -16.516 1 98.62 182 ASN B CA 1
ATOM 3303 C C . ASN B 1 182 ? -2.971 -20.562 -15.789 1 98.62 182 ASN B C 1
ATOM 3305 O O . ASN B 1 182 ? -2.201 -21.031 -14.945 1 98.62 182 ASN B O 1
ATOM 3309 N N . TRP B 1 183 ? -4.027 -21.219 -16.25 1 98.5 183 TRP B N 1
ATOM 3310 C CA . TRP B 1 183 ? -4.555 -22.375 -15.539 1 98.5 183 TRP B CA 1
ATOM 3311 C C . TRP B 1 183 ? -3.611 -23.578 -15.656 1 98.5 183 TRP B C 1
ATOM 3313 O O . TRP B 1 183 ? -3.625 -24.469 -14.82 1 98.5 183 TRP B O 1
ATOM 3323 N N . LYS B 1 184 ? -2.836 -23.594 -16.719 1 97.69 184 LYS B N 1
ATOM 3324 C CA . LYS B 1 184 ? -1.824 -24.641 -16.828 1 97.69 184 LYS B CA 1
ATOM 3325 C C . LYS B 1 184 ? -0.823 -24.562 -15.68 1 97.69 184 LYS B C 1
ATOM 3327 O O . LYS B 1 184 ? -0.486 -25.578 -15.07 1 97.69 184 LYS B O 1
ATOM 3332 N N . PHE B 1 185 ? -0.394 -23.391 -15.398 1 98.19 185 PHE B N 1
ATOM 3333 C CA . PHE B 1 185 ? 0.535 -23.172 -14.289 1 98.19 185 PHE B CA 1
ATOM 3334 C C . PHE B 1 185 ? -0.123 -23.5 -12.961 1 98.19 185 PHE B C 1
ATOM 3336 O O . PHE B 1 185 ? 0.499 -24.109 -12.086 1 98.19 185 PHE B O 1
ATOM 3343 N N . VAL B 1 186 ? -1.396 -23.094 -12.758 1 98.62 186 VAL B N 1
ATOM 3344 C CA . VAL B 1 186 ? -2.139 -23.375 -11.539 1 98.62 186 VAL B CA 1
ATOM 3345 C C . VAL B 1 186 ? -2.238 -24.891 -11.336 1 98.62 186 VAL B C 1
ATOM 3347 O O . VAL B 1 186 ? -2.045 -25.391 -10.227 1 98.62 186 VAL B O 1
ATOM 3350 N N . LEU B 1 187 ? -2.477 -25.594 -12.438 1 98.12 187 LEU B N 1
ATOM 3351 C CA . LEU B 1 187 ? -2.578 -27.047 -12.375 1 98.12 187 LEU B CA 1
ATOM 3352 C C . LEU B 1 187 ? -1.251 -27.672 -11.953 1 98.12 187 LEU B C 1
ATOM 3354 O O . LEU B 1 187 ? -1.226 -28.594 -11.133 1 98.12 187 LEU B O 1
ATOM 3358 N N . GLU B 1 188 ? -0.18 -27.188 -12.539 1 97.5 188 GLU B N 1
ATOM 3359 C CA . GLU B 1 188 ? 1.146 -27.688 -12.172 1 97.5 188 GLU B CA 1
ATOM 3360 C C . GLU B 1 188 ? 1.409 -27.5 -10.68 1 97.5 188 GLU B C 1
ATOM 3362 O O . GLU B 1 188 ? 1.922 -28.406 -10.023 1 97.5 188 GLU B O 1
ATOM 3367 N N . ASN B 1 189 ? 1.051 -26.375 -10.148 1 98.06 189 ASN B N 1
ATOM 3368 C CA . ASN B 1 189 ? 1.241 -26.109 -8.727 1 98.06 189 ASN B CA 1
ATOM 3369 C C . ASN B 1 189 ? 0.357 -27 -7.867 1 98.06 189 ASN B C 1
ATOM 3371 O O . ASN B 1 189 ? 0.787 -27.484 -6.816 1 98.06 189 ASN B O 1
ATOM 3375 N N . TYR B 1 190 ? -0.882 -27.172 -8.32 1 97.44 190 TYR B N 1
ATOM 3376 C CA . TYR B 1 190 ? -1.799 -28.062 -7.625 1 97.44 190 TYR B CA 1
ATOM 3377 C C . TYR B 1 190 ? -1.246 -29.484 -7.574 1 97.44 190 TYR B C 1
ATOM 3379 O O . TYR B 1 190 ? -1.28 -30.141 -6.531 1 97.44 190 TYR B O 1
ATOM 3387 N N . ASN B 1 191 ? -0.717 -29.938 -8.688 1 96.25 191 ASN B N 1
ATOM 3388 C CA . ASN B 1 191 ? -0.131 -31.266 -8.758 1 96.25 191 ASN B CA 1
ATOM 3389 C C . ASN B 1 191 ? 1.071 -31.406 -7.824 1 96.25 191 ASN B C 1
ATOM 3391 O O . ASN B 1 191 ? 1.241 -32.438 -7.16 1 96.25 191 ASN B O 1
ATOM 3395 N N . THR B 1 192 ? 1.846 -30.375 -7.793 1 93.5 192 THR B N 1
ATOM 3396 C CA . THR B 1 192 ? 2.98 -30.359 -6.879 1 93.5 192 THR B CA 1
ATOM 3397 C C . THR B 1 192 ? 2.506 -30.422 -5.43 1 93.5 192 THR B C 1
ATOM 3399 O O . THR B 1 192 ? 3.043 -31.188 -4.629 1 93.5 192 THR B O 1
ATOM 3402 N N . ALA B 1 193 ? 1.51 -29.672 -5.121 1 94.56 193 ALA B N 1
ATOM 3403 C CA . ALA B 1 193 ? 0.992 -29.578 -3.76 1 94.56 193 ALA B CA 1
ATOM 3404 C C . ALA B 1 193 ? 0.378 -30.906 -3.314 1 94.56 193 ALA B C 1
ATOM 3406 O O . ALA B 1 193 ? 0.334 -31.203 -2.119 1 94.56 193 ALA B O 1
ATOM 3407 N N . THR B 1 194 ? -0.08 -31.688 -4.266 1 93 194 THR B N 1
ATOM 3408 C CA . THR B 1 194 ? -0.773 -32.938 -3.914 1 93 194 THR B CA 1
ATOM 3409 C C . THR B 1 194 ? 0.12 -34.125 -4.164 1 93 194 THR B C 1
ATOM 3411 O O . THR B 1 194 ? -0.279 -35.281 -3.906 1 93 194 THR B O 1
ATOM 3414 N N . GLY B 1 195 ? 1.383 -33.875 -4.598 1 86.88 195 GLY B N 1
ATOM 3415 C CA . GLY B 1 195 ? 2.316 -34.969 -4.848 1 86.88 195 GLY B CA 1
ATOM 3416 C C . GLY B 1 195 ? 1.988 -35.75 -6.102 1 86.88 195 GLY B C 1
ATOM 3417 O O . GLY B 1 195 ? 2.451 -36.906 -6.266 1 86.88 195 GLY B O 1
ATOM 3418 N N . ARG B 1 196 ? 1.09 -35.438 -6.945 1 71.56 196 ARG B N 1
ATOM 3419 C CA . ARG B 1 196 ? 0.685 -36.125 -8.156 1 71.56 196 ARG B CA 1
ATOM 3420 C C . ARG B 1 196 ? 1.737 -36 -9.25 1 71.56 196 ARG B C 1
ATOM 3422 O O . ARG B 1 196 ? 1.743 -36.75 -10.219 1 71.56 196 ARG B O 1
ATOM 3429 N N . VAL B 1 197 ? 2.662 -34.969 -9.391 1 61.62 197 VAL B N 1
ATOM 3430 C CA . VAL B 1 197 ? 3.637 -34.812 -10.469 1 61.62 197 VAL B CA 1
ATOM 3431 C C . VAL B 1 197 ? 4.891 -35.625 -10.141 1 61.62 197 VAL B C 1
ATOM 3433 O O . VAL B 1 197 ? 5.422 -35.531 -9.031 1 61.62 197 VAL B O 1
ATOM 3436 N N . GLN B 1 198 ? 5.168 -36.781 -10.805 1 45.88 198 GLN B N 1
ATOM 3437 C CA . GLN B 1 198 ? 6.508 -37.344 -10.938 1 45.88 198 GLN B CA 1
ATOM 3438 C C . GLN B 1 198 ? 7.488 -36.281 -11.461 1 45.88 198 GLN B C 1
ATOM 3440 O O . GLN B 1 198 ? 7.559 -36.031 -12.664 1 45.88 198 GLN B O 1
ATOM 3445 N N . LYS B 1 199 ? 7.574 -35.125 -11.062 1 42.34 199 LYS B N 1
ATOM 3446 C CA . LYS B 1 199 ? 8.391 -34.062 -11.641 1 42.34 199 LYS B CA 1
ATOM 3447 C C . LYS B 1 199 ? 9.867 -34.406 -11.617 1 42.34 199 LYS B C 1
ATOM 3449 O O . LYS B 1 199 ? 10.383 -34.875 -10.602 1 42.34 199 LYS B O 1
ATOM 3454 N N . GLU B 1 200 ? 10.422 -34.656 -12.797 1 34.66 200 GLU B N 1
ATOM 3455 C CA . GLU B 1 200 ? 11.812 -34.281 -13.047 1 34.66 200 GLU B CA 1
ATOM 3456 C C . GLU B 1 200 ? 12.047 -32.781 -12.812 1 34.66 200 GLU B C 1
ATOM 3458 O O . GLU B 1 200 ? 11.461 -31.953 -13.5 1 34.66 200 GLU B O 1
ATOM 3463 N N . LYS B 1 201 ? 12.008 -32.312 -11.703 1 37.28 201 LYS B N 1
ATOM 3464 C CA . LYS B 1 201 ? 12.164 -30.938 -11.219 1 37.28 201 LYS B CA 1
ATOM 3465 C C . LYS B 1 201 ? 13.406 -30.281 -11.812 1 37.28 201 LYS B C 1
ATOM 3467 O O . LYS B 1 201 ? 14.531 -30.672 -11.508 1 37.28 201 LYS B O 1
ATOM 3472 N N . ASN B 1 202 ? 13.375 -29.859 -13.078 1 33.53 202 ASN B N 1
ATOM 3473 C CA . ASN B 1 202 ? 14.422 -28.984 -13.602 1 33.53 202 ASN B CA 1
ATOM 3474 C C . ASN B 1 202 ? 14.453 -27.641 -12.875 1 33.53 202 ASN B C 1
ATOM 3476 O O . ASN B 1 202 ? 13.711 -26.719 -13.227 1 33.53 202 ASN B O 1
ATOM 3480 N N . LEU B 1 203 ? 14.344 -27.531 -11.625 1 35.47 203 LEU B N 1
ATOM 3481 C CA . LEU B 1 203 ? 14.562 -26.219 -11.055 1 35.47 203 LEU B CA 1
ATOM 3482 C C . LEU B 1 203 ? 15.859 -25.609 -11.57 1 35.47 203 LEU B C 1
ATOM 3484 O O . LEU B 1 203 ? 16.875 -26.297 -11.688 1 35.47 203 LEU B O 1
ATOM 3488 N N . PRO B 1 204 ? 15.812 -24.469 -12.18 1 34.69 204 PRO B N 1
ATOM 3489 C CA . PRO B 1 204 ? 17.062 -23.922 -12.727 1 34.69 204 PRO B CA 1
ATOM 3490 C C . PRO B 1 204 ? 18.188 -23.922 -11.703 1 34.69 204 PRO B C 1
ATOM 3492 O O . PRO B 1 204 ? 18 -23.484 -10.562 1 34.69 204 PRO B O 1
ATOM 3495 N N . LYS B 1 205 ? 19 -25.078 -11.836 1 34 205 LYS B N 1
ATOM 3496 C CA . LYS B 1 205 ? 20.266 -25.109 -11.094 1 34 205 LYS B CA 1
ATOM 3497 C C . LYS B 1 205 ? 21.031 -23.797 -11.266 1 34 205 LYS B C 1
ATOM 3499 O O . LYS B 1 205 ? 21.359 -23.406 -12.391 1 34 205 LYS B O 1
ATOM 3504 N N . VAL B 1 206 ? 20.781 -22.844 -10.422 1 31.28 206 VAL B N 1
ATOM 3505 C CA . VAL B 1 206 ? 21.656 -21.688 -10.398 1 31.28 206 VAL B CA 1
ATOM 3506 C C . VAL B 1 206 ? 23.094 -22.125 -10.102 1 31.28 206 VAL B C 1
ATOM 3508 O O . VAL B 1 206 ? 23.359 -22.656 -9.016 1 31.28 206 VAL B O 1
ATOM 3511 N N . GLU B 1 207 ? 23.75 -22.641 -11.172 1 30.16 207 GLU B N 1
ATOM 3512 C CA . GLU B 1 207 ? 25.156 -23.016 -11.062 1 30.16 207 GLU B CA 1
ATOM 3513 C C . GLU B 1 207 ? 26 -21.844 -10.555 1 30.16 207 GLU B C 1
ATOM 3515 O O . GLU B 1 207 ? 25.906 -20.734 -11.078 1 30.16 207 GLU B O 1
ATOM 3520 N N . PRO B 1 208 ? 26.375 -21.969 -9.344 1 27.81 208 PRO B N 1
ATOM 3521 C CA . PRO B 1 208 ? 27.297 -20.969 -8.789 1 27.81 208 PRO B CA 1
ATOM 3522 C C . PRO B 1 208 ? 28.547 -20.797 -9.641 1 27.81 208 PRO B C 1
ATOM 3524 O O . PRO B 1 208 ? 29.188 -21.781 -10.031 1 27.81 208 PRO B O 1
ATOM 3527 N N . LYS B 1 209 ? 28.672 -19.766 -10.445 1 31.34 209 LYS B N 1
ATOM 3528 C CA . LYS B 1 209 ? 29.938 -19.484 -11.141 1 31.34 209 LYS B CA 1
ATOM 3529 C C . LYS B 1 209 ? 31.078 -19.344 -10.148 1 31.34 209 LYS B C 1
ATOM 3531 O O . LYS B 1 209 ? 31.094 -18.422 -9.328 1 31.34 209 LYS B O 1
ATOM 3536 N N . ILE B 1 210 ? 31.578 -20.391 -9.594 1 27.47 210 ILE B N 1
ATOM 3537 C CA . ILE B 1 210 ? 32.844 -20.266 -8.852 1 27.47 210 ILE B CA 1
ATOM 3538 C C . ILE B 1 210 ? 33.906 -19.656 -9.734 1 27.47 210 ILE B C 1
ATOM 3540 O O . ILE B 1 210 ? 34.281 -20.219 -10.766 1 27.47 210 ILE B O 1
ATOM 3544 N N . LYS B 1 211 ? 33.906 -18.328 -9.852 1 29.64 211 LYS B N 1
ATOM 3545 C CA . LYS B 1 211 ? 35.062 -17.672 -10.461 1 29.64 211 LYS B CA 1
ATOM 3546 C C . LYS B 1 211 ? 36.344 -18.094 -9.781 1 29.64 211 LYS B C 1
ATOM 3548 O O . LYS B 1 211 ? 36.5 -17.906 -8.57 1 29.64 211 LYS B O 1
ATOM 3553 N N . ARG B 1 212 ? 36.938 -19.188 -10.156 1 33.03 212 ARG B N 1
ATOM 3554 C CA . ARG B 1 212 ? 38.281 -19.531 -9.781 1 33.03 212 ARG B CA 1
ATOM 3555 C C . ARG B 1 212 ? 39.25 -18.359 -10.023 1 33.03 212 ARG B C 1
ATOM 3557 O O . ARG B 1 212 ? 39.125 -17.641 -11.023 1 33.03 212 ARG B O 1
ATOM 3564 N N . HIS B 1 213 ? 39.656 -17.688 -8.898 1 32.03 213 HIS B N 1
ATOM 3565 C CA . HIS B 1 213 ? 40.781 -16.75 -8.898 1 32.03 213 HIS B CA 1
ATOM 3566 C C . HIS B 1 213 ? 41.906 -17.219 -9.836 1 32.03 213 HIS B C 1
ATOM 3568 O O . HIS B 1 213 ? 42.312 -18.375 -9.789 1 32.03 213 HIS B O 1
ATOM 3574 N N . PRO B 1 214 ? 41.969 -16.531 -10.93 1 31.36 214 PRO B N 1
ATOM 3575 C CA . PRO B 1 214 ? 43.094 -16.844 -11.828 1 31.36 214 PRO B CA 1
ATOM 3576 C C . PRO B 1 214 ? 44.438 -17 -11.078 1 31.36 214 PRO B C 1
ATOM 3578 O O . PRO B 1 214 ? 44.625 -16.375 -10.031 1 31.36 214 PRO B O 1
ATOM 3581 N N . GLN B 1 215 ? 45.031 -18.156 -11.117 1 30.09 215 GLN B N 1
ATOM 3582 C CA . GLN B 1 215 ? 46.375 -18.562 -10.758 1 30.09 215 GLN B CA 1
ATOM 3583 C C . GLN B 1 215 ? 47.406 -17.516 -11.219 1 30.09 215 GLN B C 1
ATOM 3585 O O . GLN B 1 215 ? 47.594 -17.328 -12.422 1 30.09 215 GLN B O 1
ATOM 3590 N N . ASN B 1 216 ? 47.25 -16.266 -10.781 1 24.92 216 ASN B N 1
ATOM 3591 C CA . ASN B 1 216 ? 48.406 -15.484 -11.188 1 24.92 216 ASN B CA 1
ATOM 3592 C C . ASN B 1 216 ? 49.719 -16.203 -10.836 1 24.92 216 ASN B C 1
ATOM 3594 O O . ASN B 1 216 ? 49.875 -16.734 -9.734 1 24.92 216 ASN B O 1
ATOM 3598 N N . LYS B 1 217 ? 50.844 -16.297 -11.742 1 22.41 217 LYS B N 1
ATOM 3599 C CA . LYS B 1 217 ? 52.281 -16.469 -11.609 1 22.41 217 LYS B CA 1
ATOM 3600 C C . LYS B 1 217 ? 52.844 -15.438 -10.648 1 22.41 217 LYS B C 1
ATOM 3602 O O . LYS B 1 217 ? 52.438 -14.281 -10.641 1 22.41 217 LYS B O 1
#

Radius of gyration: 24.76 Å; Cα contacts (8 Å, |Δi|>4): 640; chains: 2; bounding box: 102×70×52 Å

pLDDT: mean 91.54, std 19.06, range [21.89, 98.94]

Solvent-accessible surface area (backbone atoms only — not comparable to full-atom values): 24079 Å² total; per-residue (Å²): 123,70,74,85,75,91,58,93,38,47,88,62,16,28,79,92,67,40,50,29,67,49,42,36,48,43,46,70,46,54,45,40,46,25,34,55,52,24,41,61,56,30,62,90,39,95,58,52,88,55,57,68,64,57,43,38,48,69,48,60,66,71,53,22,42,20,45,28,40,37,52,50,48,55,53,33,59,53,33,44,32,69,56,74,61,74,76,50,69,72,53,50,50,46,27,32,75,72,41,71,28,59,68,50,39,52,50,52,51,48,50,46,41,71,62,48,82,49,28,22,30,27,34,35,28,35,37,66,87,80,67,44,75,46,74,48,68,23,62,46,45,47,55,54,50,48,79,65,23,42,65,37,45,53,47,76,44,36,58,75,73,41,33,81,80,42,54,90,39,56,68,59,50,56,57,40,45,72,58,24,36,20,46,69,51,34,47,52,30,47,28,56,69,69,65,70,54,88,64,83,74,78,60,83,73,77,70,72,78,74,78,72,74,77,78,83,126,129,70,74,84,75,90,57,93,38,47,87,62,16,28,79,92,67,40,50,28,67,50,40,35,48,44,46,70,47,55,44,40,47,24,33,55,51,26,40,62,56,29,60,92,39,96,57,53,90,54,56,68,64,56,44,40,48,69,48,59,67,71,54,23,40,20,47,28,39,36,52,53,48,54,52,34,57,54,32,44,33,70,55,75,60,74,78,50,68,72,54,51,51,46,26,33,77,71,41,71,27,57,69,49,38,51,51,52,52,47,50,47,42,71,63,48,82,53,29,22,31,24,35,35,28,34,38,68,88,80,66,44,75,47,73,48,70,22,62,46,45,47,55,54,49,48,80,65,22,43,63,38,44,53,47,74,44,36,57,74,72,42,34,81,79,42,53,90,41,54,68,59,50,55,58,40,45,70,57,22,36,22,46,68,50,34,48,53,30,47,28,55,71,70,64,70,54,88,65,83,74,77,61,83,75,78,70,74,78,73,76,71,75,76,81,74,133

Organism: Trichomonas vaginalis (strain ATCC PRA-98 / G3) (NCBI:txid412133)

Foldseek 3Di:
DDDADDQPCCCQAQPPAGGNVLSVCCRVPVLVVLRVQLVVVLVPDPCNLPDLLVCCQPDDDSNNQSSLSNVQVNQQSQFFASDFDDADPVVQVVCCVQQVGPVSVLVVQLVQLVPPPAFWKWFFWADPVVRHTDIHTDHRSDDPSNVPIFTQHMDGNHCSNPCVPQNVNVSSNSVSRVRTTPNVSSVVSVCVSVVVDPDPPPPPSPPPPPPPPDDDD/DDDADDQPCCCQAQPPAGGNVLSVCCRVPVLVVLRVQLVVVLVPDPCNPPDLLVCCQPDDDSNNQSSLSNVQVNQQSQFFASDFDDADPVVQVVCCVQQVGPVSVLVVQLVQLVPPPAFWKWFFWADPVVRHTDIHTDHRSDDPSNVPIFTQHMDGNHCSNPCVPQNVNVSSNSVSRVRTTPNVSSVVSVCVSVVVDPDPPPPPPPPDPPPDDPPDD

Sequence (434 aa):
MLTMITVPYLNTGLPGFLTQHAVEIHVKKHHQAYIDNANKLLNGSDYEGKPITQIIQESSGALFNNVAQHYNHCFFWNCLSAKIQQIPMDLEEFFTNNFKSYDNFKAEFINKASTLFGSGWCYLYKDTKTGEFKIDQFTNANNPVKDGNIPILTVDTWEHSWYIDYENRKAEYFNKFFEHINWKFVLENYNTATGRVQKEKNLPKVEPKIKRHPQNKMLTMITVPYLNTGLPGFLTQHAVEIHVKKHHQAYIDNANKLLNGSDYEGKPITQIIQESSGALFNNVAQHYNHCFFWNCLSAKIQQIPMDLEEFFTNNFKSYDNFKAEFINKASTLFGSGWCYLYKDTKTGEFKIDQFTNANNPVKDGNIPILTVDTWEHSWYIDYENRKAEYFNKFFEHINWKFVLENYNTATGRVQKEKNLPKVEPKIKRHPQNK